Protein AF-0000000070625865 (afdb_homodimer)

Solvent-accessible surface area (backbone atoms only — not comparable to full-atom values): 26982 Å² total; per-residue (Å²): 136,86,81,79,79,77,80,81,78,79,79,79,77,78,76,69,80,70,79,73,73,72,74,52,76,50,41,36,67,27,53,44,84,86,51,77,39,70,51,59,71,58,39,18,58,29,90,48,22,81,36,66,40,36,61,40,79,82,24,42,51,18,60,79,91,29,43,51,74,45,74,59,98,55,37,35,34,28,44,30,39,70,33,83,76,34,50,36,74,59,58,45,74,45,53,72,41,83,37,35,31,42,22,40,49,40,27,38,35,29,27,68,49,77,42,85,72,80,32,28,39,34,31,44,70,52,54,20,48,62,60,56,36,80,80,55,93,57,97,46,60,28,38,28,45,62,63,68,63,53,86,89,54,67,49,52,74,59,63,65,60,59,69,24,47,41,48,26,42,28,35,28,32,23,53,45,73,79,68,75,95,47,56,54,53,62,38,44,29,28,37,16,26,39,48,28,35,54,41,40,62,72,72,87,58,46,17,94,51,26,46,73,42,78,37,60,54,95,86,34,78,58,21,27,48,40,41,37,38,91,75,35,47,63,53,0,22,56,90,50,76,12,45,40,76,114,135,85,81,79,80,79,78,80,79,78,78,80,77,78,75,69,78,72,78,73,73,70,74,52,75,49,42,34,68,25,52,45,83,86,51,78,40,72,50,59,69,60,38,18,57,29,91,49,23,82,35,64,40,36,62,40,80,82,25,41,50,17,61,80,92,29,42,50,75,45,76,59,96,56,37,35,35,29,46,30,40,71,34,85,76,34,49,37,74,59,58,46,73,47,52,72,41,84,36,35,30,42,22,39,50,40,26,37,36,29,30,68,50,76,41,85,72,78,33,28,38,33,31,43,69,52,54,20,48,60,61,55,38,82,79,55,94,58,97,45,62,27,37,29,45,62,64,69,63,54,83,88,54,68,50,52,74,58,64,64,60,59,68,23,46,39,49,26,43,27,33,27,33,24,53,46,71,79,68,74,94,48,56,54,54,58,39,42,29,28,36,17,26,40,48,29,35,57,40,40,63,75,73,89,57,46,17,94,52,26,46,73,42,80,37,60,55,96,87,36,80,56,20,26,47,40,40,38,38,90,72,34,47,64,53,1,24,57,90,52,76,14,45,39,75,115

Foldseek 3Di:
DPPPPPPPPPPPPPPDPDPPPPLPDFAQWADLPVDIDGDFPQEGDDPSGLHHFHHDNHRFTHLVVWGWDDDDQWKTKTFAAFDLQAFPVCQCSAPVDLWKAFFLQKKFKFDDWPAALPPDKDFPVVVCVVVVHDDRPDRDIIHMHHDDPDPPGGHDDCVSVVVRHTTDGGAMKGWDPPDDPPPPDDTDMDTRMTMMTTFGADDDQFAPQWDWDFDDDPRHTSHIAIGGDPQWDDRGGPSGPHTDGD/DPPPPPPPPPPPPPPDPDPPPPLPDFAQWADLPVDIDGDFPQEGDDPSGLHHFHHDNHRFTHLVVWGWDDDDQWKTKTQAAFDLQAFPVCQCSAPVDLWKAFFLQKKFKFDDWPAALPPDKDFPVVVCVVVVHDDHPDRDIIHMHHDDPPPPGGHDDCVSVVVRHTTDGGAMKGWDPPDDPDPPDDTDMDTRMTMMTTFGADDDFFAPQWDWDFDDDPRHTSHIAIGGDPQWDDRGGPSGDHTDGD

Nearest PDB structures (foldseek):
  7usy-assembly1_J  TM=1.438E-01  e=2.666E+00  Caenorhabditis elegans
  8irj-assembly1_A  TM=2.654E-01  e=2.146E+00  Homo sapiens

pLDDT: mean 84.03, std 15.88, range [37.5, 98.19]

Secondary structure (DSSP, 8-state):
----------------------------EEE-SS-EEE--TTEESSTTSSEE-EE-TTS-EEETTEEEEEE-SSEEEEE----TT-BGGGGGGTTS-SSEEEBTTEEEEEES-SS--SSEEEEHHHHHHHTTPPPPS---EEEEEE----TT--B---HHHHHHT-SEEEEEEEE---S-S-TTS-EEEEETEEEEEE-B-SS--B-TTEEEEEEEETTEEEEEEEEEPTTEEE--BTTTT-EEE-/----------------------------EEE-SS-EEE--TTEESSTTSSEE-EE-TTS-EEETTEEEEEE-SSEEEEE----TT-BGGGGGGGTS-SSEEEBTTEEEEEES-SS--SSEEEEHHHHHHHTTPPPPS--PEEEEEE----TT--B---HHHHHHT-SEEEEEEEE---S-S-TTS-EEEEETEEEEEE-B-SS--B-TTEEEEEEEETTEEEEEEEEEPTTEEE--BTTTT-EEE-

Radius of gyration: 32.33 Å; Cα contacts (8 Å, |Δi|>4): 1131; chains: 2; bounding box: 72×180×58 Å

Sequence (492 aa):
MLLHLLFFSVILTITSPSPTSVQTNCTRVCSDGRGTNSVPYPFGFSDGCEIRLDCTAAGQTNVGTYNVQNITSDHMMVNFPANCDREFEQIQLFNNNSNFAITSRNAFLLEDCSSNLNDCVISITRIENRFNLPRCNRSSSMSCYLEEDSAGEDFLSLKRLETAGCRVLFSSVMVGLIGNNSRTLPVTMEFQLLELGWWVRGDCGCDGNAVCRNVSVENQRVGYRCYCNEGYAGDGFIAGDGCRRGMLLHLLFFSVILTITSPSPTSVQTNCTRVCSDGRGTNSVPYPFGFSDGCEIRLDCTAAGQTNVGTYNVQNITSDHMMVNFPANCDREFEQIQLFNNNSNFAITSRNAFLLEDCSSNLNDCVISITRIENRFNLPRCNRSSSMSCYLEEDSAGEDFLSLKRLETAGCRVLFSSVMVGLIGNNSRTLPVTMEFQLLELGWWVRGDCGCDGNAVCRNVSVENQRVGYRCYCNEGYAGDGFIAGDGCRRG

Organism: Helianthus annuus (NCBI:txid4232)

Structure (mmCIF, N/CA/C/O backbone):
data_AF-0000000070625865-model_v1
#
loop_
_entity.id
_entity.type
_entity.pdbx_description
1 polymer 'Wall-associated receptor kinase, galacturonan-binding domain-containing protein'
#
loop_
_atom_site.group_PDB
_atom_site.id
_atom_site.type_symbol
_atom_site.label_atom_id
_atom_site.label_alt_id
_atom_site.label_comp_id
_atom_site.label_asym_id
_atom_site.label_entity_id
_atom_site.label_seq_id
_atom_site.pdbx_PDB_ins_code
_atom_site.Cartn_x
_atom_site.Cartn_y
_atom_site.Cartn_z
_atom_site.occupancy
_atom_site.B_iso_or_equiv
_atom_site.auth_seq_id
_atom_site.auth_comp_id
_atom_site.auth_asym_id
_atom_site.auth_atom_id
_atom_site.pdbx_PDB_model_num
ATOM 1 N N . MET A 1 1 ? 28.75 97.438 14.008 1 37.94 1 MET A N 1
ATOM 2 C CA . MET A 1 1 ? 29.266 96.062 14.008 1 37.94 1 MET A CA 1
ATOM 3 C C . MET A 1 1 ? 28.188 95.062 14.422 1 37.94 1 MET A C 1
ATOM 5 O O . MET A 1 1 ? 27.75 95.062 15.578 1 37.94 1 MET A O 1
ATOM 9 N N . LEU A 1 2 ? 27.188 94.812 13.461 1 50.41 2 LEU A N 1
ATOM 10 C CA . LEU A 1 2 ? 26.047 93.875 13.547 1 50.41 2 LEU A CA 1
ATOM 11 C C . LEU A 1 2 ? 26.516 92.5 13.789 1 50.41 2 LEU A C 1
ATOM 13 O O . LEU A 1 2 ? 27.297 91.938 13.008 1 50.41 2 LEU A O 1
ATOM 17 N N . LEU A 1 3 ? 26.531 92 15.062 1 49.16 3 LEU A N 1
ATOM 18 C CA . LEU A 1 3 ? 26.781 90.625 15.547 1 49.16 3 LEU A CA 1
ATOM 19 C C . LEU A 1 3 ? 25.766 89.688 14.969 1 49.16 3 LEU A C 1
ATOM 21 O O . LEU A 1 3 ? 24.562 89.75 15.242 1 49.16 3 LEU A O 1
ATOM 25 N N . HIS A 1 4 ? 26.016 89.125 13.75 1 55.75 4 HIS A N 1
ATOM 26 C CA . HIS A 1 4 ? 25.281 88 13.172 1 55.75 4 HIS A CA 1
ATOM 27 C C . HIS A 1 4 ? 25.344 86.75 14.07 1 55.75 4 HIS A C 1
ATOM 29 O O . HIS A 1 4 ? 26.422 86.188 14.258 1 55.75 4 HIS A O 1
ATOM 35 N N . LEU A 1 5 ? 24.406 86.625 15.047 1 48.44 5 LEU A N 1
ATOM 36 C CA . LEU A 1 5 ? 24.188 85.375 15.836 1 48.44 5 LEU A CA 1
ATOM 37 C C . LEU A 1 5 ? 23.812 84.188 14.938 1 48.44 5 LEU A C 1
ATOM 39 O O . LEU A 1 5 ? 22.781 84.25 14.273 1 48.44 5 LEU A O 1
ATOM 43 N N . LEU A 1 6 ? 24.797 83.438 14.422 1 48.94 6 LEU A N 1
ATOM 44 C CA . LEU A 1 6 ? 24.641 82.188 13.727 1 48.94 6 LEU A CA 1
ATOM 45 C C . LEU A 1 6 ? 23.953 81.188 14.625 1 48.94 6 LEU A C 1
ATOM 47 O O . LEU A 1 6 ? 24.516 80.75 15.648 1 48.94 6 LEU A O 1
ATOM 51 N N . PHE A 1 7 ? 22.609 81.125 14.688 1 50.44 7 PHE A N 1
ATOM 52 C CA . PHE A 1 7 ? 21.844 80.062 15.336 1 50.44 7 PHE A CA 1
ATOM 53 C C . PHE A 1 7 ? 22.125 78.75 14.695 1 50.44 7 PHE A C 1
ATOM 55 O O . PHE A 1 7 ? 21.766 78.5 13.531 1 50.44 7 PHE A O 1
ATOM 62 N N . PHE A 1 8 ? 23.125 77.938 15.148 1 51.75 8 PHE A N 1
ATOM 63 C CA . PHE A 1 8 ? 23.375 76.562 14.773 1 51.75 8 PHE A CA 1
ATOM 64 C C . PHE A 1 8 ? 22.203 75.688 15.203 1 51.75 8 PHE A C 1
ATOM 66 O O . PHE A 1 8 ? 21.984 75.5 16.391 1 51.75 8 PHE A O 1
ATOM 73 N N . SER A 1 9 ? 21.188 75.438 14.352 1 50.78 9 SER A N 1
ATOM 74 C CA . SER A 1 9 ? 20.125 74.438 14.586 1 50.78 9 SER A CA 1
ATOM 75 C C . SER A 1 9 ? 20.656 73.062 14.641 1 50.78 9 SER A C 1
ATOM 77 O O . SER A 1 9 ? 21.219 72.562 13.664 1 50.78 9 SER A O 1
ATOM 79 N N . VAL A 1 10 ? 20.969 72.5 15.781 1 53.94 10 VAL A N 1
ATOM 80 C CA . VAL A 1 10 ? 21.312 71.125 16 1 53.94 10 VAL A CA 1
ATOM 81 C C . VAL A 1 10 ? 20.109 70.25 15.672 1 53.94 10 VAL A C 1
ATOM 83 O O . VAL A 1 10 ? 19.078 70.312 16.344 1 53.94 10 VAL A O 1
ATOM 86 N N . ILE A 1 11 ? 19.969 69.75 14.398 1 53.19 11 ILE A N 1
ATOM 87 C CA . ILE A 1 11 ? 18.984 68.75 14.016 1 53.19 11 ILE A CA 1
ATOM 88 C C . ILE A 1 11 ? 19.281 67.438 14.727 1 53.19 11 ILE A C 1
ATOM 90 O O . ILE A 1 11 ? 20.328 66.812 14.492 1 53.19 11 ILE A O 1
ATOM 94 N N . LEU A 1 12 ? 18.688 67.188 15.898 1 53.78 12 LEU A N 1
ATOM 95 C CA . LEU A 1 12 ? 18.719 65.875 16.562 1 53.78 12 LEU A CA 1
ATOM 96 C C . LEU A 1 12 ? 18.031 64.812 15.703 1 53.78 12 LEU A C 1
ATOM 98 O O . LEU A 1 12 ? 16.812 64.875 15.523 1 53.78 12 LEU A O 1
ATOM 102 N N . THR A 1 13 ? 18.766 64.188 14.82 1 53.28 13 THR A N 1
ATOM 103 C CA . THR A 1 13 ? 18.25 63.031 14.125 1 53.28 13 THR A CA 1
ATOM 104 C C . THR A 1 13 ? 17.984 61.875 15.102 1 53.28 13 THR A C 1
ATOM 106 O O . THR A 1 13 ? 18.922 61.375 15.742 1 53.28 13 THR A O 1
ATOM 109 N N . ILE A 1 14 ? 16.828 61.781 15.672 1 54.72 14 ILE A N 1
ATOM 110 C CA . ILE A 1 14 ? 16.391 60.594 16.422 1 54.72 14 ILE A CA 1
ATOM 111 C C . ILE A 1 14 ? 16.422 59.375 15.5 1 54.72 14 ILE A C 1
ATOM 113 O O . ILE A 1 14 ? 15.664 59.281 14.539 1 54.72 14 ILE A O 1
ATOM 117 N N . THR A 1 15 ? 17.578 58.688 15.383 1 51.81 15 THR A N 1
ATOM 118 C CA . THR A 1 15 ? 17.594 57.406 14.711 1 51.81 15 THR A CA 1
ATOM 119 C C . THR A 1 15 ? 16.703 56.406 15.438 1 51.81 15 THR A C 1
ATOM 121 O O . THR A 1 15 ? 16.828 56.219 16.641 1 51.81 15 THR A O 1
ATOM 124 N N . SER A 1 16 ? 15.508 56.188 15 1 53.97 16 SER A N 1
ATOM 125 C CA . SER A 1 16 ? 14.656 55.125 15.492 1 53.97 16 SER A CA 1
ATOM 126 C C . SER A 1 16 ? 15.391 53.781 15.461 1 53.97 16 SER A C 1
ATOM 128 O O . SER A 1 16 ? 16.094 53.469 14.484 1 53.97 16 SER A O 1
ATOM 130 N N . PRO A 1 17 ? 15.664 53.25 16.641 1 51 17 PRO A N 1
ATOM 131 C CA . PRO A 1 17 ? 16.281 51.906 16.562 1 51 17 PRO A CA 1
ATOM 132 C C . PRO A 1 17 ? 15.578 51 15.562 1 51 17 PRO A C 1
ATOM 134 O O . PRO A 1 17 ? 14.359 51.094 15.375 1 51 17 PRO A O 1
ATOM 137 N N . SER A 1 18 ? 16.266 50.594 14.461 1 46.81 18 SER A N 1
ATOM 138 C CA . SER A 1 18 ? 15.742 49.562 13.586 1 46.81 18 SER A CA 1
ATOM 139 C C . SER A 1 18 ? 15.281 48.344 14.391 1 46.81 18 SER A C 1
ATOM 141 O O . SER A 1 18 ? 15.922 47.969 15.367 1 46.81 18 SER A O 1
ATOM 143 N N . PRO A 1 19 ? 14.039 47.969 14.32 1 43.47 19 PRO A N 1
ATOM 144 C CA . PRO A 1 19 ? 13.711 46.688 15 1 43.47 19 PRO A CA 1
ATOM 145 C C . PRO A 1 19 ? 14.711 45.594 14.695 1 43.47 19 PRO A C 1
ATOM 147 O O . PRO A 1 19 ? 15.047 45.344 13.531 1 43.47 19 PRO A O 1
ATOM 150 N N . THR A 1 20 ? 15.727 45.406 15.578 1 40.91 20 THR A N 1
ATOM 151 C CA . THR A 1 20 ? 16.453 44.156 15.422 1 40.91 20 THR A CA 1
ATOM 152 C C . THR A 1 20 ? 15.492 43 15.164 1 40.91 20 THR A C 1
ATOM 154 O O . THR A 1 20 ? 14.617 42.719 15.992 1 40.91 20 THR A O 1
ATOM 157 N N . SER A 1 21 ? 15.25 42.688 13.93 1 40.28 21 SER A N 1
ATOM 158 C CA . SER A 1 21 ? 14.586 41.406 13.703 1 40.28 21 SER A CA 1
ATOM 159 C C . SER A 1 21 ? 15.117 40.344 14.641 1 40.28 21 SER A C 1
ATOM 161 O O . SER A 1 21 ? 16.312 40.062 14.648 1 40.28 21 SER A O 1
ATOM 163 N N . VAL A 1 22 ? 14.719 40.25 15.844 1 41.34 22 VAL A N 1
ATOM 164 C CA . VAL A 1 22 ? 15.008 39.094 16.672 1 41.34 22 VAL A CA 1
ATOM 165 C C . VAL A 1 22 ? 15.016 37.844 15.797 1 41.34 22 VAL A C 1
ATOM 167 O O . VAL A 1 22 ? 13.984 37.438 15.234 1 41.34 22 VAL A O 1
ATOM 170 N N . GLN A 1 23 ? 16.062 37.594 14.945 1 47.53 23 GLN A N 1
ATOM 171 C CA . GLN A 1 23 ? 16.156 36.219 14.414 1 47.53 23 GLN A CA 1
ATOM 172 C C . GLN A 1 23 ? 15.797 35.188 15.492 1 47.53 23 GLN A C 1
ATOM 174 O O . GLN A 1 23 ? 16.547 35 16.438 1 47.53 23 GLN A O 1
ATOM 179 N N . THR A 1 24 ? 14.656 35.156 15.977 1 57.16 24 THR A N 1
ATOM 180 C CA . THR A 1 24 ? 14.227 34.156 16.953 1 57.16 24 THR A CA 1
ATOM 181 C C . THR A 1 24 ? 14.898 32.812 16.688 1 57.16 24 THR A C 1
ATOM 183 O O . THR A 1 24 ? 14.945 32.344 15.539 1 57.16 24 THR A O 1
ATOM 186 N N . ASN A 1 25 ? 15.945 32.344 17.531 1 80.69 25 ASN A N 1
ATOM 187 C CA . ASN A 1 25 ? 16.812 31.172 17.547 1 80.69 25 ASN A CA 1
ATOM 188 C C . ASN A 1 25 ? 16 29.891 17.391 1 80.69 25 ASN A C 1
ATOM 190 O O . ASN A 1 25 ? 15.219 29.531 18.281 1 80.69 25 ASN A O 1
ATOM 194 N N . CYS A 1 26 ? 15.719 29.5 16.25 1 91.94 26 CYS A N 1
ATOM 195 C CA . CYS A 1 26 ? 15.07 28.234 15.945 1 91.94 26 CYS A CA 1
ATOM 196 C C . CYS A 1 26 ? 16.047 27.078 16.062 1 91.94 26 CYS A C 1
ATOM 198 O O . CYS A 1 26 ? 17.062 27.031 15.359 1 91.94 26 CYS A O 1
ATOM 200 N N . THR A 1 27 ? 15.773 26.219 17.031 1 93.38 27 THR A N 1
ATOM 201 C CA . THR A 1 27 ? 16.562 25 17.156 1 93.38 27 THR A CA 1
ATOM 202 C C . THR A 1 27 ? 16.031 23.922 16.203 1 93.38 27 THR A C 1
ATOM 204 O O . THR A 1 27 ? 14.875 23.531 16.281 1 93.38 27 THR A O 1
ATOM 207 N N . ARG A 1 28 ? 16.922 23.391 15.328 1 94.19 28 ARG A N 1
ATOM 208 C CA . ARG A 1 28 ? 16.469 22.438 14.328 1 94.19 28 ARG A CA 1
ATOM 209 C C . ARG A 1 28 ? 17.062 21.047 14.578 1 94.19 28 ARG A C 1
ATOM 211 O O . ARG A 1 28 ? 16.984 20.172 13.727 1 94.19 28 ARG A O 1
ATOM 218 N N . VAL A 1 29 ? 17.703 20.891 15.695 1 93.94 29 VAL A N 1
ATOM 219 C CA . VAL A 1 29 ? 18.328 19.625 16.031 1 93.94 29 VAL A CA 1
ATOM 220 C C . VAL A 1 29 ? 17.609 19 17.234 1 93.94 29 VAL A C 1
ATOM 222 O O . VAL A 1 29 ? 17.312 19.688 18.219 1 93.94 29 VAL A O 1
ATOM 225 N N . CYS A 1 30 ? 17.203 17.781 17.094 1 93.81 30 CYS A N 1
ATOM 226 C CA . CYS A 1 30 ? 16.641 16.969 18.156 1 93.81 30 CYS A CA 1
ATOM 227 C C . CYS A 1 30 ? 17.609 15.883 18.594 1 93.81 30 CYS A C 1
ATOM 229 O O . CYS A 1 30 ? 18.031 15.047 17.797 1 93.81 30 CYS A O 1
ATOM 231 N N . SER A 1 31 ? 18.062 15.922 19.781 1 87.62 31 SER A N 1
ATOM 232 C CA . SER A 1 31 ? 19.094 14.992 20.234 1 87.62 31 SER A CA 1
ATOM 233 C C . SER A 1 31 ? 18.641 14.227 21.469 1 87.62 31 SER A C 1
ATOM 235 O O . SER A 1 31 ? 17.875 14.742 22.281 1 87.62 31 SER A O 1
ATOM 237 N N . ASP A 1 32 ? 18.938 12.898 21.469 1 82.5 32 ASP A N 1
ATOM 238 C CA . ASP A 1 32 ? 18.75 12.117 22.688 1 82.5 32 ASP A CA 1
ATOM 239 C C . ASP A 1 32 ? 20.016 12.086 23.531 1 82.5 32 ASP A C 1
ATOM 241 O O . ASP A 1 32 ? 20.109 11.32 24.484 1 82.5 32 ASP A O 1
ATOM 245 N N . GLY A 1 33 ? 20.953 12.883 23.25 1 76.25 33 GLY A N 1
ATOM 246 C CA . GLY A 1 33 ? 22.25 12.836 23.891 1 76.25 33 GLY A CA 1
ATOM 247 C C . GLY A 1 33 ? 23.25 11.961 23.172 1 76.25 33 GLY A C 1
ATOM 248 O O . GLY A 1 33 ? 24.469 12.164 23.281 1 76.25 33 GLY A O 1
ATOM 249 N N . ARG A 1 34 ? 22.859 10.859 22.484 1 77.31 34 ARG A N 1
ATOM 250 C CA . ARG A 1 34 ? 23.75 9.938 21.781 1 77.31 34 ARG A CA 1
ATOM 251 C C . ARG A 1 34 ? 23.75 10.211 20.281 1 77.31 34 ARG A C 1
ATOM 253 O O . ARG A 1 34 ? 24.766 10.016 19.609 1 77.31 34 ARG A O 1
ATOM 260 N N . GLY A 1 35 ? 22.625 10.688 19.812 1 74.75 35 GLY A N 1
ATOM 261 C CA . GLY A 1 35 ? 22.438 10.977 18.391 1 74.75 35 GLY A CA 1
ATOM 262 C C . GLY A 1 35 ? 21.594 12.219 18.141 1 74.75 35 GLY A C 1
ATOM 263 O O . GLY A 1 35 ? 20.984 12.75 19.062 1 74.75 35 GLY A O 1
ATOM 264 N N . THR A 1 36 ? 21.891 12.75 16.938 1 79.56 36 THR A N 1
ATOM 265 C CA . THR A 1 36 ? 21.141 13.945 16.594 1 79.56 36 THR A CA 1
ATOM 266 C C . THR A 1 36 ? 20.344 13.727 15.305 1 79.56 36 THR A C 1
ATOM 268 O O . THR A 1 36 ? 20.797 13.016 14.406 1 79.56 36 THR A O 1
ATOM 271 N N . ASN A 1 37 ? 19.031 14.086 15.453 1 89.56 37 ASN A N 1
ATOM 272 C CA . ASN A 1 37 ? 18.203 14.195 14.258 1 89.56 37 ASN A CA 1
ATOM 273 C C . ASN A 1 37 ? 17.875 15.648 13.938 1 89.56 37 ASN A C 1
ATOM 275 O O . ASN A 1 37 ? 17.547 16.422 14.836 1 89.56 37 ASN A O 1
ATOM 279 N N . SER A 1 38 ? 18.047 15.992 12.703 1 92.5 38 SER A N 1
ATOM 280 C CA . SER A 1 38 ? 17.734 17.359 12.312 1 92.5 38 SER A CA 1
ATOM 281 C C . SER A 1 38 ? 16.562 17.406 11.352 1 92.5 38 SER A C 1
ATOM 283 O O . SER A 1 38 ? 16.25 16.422 10.688 1 92.5 38 SER A O 1
ATOM 285 N N . VAL A 1 39 ? 15.891 18.469 11.312 1 95 39 VAL A N 1
ATOM 286 C CA . VAL A 1 39 ? 14.805 18.703 10.367 1 95 39 VAL A CA 1
ATOM 287 C C . VAL A 1 39 ? 15.141 19.891 9.469 1 95 39 VAL A C 1
ATOM 289 O O . VAL A 1 39 ? 15.875 20.797 9.875 1 95 39 VAL A O 1
ATOM 292 N N . PRO A 1 40 ? 14.719 19.859 8.289 1 93.88 40 PRO A N 1
ATOM 293 C CA . PRO A 1 40 ? 14.984 20.969 7.387 1 93.88 40 PRO A CA 1
ATOM 294 C C . PRO A 1 40 ? 14.133 22.203 7.691 1 93.88 40 PRO A C 1
ATOM 296 O O . PRO A 1 40 ? 13.078 22.078 8.32 1 93.88 40 PRO A O 1
ATOM 299 N N . TYR A 1 41 ? 14.695 23.375 7.34 1 94.62 41 TYR A N 1
ATOM 300 C CA . TYR A 1 41 ? 13.797 24.531 7.289 1 94.62 41 TYR A CA 1
ATOM 301 C C . TYR A 1 41 ? 12.57 24.219 6.438 1 94.62 41 TYR A C 1
ATOM 303 O O . TYR A 1 41 ? 12.672 23.547 5.402 1 94.62 41 TYR A O 1
ATOM 311 N N . PRO A 1 42 ? 11.469 24.672 6.91 1 96.44 42 PRO A N 1
ATOM 312 C CA . PRO A 1 42 ? 11.117 25.625 7.965 1 96.44 42 PRO A CA 1
ATOM 313 C C . PRO A 1 42 ? 10.781 24.953 9.289 1 96.44 42 PRO A C 1
ATOM 315 O O . PRO A 1 42 ? 10.234 25.578 10.188 1 96.44 42 PRO A O 1
ATOM 318 N N . PHE A 1 43 ? 11.109 23.656 9.398 1 96.75 43 PHE A N 1
ATOM 319 C CA . PHE A 1 43 ? 10.758 22.906 10.602 1 96.75 43 PHE A CA 1
ATOM 320 C C . PHE A 1 43 ? 11.781 23.141 11.703 1 96.75 43 PHE A C 1
ATOM 322 O O . PHE A 1 43 ? 12.938 23.469 11.422 1 96.75 43 PHE A O 1
ATOM 329 N N . GLY A 1 44 ? 11.336 22.938 12.938 1 96 44 GLY A N 1
ATOM 330 C CA . GLY A 1 44 ? 12.211 22.953 14.094 1 96 44 GLY A CA 1
ATOM 331 C C . GLY A 1 44 ? 11.523 22.516 15.375 1 96 44 GLY A C 1
ATOM 332 O O . GLY A 1 44 ? 10.406 22.016 15.344 1 96 44 GLY A O 1
ATOM 333 N N . PHE A 1 45 ? 12.219 22.797 16.562 1 95.5 45 PHE A N 1
ATOM 334 C CA . PHE A 1 45 ? 11.742 22.203 17.797 1 95.5 45 PHE A CA 1
ATOM 335 C C . PHE A 1 45 ? 11.531 23.25 18.859 1 95.5 45 PHE A C 1
ATOM 337 O O . PHE A 1 45 ? 11.086 22.938 19.969 1 95.5 45 PHE A O 1
ATOM 344 N N . SER A 1 46 ? 11.75 24.516 18.422 1 94.12 46 SER A N 1
ATOM 345 C CA . SER A 1 46 ? 11.609 25.594 19.406 1 94.12 46 SER A CA 1
ATOM 346 C C . SER A 1 46 ? 10.578 26.625 18.953 1 94.12 46 SER A C 1
ATOM 348 O O . SER A 1 46 ? 10.141 26.609 17.797 1 94.12 46 SER A O 1
ATOM 350 N N . ASP A 1 47 ? 9.969 27.5 19.734 1 90.12 47 ASP A N 1
ATOM 351 C CA . ASP A 1 47 ? 8.906 28.469 19.469 1 90.12 47 ASP A CA 1
ATOM 352 C C . ASP A 1 47 ? 9.305 29.438 18.344 1 90.12 47 ASP A C 1
ATOM 354 O O . ASP A 1 47 ? 8.445 29.906 17.609 1 90.12 47 ASP A O 1
ATOM 358 N N . GLY A 1 48 ? 10.602 29.641 18.109 1 89.88 48 GLY A N 1
ATOM 359 C CA . GLY A 1 48 ? 11.055 30.578 17.094 1 89.88 48 GLY A CA 1
ATOM 360 C C . GLY A 1 48 ? 11.031 29.984 15.688 1 89.88 48 GLY A C 1
ATOM 361 O O . GLY A 1 48 ? 11.227 30.719 14.711 1 89.88 48 GLY A O 1
ATOM 362 N N . CYS A 1 49 ? 10.578 28.812 15.617 1 94.62 49 CYS A N 1
ATOM 363 C CA . CYS A 1 49 ? 10.578 28.172 14.305 1 94.62 49 CYS A CA 1
ATOM 364 C C . CYS A 1 49 ? 9.25 28.406 13.586 1 94.62 49 CYS A C 1
ATOM 366 O O . CYS A 1 49 ? 8.211 28.531 14.234 1 94.62 49 CYS A O 1
ATOM 368 N N . GLU A 1 50 ? 9.266 28.438 12.188 1 94.94 50 GLU A N 1
ATOM 369 C CA . GLU A 1 50 ? 8.062 28.641 11.398 1 94.94 50 GLU A CA 1
ATOM 370 C C . GLU A 1 50 ? 7.059 27.5 11.617 1 94.94 50 GLU A C 1
ATOM 372 O O . GLU A 1 50 ? 5.859 27.75 11.742 1 94.94 50 GLU A O 1
ATOM 377 N N . ILE A 1 51 ? 7.551 26.281 11.602 1 95.81 51 ILE A N 1
ATOM 378 C CA . ILE A 1 51 ? 6.762 25.094 11.898 1 95.81 51 ILE A CA 1
ATOM 379 C C . ILE A 1 51 ? 7.398 24.328 13.055 1 95.81 51 ILE A C 1
ATOM 381 O O . ILE A 1 51 ? 8.477 23.75 12.906 1 95.81 51 ILE A O 1
ATOM 385 N N . ARG A 1 52 ? 6.711 24.297 14.109 1 94.69 52 ARG A N 1
ATOM 386 C CA . ARG A 1 52 ? 7.281 23.688 15.297 1 94.69 52 ARG A CA 1
ATOM 387 C C . ARG A 1 52 ? 6.844 22.219 15.43 1 94.69 52 ARG A C 1
ATOM 389 O O . ARG A 1 52 ? 5.648 21.922 15.359 1 94.69 52 ARG A O 1
ATOM 396 N N . LEU A 1 53 ? 7.758 21.312 15.609 1 95.62 53 LEU A N 1
ATOM 397 C CA . LEU A 1 53 ? 7.539 19.906 15.891 1 95.62 53 LEU A CA 1
ATOM 398 C C . LEU A 1 53 ? 8.008 19.562 17.297 1 95.62 53 LEU A C 1
ATOM 400 O O . LEU A 1 53 ? 8.539 20.406 18.016 1 95.62 53 LEU A O 1
ATOM 404 N N . ASP A 1 54 ? 7.699 18.406 17.688 1 95.06 54 ASP A N 1
ATOM 405 C CA . ASP A 1 54 ? 8.078 17.969 19.031 1 95.06 54 ASP A CA 1
ATOM 406 C C . ASP A 1 54 ? 9.32 17.078 18.984 1 95.06 54 ASP A C 1
ATOM 408 O O . ASP A 1 54 ? 9.461 16.25 18.078 1 95.06 54 ASP A O 1
ATOM 412 N N . CYS A 1 55 ? 10.242 17.297 19.891 1 94.81 55 CYS A N 1
ATOM 413 C CA . CYS A 1 55 ? 11.422 16.453 20.078 1 94.81 55 CYS A CA 1
ATOM 414 C C . CYS A 1 55 ? 11.273 15.586 21.328 1 94.81 55 CYS A C 1
ATOM 416 O O . CYS A 1 55 ? 11.148 16.094 22.438 1 94.81 55 CYS A O 1
ATOM 418 N N . THR A 1 56 ? 11.242 14.266 21.094 1 94.12 56 THR A N 1
ATOM 419 C CA . THR A 1 56 ? 11.102 13.383 22.25 1 94.12 56 THR A CA 1
ATOM 420 C C . THR A 1 56 ? 12.453 13.172 22.938 1 94.12 56 THR A C 1
ATOM 422 O O . THR A 1 56 ? 13.5 13.469 22.359 1 94.12 56 THR A O 1
ATOM 425 N N . ALA A 1 57 ? 12.344 12.57 24.109 1 91.12 57 ALA A N 1
ATOM 426 C CA . ALA A 1 57 ? 13.562 12.258 24.859 1 91.12 57 ALA A CA 1
ATOM 427 C C . ALA A 1 57 ? 14.422 11.242 24.125 1 91.12 57 ALA A C 1
ATOM 429 O O . ALA A 1 57 ? 15.641 11.219 24.281 1 91.12 57 ALA A O 1
ATOM 430 N N . ALA A 1 58 ? 13.844 10.477 23.312 1 89.81 58 ALA A N 1
ATOM 431 C CA . ALA A 1 58 ? 14.555 9.445 22.562 1 89.81 58 ALA A CA 1
ATOM 432 C C . ALA A 1 58 ? 15.133 10.008 21.266 1 89.81 58 ALA A C 1
ATOM 434 O O . ALA A 1 58 ? 15.68 9.258 20.453 1 89.81 58 ALA A O 1
ATOM 435 N N . GLY A 1 59 ? 14.945 11.359 21.062 1 91.31 59 GLY A N 1
ATOM 436 C CA . GLY A 1 59 ? 15.508 11.992 19.891 1 91.31 59 GLY A CA 1
ATOM 437 C C . GLY A 1 59 ? 14.641 11.82 18.656 1 91.31 59 GLY A C 1
ATOM 438 O O . GLY A 1 59 ? 15.141 11.891 17.531 1 91.31 59 GLY A O 1
ATOM 439 N N . GLN A 1 60 ? 13.391 11.555 18.906 1 93.12 60 GLN A N 1
ATOM 440 C CA . GLN A 1 60 ? 12.484 11.367 17.781 1 93.12 60 GLN A CA 1
ATOM 441 C C . GLN A 1 60 ? 11.711 12.648 17.484 1 93.12 60 GLN A C 1
ATOM 443 O O . GLN A 1 60 ? 11.375 13.406 18.391 1 93.12 60 GLN A O 1
ATOM 448 N N . THR A 1 61 ? 11.492 12.891 16.203 1 95.62 61 THR A N 1
ATOM 449 C CA . THR A 1 61 ? 10.648 13.992 15.742 1 95.62 61 THR A CA 1
ATOM 450 C C . THR A 1 61 ? 9.18 13.586 15.766 1 95.62 61 THR A C 1
ATOM 452 O O . THR A 1 61 ? 8.797 12.57 15.188 1 95.62 61 THR A O 1
ATOM 455 N N . ASN A 1 62 ? 8.359 14.43 16.438 1 96 62 ASN A N 1
ATOM 456 C CA . ASN A 1 62 ? 6.961 14.039 16.594 1 96 62 ASN A CA 1
ATOM 457 C C . ASN A 1 62 ? 6.02 15.203 16.297 1 96 62 ASN A C 1
ATOM 459 O O . ASN A 1 62 ? 6.418 16.359 16.344 1 96 62 ASN A O 1
ATOM 463 N N . VAL A 1 63 ? 4.832 14.914 15.852 1 95.06 63 VAL A N 1
ATOM 464 C CA . VAL A 1 63 ? 3.652 15.758 16.031 1 95.06 63 VAL A CA 1
ATOM 465 C C . VAL A 1 63 ? 2.826 15.242 17.203 1 95.06 63 VAL A C 1
ATOM 467 O O . VAL A 1 63 ? 2.201 14.18 17.125 1 95.06 63 VAL A O 1
ATOM 470 N N . GLY A 1 64 ? 2.838 16.016 18.25 1 92.19 64 GLY A N 1
ATOM 471 C CA . GLY A 1 64 ? 2.301 15.43 19.469 1 92.19 64 GLY A CA 1
ATOM 472 C C . GLY A 1 64 ? 2.998 14.141 19.875 1 92.19 64 GLY A C 1
ATOM 473 O O . GLY A 1 64 ? 4.223 14.109 20.016 1 92.19 64 GLY A O 1
ATOM 474 N N . THR A 1 65 ? 2.256 13.047 19.953 1 93 65 THR A N 1
ATOM 475 C CA . THR A 1 65 ? 2.834 11.766 20.359 1 93 65 THR A CA 1
ATOM 476 C C . THR A 1 65 ? 3.111 10.883 19.141 1 93 65 THR A C 1
ATOM 478 O O . THR A 1 65 ? 3.564 9.75 19.281 1 93 65 THR A O 1
ATOM 481 N N . TYR A 1 66 ? 2.879 11.383 18.016 1 95.75 66 TYR A N 1
ATOM 482 C CA . TYR A 1 66 ? 2.996 10.57 16.812 1 95.75 66 TYR A CA 1
ATOM 483 C C . TYR A 1 66 ? 4.316 10.836 16.109 1 95.75 66 TYR A C 1
ATOM 485 O O . TYR A 1 66 ? 4.641 11.984 15.797 1 95.75 66 TYR A O 1
ATOM 493 N N . ASN A 1 67 ? 4.973 9.836 15.805 1 96 67 ASN A N 1
ATOM 494 C CA . ASN A 1 67 ? 6.305 9.938 15.211 1 96 67 ASN A CA 1
ATOM 495 C C . ASN A 1 67 ? 6.234 10.367 13.75 1 96 67 ASN A C 1
ATOM 497 O O . ASN A 1 67 ? 5.438 9.836 12.977 1 96 67 ASN A O 1
ATOM 501 N N . VAL A 1 68 ? 7.09 11.297 13.422 1 96 68 VAL A N 1
ATOM 502 C CA . VAL A 1 68 ? 7.219 11.734 12.031 1 96 68 VAL A CA 1
ATOM 503 C C . VAL A 1 68 ? 8.219 10.836 11.305 1 96 68 VAL A C 1
ATOM 505 O O . VAL A 1 68 ? 9.398 10.797 11.656 1 96 68 VAL A O 1
ATOM 508 N N . GLN A 1 69 ? 7.746 10.227 10.25 1 93.38 69 GLN A N 1
ATOM 509 C CA . GLN A 1 69 ? 8.57 9.273 9.516 1 93.38 69 GLN A CA 1
ATOM 510 C C . GLN A 1 69 ? 9.414 9.977 8.453 1 93.38 69 GLN A C 1
ATOM 512 O O . GLN A 1 69 ? 10.562 9.602 8.211 1 93.38 69 GLN A O 1
ATOM 517 N N . ASN A 1 70 ? 8.773 10.875 7.844 1 93.69 70 ASN A N 1
ATOM 518 C CA . ASN A 1 70 ? 9.43 11.531 6.719 1 93.69 70 ASN A CA 1
ATOM 519 C C . ASN A 1 70 ? 8.844 12.922 6.457 1 93.69 70 ASN A C 1
ATOM 521 O O . ASN A 1 70 ? 7.652 13.148 6.688 1 93.69 70 ASN A O 1
ATOM 525 N N . ILE A 1 71 ? 9.688 13.781 6.004 1 94.75 71 ILE A N 1
ATOM 526 C CA . ILE A 1 71 ? 9.266 15.109 5.57 1 94.75 71 ILE A CA 1
ATOM 527 C C . ILE A 1 71 ? 9.734 15.359 4.141 1 94.75 71 ILE A C 1
ATOM 529 O O . ILE A 1 71 ? 10.922 15.227 3.836 1 94.75 71 ILE A O 1
ATOM 533 N N . THR A 1 72 ? 8.797 15.68 3.287 1 93.06 72 THR A N 1
ATOM 534 C CA . THR A 1 72 ? 9.125 16.047 1.912 1 93.06 72 THR A CA 1
ATOM 535 C C . THR A 1 72 ? 8.867 17.531 1.67 1 93.06 72 THR A C 1
ATOM 537 O O . THR A 1 72 ? 8.602 18.281 2.611 1 93.06 72 THR A O 1
ATOM 540 N N . SER A 1 73 ? 8.984 17.953 0.401 1 92.12 73 SER A N 1
ATOM 541 C CA . SER A 1 73 ? 8.836 19.359 0.047 1 92.12 73 SER A CA 1
ATOM 542 C C . SER A 1 73 ? 7.418 19.844 0.306 1 92.12 73 SER A C 1
ATOM 544 O O . SER A 1 73 ? 7.199 21.047 0.508 1 92.12 73 SER A O 1
ATOM 546 N N . ASP A 1 74 ? 6.449 18.906 0.395 1 92.69 74 ASP A N 1
ATOM 547 C CA . ASP A 1 74 ? 5.094 19.422 0.543 1 92.69 74 ASP A CA 1
ATOM 548 C C . ASP A 1 74 ? 4.277 18.562 1.505 1 92.69 74 ASP A C 1
ATOM 550 O O . ASP A 1 74 ? 3.121 18.875 1.795 1 92.69 74 ASP A O 1
ATOM 554 N N . HIS A 1 75 ? 4.973 17.438 1.961 1 94 75 HIS A N 1
ATOM 555 C CA . HIS A 1 75 ? 4.211 16.547 2.838 1 94 75 HIS A CA 1
ATOM 556 C C . HIS A 1 75 ? 5.055 16.078 4.02 1 94 75 HIS A C 1
ATOM 558 O O . HIS A 1 75 ? 6.285 16.125 3.961 1 94 75 HIS A O 1
ATOM 564 N N . MET A 1 76 ? 4.398 15.727 5.008 1 95.06 76 MET A N 1
ATOM 565 C CA . MET A 1 76 ? 4.965 15.039 6.164 1 95.06 76 MET A CA 1
ATOM 566 C C . MET A 1 76 ? 4.207 13.75 6.461 1 95.06 76 MET A C 1
ATOM 568 O O . MET A 1 76 ? 2.977 13.742 6.477 1 95.06 76 MET A O 1
ATOM 572 N N . MET A 1 77 ? 4.934 12.688 6.645 1 96.06 77 MET A N 1
ATOM 573 C CA . MET A 1 77 ? 4.34 11.391 6.957 1 96.06 77 MET A CA 1
ATOM 574 C C . MET A 1 77 ? 4.469 11.078 8.445 1 96.06 77 MET A C 1
ATOM 576 O O . MET A 1 77 ? 5.57 11.109 8.992 1 96.06 77 MET A O 1
ATOM 580 N N . VAL A 1 78 ? 3.369 10.742 8.992 1 96.5 78 VAL A N 1
ATOM 581 C CA . VAL A 1 78 ? 3.33 10.5 10.43 1 96.5 78 VAL A CA 1
ATOM 582 C C . VAL A 1 78 ? 2.828 9.078 10.695 1 96.5 78 VAL A C 1
ATOM 584 O O . VAL A 1 78 ? 1.822 8.648 10.133 1 96.5 78 VAL A O 1
ATOM 587 N N . ASN A 1 79 ? 3.566 8.359 11.547 1 96 79 ASN A N 1
ATOM 588 C CA . ASN A 1 79 ? 3.08 7.059 11.992 1 96 79 ASN A CA 1
ATOM 589 C C . ASN A 1 79 ? 1.759 7.18 12.742 1 96 79 ASN A C 1
ATOM 591 O O . ASN A 1 79 ? 1.641 7.98 13.672 1 96 79 ASN A O 1
ATOM 595 N N . PHE A 1 80 ? 0.78 6.387 12.32 1 96.25 80 PHE A N 1
ATOM 596 C CA . PHE A 1 80 ? -0.546 6.445 12.922 1 96.25 80 PHE A CA 1
ATOM 597 C C . PHE A 1 80 ? -1.058 5.043 13.242 1 96.25 80 PHE A C 1
ATOM 599 O O . PHE A 1 80 ? -2.016 4.574 12.625 1 96.25 80 PHE A O 1
ATOM 606 N N . PRO A 1 81 ? -0.472 4.457 14.234 1 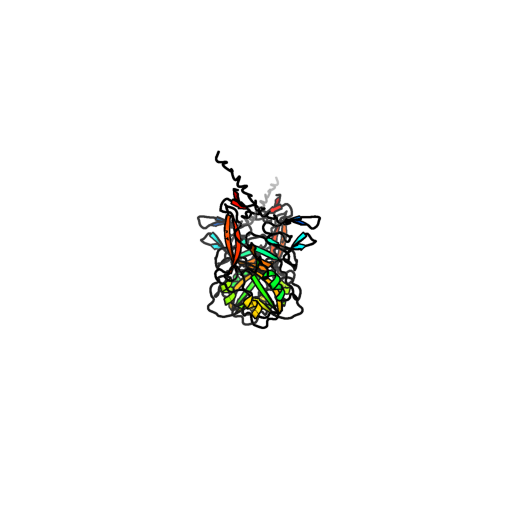94.44 81 PRO A N 1
ATOM 607 C CA . PRO A 1 81 ? -0.773 3.055 14.531 1 94.44 81 PRO A CA 1
ATOM 608 C C . PRO A 1 81 ? -2.23 2.836 14.938 1 94.44 81 PRO A C 1
ATOM 610 O O . PRO A 1 81 ? -2.869 3.744 15.477 1 94.44 81 PRO A O 1
ATOM 613 N N . ALA A 1 82 ? -2.664 1.65 14.656 1 92.81 82 ALA A N 1
ATOM 614 C CA . ALA A 1 82 ? -4 1.26 15.094 1 92.81 82 ALA A CA 1
ATOM 615 C C . ALA A 1 82 ? -4.121 1.343 16.609 1 92.81 82 ALA A C 1
ATOM 617 O O . ALA A 1 82 ? -3.188 0.99 17.344 1 92.81 82 ALA A O 1
ATOM 618 N N . ASN A 1 83 ? -5.195 1.879 17 1 93.12 83 ASN A N 1
ATOM 619 C CA . ASN A 1 83 ? -5.48 2.059 18.422 1 93.12 83 ASN A CA 1
ATOM 620 C C . ASN A 1 83 ? -6.973 1.935 18.719 1 93.12 83 ASN A C 1
ATOM 622 O O . ASN A 1 83 ? -7.766 2.76 18.266 1 93.12 83 ASN A O 1
ATOM 626 N N . CYS A 1 84 ? -7.324 1.024 19.625 1 89.5 84 CYS A N 1
ATOM 627 C CA . CYS A 1 84 ? -8.719 0.686 19.891 1 89.5 84 CYS A CA 1
ATOM 628 C C . CYS A 1 84 ? -9.375 1.735 20.781 1 89.5 84 CYS A C 1
ATOM 630 O O . CYS A 1 84 ? -10.602 1.797 20.875 1 89.5 84 CYS A O 1
ATOM 632 N N . ASP A 1 85 ? -8.57 2.559 21.328 1 91.56 85 ASP A N 1
ATOM 633 C CA . ASP A 1 85 ? -9.117 3.439 22.359 1 91.56 85 ASP A CA 1
ATOM 634 C C . ASP A 1 85 ? -8.922 4.906 21.984 1 91.56 85 ASP A C 1
ATOM 636 O O . ASP A 1 85 ? -9.234 5.801 22.766 1 91.56 85 ASP A O 1
ATOM 640 N N . ARG A 1 86 ? -8.383 5.141 20.812 1 95.25 86 ARG A N 1
ATOM 641 C CA . ARG A 1 86 ? -8.117 6.527 20.453 1 95.25 86 ARG A CA 1
ATOM 642 C C . ARG A 1 86 ? -9.422 7.281 20.203 1 95.25 86 ARG A C 1
ATOM 644 O O . ARG A 1 86 ? -10.188 6.922 19.297 1 95.25 86 ARG A O 1
ATOM 651 N N . GLU A 1 87 ? -9.586 8.32 20.906 1 96.75 87 GLU A N 1
ATOM 652 C CA . GLU A 1 87 ? -10.781 9.141 20.719 1 96.75 87 GLU A CA 1
ATOM 653 C C . GLU A 1 87 ? -10.734 9.891 19.406 1 96.75 87 GLU A C 1
ATOM 655 O O . GLU A 1 87 ? -9.688 10.406 19.016 1 96.75 87 GLU A O 1
ATOM 660 N N . PHE A 1 88 ? -11.914 10.016 18.766 1 95.62 88 PHE A N 1
ATOM 661 C CA . PHE A 1 88 ? -12.008 10.703 17.484 1 95.62 88 PHE A CA 1
ATOM 662 C C . PHE A 1 88 ? -11.453 12.117 17.594 1 95.62 88 PHE A C 1
ATOM 664 O O . PHE A 1 88 ? -10.828 12.617 16.641 1 95.62 88 PHE A O 1
ATOM 671 N N . GLU A 1 89 ? -11.578 12.773 18.703 1 94.31 89 GLU A N 1
ATOM 672 C CA . GLU A 1 89 ? -11.203 14.172 18.906 1 94.31 89 GLU A CA 1
ATOM 673 C C . GLU A 1 89 ? -9.711 14.375 18.688 1 94.31 89 GLU A C 1
ATOM 675 O O . GLU A 1 89 ? -9.258 15.5 18.438 1 94.31 89 GLU A O 1
ATOM 680 N N . GLN A 1 90 ? -8.992 13.344 18.781 1 94.69 90 GLN A N 1
ATOM 681 C CA . GLN A 1 90 ? -7.547 13.461 18.609 1 94.69 90 GLN A CA 1
ATOM 682 C C . GLN A 1 90 ? -7.195 13.875 17.188 1 94.69 90 GLN A C 1
ATOM 684 O O . GLN A 1 90 ? -6.07 14.305 16.906 1 94.69 90 GLN A O 1
ATOM 689 N N . ILE A 1 91 ? -8.156 13.719 16.25 1 94.31 91 ILE A N 1
ATOM 690 C CA . ILE A 1 91 ? -7.926 14.109 14.867 1 94.31 91 ILE A CA 1
ATOM 691 C C . ILE A 1 91 ? -7.598 15.602 14.805 1 94.31 91 ILE A C 1
ATOM 693 O O . ILE A 1 91 ? -6.961 16.062 13.859 1 94.31 91 ILE A O 1
ATOM 697 N N . GLN A 1 92 ? -8.008 16.344 15.82 1 91 92 GLN A N 1
ATOM 698 C CA . GLN A 1 92 ? -7.816 17.797 15.852 1 91 92 GLN A CA 1
ATOM 699 C C . GLN A 1 92 ? -6.344 18.156 16.016 1 91 92 GLN A C 1
ATOM 701 O O . GLN A 1 92 ? -5.934 19.281 15.703 1 91 92 GLN A O 1
ATOM 706 N N . LEU A 1 93 ? -5.586 17.25 16.516 1 91.19 93 LEU A N 1
ATOM 707 C CA . LEU A 1 93 ? -4.145 17.453 16.609 1 91.19 93 LEU A CA 1
ATOM 708 C C . LEU A 1 93 ? -3.541 17.734 15.234 1 91.19 93 LEU A C 1
ATOM 710 O O . LEU A 1 93 ? -2.527 18.438 15.133 1 91.19 93 LEU A O 1
ATOM 714 N N . PHE A 1 94 ? -4.191 17.203 14.211 1 91.06 94 PHE A N 1
ATOM 715 C CA . PHE A 1 94 ? -3.619 17.266 12.867 1 91.06 94 PHE A CA 1
ATOM 716 C C . PHE A 1 94 ? -4.336 18.297 12.016 1 91.06 94 PHE A C 1
ATOM 718 O O . PHE A 1 94 ? -3.943 18.547 10.867 1 91.06 94 PHE A O 1
ATOM 725 N N . ASN A 1 95 ? -5.359 18.844 12.5 1 78.38 95 ASN A N 1
ATOM 726 C CA . ASN A 1 95 ? -6.148 19.766 11.688 1 78.38 95 ASN A CA 1
ATOM 727 C C . ASN A 1 95 ? -6.273 21.141 12.344 1 78.38 95 ASN A C 1
ATOM 729 O O . ASN A 1 95 ? -6.578 22.125 11.672 1 78.38 95 ASN A O 1
ATOM 733 N N . ASN A 1 96 ? -6.113 21.172 13.523 1 65.94 96 ASN A N 1
ATOM 734 C CA . ASN A 1 96 ? -6.195 22.453 14.211 1 65.94 96 ASN A CA 1
ATOM 735 C C . ASN A 1 96 ? -4.828 23.109 14.336 1 65.94 96 ASN A C 1
ATOM 737 O O . ASN A 1 96 ? -4.621 23.984 15.188 1 65.94 96 ASN A O 1
ATOM 741 N N . ASN A 1 97 ? -4.047 22.688 13.484 1 70.94 97 ASN A N 1
ATOM 742 C CA . ASN A 1 97 ? -2.725 23.297 13.492 1 70.94 97 ASN A CA 1
ATOM 743 C C . ASN A 1 97 ? -2.594 24.359 12.406 1 70.94 97 ASN A C 1
ATOM 745 O O . ASN A 1 97 ? -3.385 24.391 11.461 1 70.94 97 ASN A O 1
ATOM 749 N N . SER A 1 98 ? -1.729 25.375 12.695 1 86.94 98 SER A N 1
ATOM 750 C CA . SER A 1 98 ? -1.616 26.5 11.789 1 86.94 98 SER A CA 1
ATOM 751 C C . SER A 1 98 ? -0.686 26.203 10.625 1 86.94 98 SER A C 1
ATOM 753 O O . SER A 1 98 ? -0.585 26.984 9.68 1 86.94 98 SER A O 1
ATOM 755 N N . ASN A 1 99 ? -0.114 25.031 10.664 1 95.38 99 ASN A N 1
ATOM 756 C CA . ASN A 1 99 ? 0.919 24.859 9.648 1 95.38 99 ASN A CA 1
ATOM 757 C C . ASN A 1 99 ? 0.714 23.578 8.852 1 95.38 99 ASN A C 1
ATOM 759 O O . ASN A 1 99 ? 1.414 23.344 7.871 1 95.38 99 ASN A O 1
ATOM 763 N N . PHE A 1 100 ? -0.168 22.766 9.273 1 94.38 100 PHE A N 1
ATOM 764 C CA . PHE A 1 100 ? -0.385 21.578 8.469 1 94.38 100 PHE A CA 1
ATOM 765 C C . PHE A 1 100 ? -1.797 21.031 8.664 1 94.38 100 PHE A C 1
ATOM 767 O O . PHE A 1 100 ? -2.484 21.422 9.609 1 94.38 100 PHE A O 1
ATOM 774 N N . ALA A 1 101 ? -2.221 20.234 7.699 1 94.44 101 ALA A N 1
ATOM 775 C CA . ALA A 1 101 ? -3.543 19.609 7.703 1 94.44 101 ALA A CA 1
ATOM 776 C C . ALA A 1 101 ? -3.506 18.25 7.02 1 94.44 101 ALA A C 1
ATOM 778 O O . ALA A 1 101 ? -2.564 17.938 6.289 1 94.44 101 ALA A O 1
ATOM 779 N N . ILE A 1 102 ? -4.531 17.469 7.316 1 94.38 102 ILE A N 1
ATOM 780 C CA . ILE A 1 102 ? -4.652 16.141 6.742 1 94.38 102 ILE A CA 1
ATOM 781 C C . ILE A 1 102 ? -4.941 16.234 5.246 1 94.38 102 ILE A C 1
ATOM 783 O O . ILE A 1 102 ? -5.816 17 4.828 1 94.38 102 ILE A O 1
ATOM 787 N N . THR A 1 103 ? -4.168 15.523 4.453 1 92.44 103 THR A N 1
ATOM 788 C CA . THR A 1 103 ? -4.395 15.594 3.014 1 92.44 103 THR A CA 1
ATOM 789 C C . THR A 1 103 ? -5.57 14.703 2.613 1 92.44 103 THR A C 1
ATOM 791 O O . THR A 1 103 ? -5.973 13.82 3.371 1 92.44 103 THR A O 1
ATOM 794 N N . SER A 1 104 ? -6.02 14.891 1.396 1 88.81 104 SER A N 1
ATOM 795 C CA . SER A 1 104 ? -7.156 14.133 0.877 1 88.81 104 SER A CA 1
ATOM 796 C C . SER A 1 104 ? -6.75 12.711 0.504 1 88.81 104 SER A C 1
ATOM 798 O O . SER A 1 104 ? -7.598 11.891 0.147 1 88.81 104 SER A O 1
ATOM 800 N N . ARG A 1 105 ? -5.508 12.391 0.632 1 88.06 105 ARG A N 1
ATOM 801 C CA . ARG A 1 105 ? -5.027 11.062 0.261 1 88.06 105 ARG A CA 1
ATOM 802 C C . ARG A 1 105 ? -5.184 10.086 1.417 1 88.06 105 ARG A C 1
ATOM 804 O O . ARG A 1 105 ? -4.863 8.898 1.282 1 88.06 105 ARG A O 1
ATOM 811 N N . ASN A 1 106 ? -5.746 10.617 2.49 1 91.88 106 ASN A N 1
ATOM 812 C CA . ASN A 1 106 ? -5.941 9.766 3.654 1 91.88 106 ASN A CA 1
ATOM 813 C C . ASN A 1 106 ? -7.352 9.172 3.686 1 91.88 106 ASN A C 1
ATOM 815 O O . ASN A 1 106 ? -8.32 9.852 3.355 1 91.88 106 ASN A O 1
ATOM 819 N N . ALA A 1 107 ? -7.402 7.914 4.023 1 90.62 107 ALA A N 1
ATOM 820 C CA . ALA A 1 107 ? -8.641 7.27 4.461 1 90.62 107 ALA A CA 1
ATOM 821 C C . ALA A 1 107 ? -8.57 6.895 5.938 1 90.62 107 ALA A C 1
ATOM 823 O O . ALA A 1 107 ? -7.492 6.613 6.465 1 90.62 107 ALA A O 1
ATOM 824 N N . PHE A 1 108 ? -9.766 6.918 6.512 1 93 108 PHE A N 1
ATOM 825 C CA . PHE A 1 108 ? -9.773 6.648 7.945 1 93 108 PHE A CA 1
ATOM 826 C C . PHE A 1 108 ? -10.617 5.426 8.266 1 93 108 PHE A C 1
ATOM 828 O O . PHE A 1 108 ? -11.633 5.18 7.613 1 93 108 PHE A O 1
ATOM 835 N N . LEU A 1 109 ? -10.141 4.691 9.188 1 91.88 109 LEU A N 1
ATOM 836 C CA . LEU A 1 109 ? -10.914 3.623 9.812 1 91.88 109 LEU A CA 1
ATOM 837 C C . LEU A 1 109 ? -11.469 4.07 11.164 1 91.88 109 LEU A C 1
ATOM 839 O O . LEU A 1 109 ? -10.711 4.5 12.039 1 91.88 109 LEU A O 1
ATOM 843 N N . LEU A 1 110 ? -12.742 3.975 11.281 1 93.38 110 LEU A N 1
ATOM 844 C CA . LEU A 1 110 ? -13.438 4.535 12.43 1 93.38 110 LEU A CA 1
ATOM 845 C C . LEU A 1 110 ? -14.398 3.518 13.031 1 93.38 110 LEU A C 1
ATOM 847 O O . LEU A 1 110 ? -14.828 2.584 12.344 1 93.38 110 LEU A O 1
ATOM 851 N N . GLU A 1 111 ? -14.695 3.748 14.336 1 90.75 111 GLU A N 1
ATOM 852 C CA . GLU A 1 111 ? -15.648 2.865 15.008 1 90.75 111 GLU A CA 1
ATOM 853 C C . GLU A 1 111 ? -16.688 3.662 15.781 1 90.75 111 GLU A C 1
ATOM 855 O O . GLU A 1 111 ? -16.453 4.812 16.156 1 90.75 111 GLU A O 1
ATOM 860 N N . ASP A 1 112 ? -17.797 2.975 15.961 1 90.06 112 ASP A N 1
ATOM 861 C CA . ASP A 1 112 ? -18.875 3.518 16.781 1 90.06 112 ASP A CA 1
ATOM 862 C C . ASP A 1 112 ? -19.391 4.844 16.219 1 90.06 112 ASP A C 1
ATOM 864 O O . ASP A 1 112 ? -19.453 5.844 16.938 1 90.06 112 ASP A O 1
ATOM 868 N N . CYS A 1 113 ? -19.797 4.75 15.07 1 91.56 113 CYS A N 1
ATOM 869 C CA . CYS A 1 113 ? -20.328 5.93 14.391 1 91.56 113 CYS A CA 1
ATOM 870 C C . CYS A 1 113 ? -21.844 5.988 14.5 1 91.56 113 CYS A C 1
ATOM 872 O O . CYS A 1 113 ? -22.516 4.953 14.469 1 91.56 113 CYS A O 1
ATOM 874 N N . SER A 1 114 ? -22.312 7.133 14.68 1 90.19 114 SER A N 1
ATOM 875 C CA . SER A 1 114 ? -23.75 7.34 14.812 1 90.19 114 SER A CA 1
ATOM 876 C C . SER A 1 114 ? -24.453 7.262 13.453 1 90.19 114 SER A C 1
ATOM 878 O O . SER A 1 114 ? -25.625 6.883 13.375 1 90.19 114 SER A O 1
ATOM 880 N N . SER A 1 115 ? -23.734 7.707 12.445 1 84.62 115 SER A N 1
ATOM 881 C CA . SER A 1 115 ? -24.297 7.629 11.094 1 84.62 115 SER A CA 1
ATOM 882 C C . SER A 1 115 ? -23.375 6.848 10.164 1 84.62 115 SER A C 1
ATOM 884 O O . SER A 1 115 ? -22.156 6.758 10.406 1 84.62 115 SER A O 1
ATOM 886 N N . ASN A 1 116 ? -24.047 6.215 9.164 1 76.56 116 ASN A N 1
ATOM 887 C CA . ASN A 1 116 ? -23.266 5.422 8.219 1 76.56 116 ASN A CA 1
ATOM 888 C C . ASN A 1 116 ? -22.422 6.305 7.297 1 76.56 116 ASN A C 1
ATOM 890 O O . ASN A 1 116 ? -22.938 7.246 6.695 1 76.56 116 ASN A O 1
ATOM 894 N N . LEU A 1 117 ? -21.172 6.125 7.293 1 78 117 LEU A N 1
ATOM 895 C CA . LEU A 1 117 ? -20.281 6.82 6.383 1 78 117 LEU A CA 1
ATOM 896 C C . LEU A 1 117 ? -20.391 6.262 4.973 1 78 117 LEU A C 1
ATOM 898 O O . LEU A 1 117 ? -20 6.922 4.004 1 78 117 LEU A O 1
ATOM 902 N N . ASN A 1 118 ? -21.219 5.188 4.801 1 62.78 118 ASN A N 1
ATOM 903 C CA . ASN A 1 118 ? -21.625 4.555 3.549 1 62.78 118 ASN A CA 1
ATOM 904 C C . ASN A 1 118 ? -20.422 4.238 2.666 1 62.78 118 ASN A C 1
ATOM 906 O O . ASN A 1 118 ? -20.547 4.129 1.445 1 62.78 118 ASN A O 1
ATOM 910 N N . ASP A 1 119 ? -19.234 4.195 3.188 1 74.75 119 ASP A N 1
ATOM 911 C CA . ASP A 1 119 ? -18.078 3.959 2.322 1 74.75 119 ASP A CA 1
ATOM 912 C C . ASP A 1 119 ? -17.578 2.521 2.447 1 74.75 119 ASP A C 1
ATOM 914 O O . ASP A 1 119 ? -17.406 1.828 1.443 1 74.75 119 ASP A O 1
ATOM 918 N N . CYS A 1 120 ? -17.328 2.146 3.611 1 80.19 120 CYS A N 1
ATOM 919 C CA . CYS A 1 120 ? -16.844 0.781 3.801 1 80.19 120 CYS A CA 1
ATOM 920 C C . CYS A 1 120 ? -17.047 0.331 5.242 1 80.19 120 CYS A C 1
ATOM 922 O O . CYS A 1 120 ? -17.141 1.161 6.148 1 80.19 120 CYS A O 1
ATOM 924 N N . VAL A 1 121 ? -17.297 -0.942 5.273 1 81.19 121 VAL A N 1
ATOM 925 C CA . VAL A 1 121 ? -17.344 -1.594 6.578 1 81.19 121 VAL A CA 1
ATOM 926 C C . VAL A 1 121 ? -16.406 -2.805 6.574 1 81.19 121 VAL A C 1
ATOM 928 O O . VAL A 1 121 ? -16.438 -3.619 5.648 1 81.19 121 VAL A O 1
ATOM 931 N N . ILE A 1 122 ? -15.633 -2.832 7.523 1 83.19 122 ILE A N 1
ATOM 932 C CA . ILE A 1 122 ? -14.664 -3.916 7.605 1 83.19 122 ILE A CA 1
ATOM 933 C C . ILE A 1 122 ? -14.773 -4.605 8.961 1 83.19 122 ILE A C 1
ATOM 935 O O . ILE A 1 122 ? -14.961 -3.945 9.992 1 83.19 122 ILE A O 1
ATOM 939 N N . SER A 1 123 ? -14.641 -5.816 8.914 1 79.38 123 SER A N 1
ATOM 940 C CA . SER A 1 123 ? -14.586 -6.555 10.18 1 79.38 123 SER A CA 1
ATOM 941 C C . SER A 1 123 ? -13.258 -6.332 10.891 1 79.38 123 SER A C 1
ATOM 943 O O . SER A 1 123 ? -12.195 -6.562 10.32 1 79.38 123 SER A O 1
ATOM 945 N N . ILE A 1 124 ? -13.328 -6.035 12.141 1 73.5 124 ILE A N 1
ATOM 946 C CA . ILE A 1 124 ? -12.148 -5.707 12.938 1 73.5 124 ILE A CA 1
ATOM 947 C C . ILE A 1 124 ? -11.312 -6.961 13.164 1 73.5 124 ILE A C 1
ATOM 949 O O . ILE A 1 124 ? -10.086 -6.91 13.133 1 73.5 124 ILE A O 1
ATOM 953 N N . THR A 1 125 ? -12.031 -8.031 13.32 1 72.62 125 THR A N 1
ATOM 954 C CA . THR A 1 125 ? -11.328 -9.273 13.617 1 72.62 125 THR A CA 1
ATOM 955 C C . THR A 1 125 ? -10.414 -9.664 12.469 1 72.62 125 THR A C 1
ATOM 957 O O . THR A 1 125 ? -9.289 -10.133 12.688 1 72.62 125 THR A O 1
ATOM 960 N N . ARG A 1 126 ? -10.773 -9.336 11.352 1 72.94 126 ARG A N 1
ATOM 961 C CA . ARG A 1 126 ? -9.984 -9.742 10.188 1 72.94 126 ARG A CA 1
ATOM 962 C C . ARG A 1 126 ? -8.766 -8.844 10.023 1 72.94 126 ARG A C 1
ATOM 964 O O . ARG A 1 126 ? -7.664 -9.336 9.758 1 72.94 126 ARG A O 1
ATOM 971 N N . ILE A 1 127 ? -8.992 -7.609 10.195 1 74.38 127 ILE A N 1
ATOM 972 C CA . ILE A 1 127 ? -7.883 -6.676 10.023 1 74.38 127 ILE A CA 1
ATOM 973 C C . ILE A 1 127 ? -6.871 -6.871 11.148 1 74.38 127 ILE A C 1
ATOM 975 O O . ILE A 1 127 ? -5.66 -6.809 10.922 1 74.38 127 ILE A O 1
ATOM 979 N N . GLU A 1 128 ? -7.41 -7.23 12.328 1 77.44 128 GLU A N 1
ATOM 980 C CA . GLU A 1 128 ? -6.531 -7.453 13.469 1 77.44 128 GLU A CA 1
ATOM 981 C C . GLU A 1 128 ? -5.613 -8.648 13.242 1 77.44 128 GLU A C 1
ATOM 983 O O . GLU A 1 128 ? -4.414 -8.586 13.523 1 77.44 128 GLU A O 1
ATOM 988 N N . ASN A 1 129 ? -6.172 -9.594 12.742 1 73.75 129 ASN A N 1
ATOM 989 C CA . ASN A 1 129 ? -5.406 -10.812 12.508 1 73.75 129 ASN A CA 1
ATOM 990 C C . ASN A 1 129 ? -4.422 -10.641 11.352 1 73.75 129 ASN A C 1
ATOM 992 O O . ASN A 1 129 ? -3.264 -11.055 11.453 1 73.75 129 ASN A O 1
ATOM 996 N N . ARG A 1 130 ? -4.828 -9.977 10.406 1 75 130 ARG A N 1
ATOM 997 C CA . ARG A 1 130 ? -4.004 -9.859 9.211 1 75 130 ARG A CA 1
ATOM 998 C C . ARG A 1 130 ? -2.809 -8.945 9.453 1 75 130 ARG A C 1
ATOM 1000 O O . ARG A 1 130 ? -1.702 -9.219 8.984 1 75 130 ARG A O 1
ATOM 1007 N N . PHE A 1 131 ? -3.027 -7.941 10.227 1 76.12 131 PHE A N 1
ATOM 1008 C CA . PHE A 1 131 ? -1.975 -6.949 10.398 1 76.12 131 PHE A CA 1
ATOM 1009 C C . PHE A 1 131 ? -1.35 -7.059 11.781 1 76.12 131 PHE A C 1
ATOM 1011 O O . PHE A 1 131 ? -0.595 -6.176 12.203 1 76.12 131 PHE A O 1
ATOM 1018 N N . ASN A 1 132 ? -1.734 -8.141 12.43 1 76.62 132 ASN A N 1
ATOM 1019 C CA . ASN A 1 132 ? -1.197 -8.383 13.766 1 76.62 132 ASN A CA 1
ATOM 1020 C C . ASN A 1 132 ? -1.406 -7.184 14.688 1 76.62 132 ASN A C 1
ATOM 1022 O O . ASN A 1 132 ? -0.466 -6.723 15.336 1 76.62 132 ASN A O 1
ATOM 1026 N N . LEU A 1 133 ? -2.615 -6.727 14.562 1 78.94 133 LEU A N 1
ATOM 1027 C CA . LEU A 1 133 ? -2.975 -5.57 15.375 1 78.94 133 LEU A CA 1
ATOM 1028 C C . LEU A 1 133 ? -3.512 -6.012 16.734 1 78.94 133 LEU A C 1
ATOM 1030 O O . LEU A 1 133 ? -3.949 -7.152 16.891 1 78.94 133 LEU A O 1
ATOM 1034 N N . PRO A 1 134 ? -3.375 -5.047 17.688 1 73.69 134 PRO A N 1
ATOM 1035 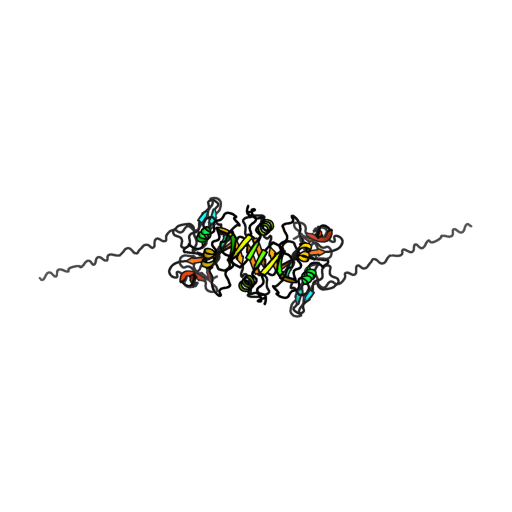C CA . PRO A 1 134 ? -3.996 -5.367 18.969 1 73.69 134 PRO A CA 1
ATOM 1036 C C . PRO A 1 134 ? -5.492 -5.66 18.844 1 73.69 134 PRO A C 1
ATOM 1038 O O . PRO A 1 134 ? -6.184 -5.031 18.047 1 73.69 134 PRO A O 1
ATOM 1041 N N . ARG A 1 135 ? -5.902 -6.797 19.547 1 76.88 135 ARG A N 1
ATOM 1042 C CA . ARG A 1 135 ? -7.312 -7.164 19.531 1 76.88 135 ARG A CA 1
ATOM 1043 C C . ARG A 1 135 ? -8.156 -6.16 20.297 1 76.88 135 ARG A C 1
ATOM 1045 O O . ARG A 1 135 ? -7.859 -5.855 21.453 1 76.88 135 ARG A O 1
ATOM 1052 N N . CYS A 1 136 ? -9.062 -5.605 19.531 1 79.88 136 CYS A N 1
ATOM 1053 C CA . CYS A 1 136 ? -9.984 -4.676 20.172 1 79.88 136 CYS A CA 1
ATOM 1054 C C . CYS A 1 136 ? -11.133 -5.422 20.844 1 79.88 136 CYS A C 1
ATOM 1056 O O . CYS A 1 136 ? -11.5 -6.523 20.422 1 79.88 136 CYS A O 1
ATOM 1058 N N . ASN A 1 137 ? -11.445 -5.348 22.125 1 68.62 137 ASN A N 1
ATOM 1059 C CA . ASN A 1 137 ? -12.469 -6.051 22.891 1 68.62 137 ASN A CA 1
ATOM 1060 C C . ASN A 1 137 ? -13.828 -5.984 22.203 1 68.62 137 ASN A C 1
ATOM 1062 O O . ASN A 1 137 ? -14.789 -6.609 22.656 1 68.62 137 ASN A O 1
ATOM 1066 N N . ARG A 1 138 ? -13.93 -5.367 21.156 1 62.56 138 ARG A N 1
ATOM 1067 C CA . ARG A 1 138 ? -15.273 -5.184 20.625 1 62.56 138 ARG A CA 1
ATOM 1068 C C . ARG A 1 138 ? -15.43 -5.926 19.297 1 62.56 138 ARG A C 1
ATOM 1070 O O . ARG A 1 138 ? -14.508 -5.965 18.484 1 62.56 138 ARG A O 1
ATOM 1077 N N . SER A 1 139 ? -16.25 -6.941 19.219 1 60.41 139 SER A N 1
ATOM 1078 C CA . SER A 1 139 ? -16.641 -7.68 18.016 1 60.41 139 SER A CA 1
ATOM 1079 C C . SER A 1 139 ? -17.328 -6.773 17.016 1 60.41 139 SER A C 1
ATOM 1081 O O . SER A 1 139 ? -18.297 -7.18 16.359 1 60.41 139 SER A O 1
ATOM 1083 N N . SER A 1 140 ? -16.828 -5.543 16.906 1 72.31 140 SER A N 1
ATOM 1084 C CA . SER A 1 140 ? -17.594 -4.605 16.094 1 72.31 140 SER A CA 1
ATOM 1085 C C . SER A 1 140 ? -16.938 -4.383 14.742 1 72.31 140 SER A C 1
ATOM 1087 O O . SER A 1 140 ? -15.914 -4.996 14.43 1 72.31 140 SER A O 1
ATOM 1089 N N . SER A 1 141 ? -17.734 -3.889 13.875 1 80.56 141 SER A N 1
ATOM 1090 C CA . SER A 1 141 ? -17.312 -3.498 12.539 1 80.56 141 SER A CA 1
ATOM 1091 C C . SER A 1 141 ? -16.75 -2.078 12.531 1 80.56 141 SER A C 1
ATOM 1093 O O . SER A 1 141 ? -17.062 -1.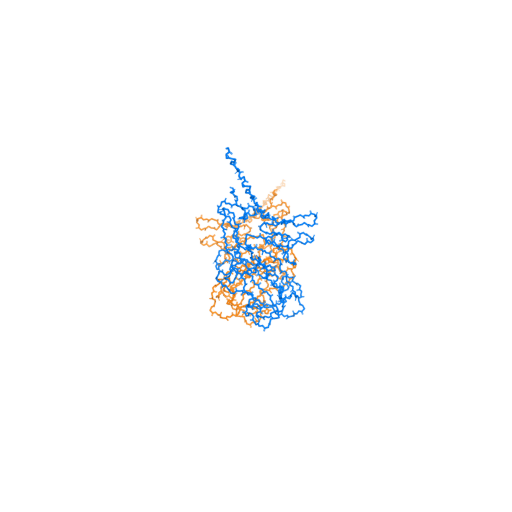275 13.406 1 80.56 141 SER A O 1
ATOM 1095 N N . MET A 1 142 ? -15.836 -1.907 11.688 1 87 142 MET A N 1
ATOM 1096 C CA . MET A 1 142 ? -15.258 -0.581 11.484 1 87 142 MET A CA 1
ATOM 1097 C C . MET A 1 142 ? -15.789 0.054 10.203 1 87 142 MET A C 1
ATOM 1099 O O . MET A 1 142 ? -15.992 -0.635 9.203 1 87 142 MET A O 1
ATOM 1103 N N . SER A 1 143 ? -16.016 1.315 10.352 1 88.25 143 SER A N 1
ATOM 1104 C CA . SER A 1 143 ? -16.344 2.084 9.164 1 88.25 143 SER A CA 1
ATOM 1105 C C . SER A 1 143 ? -15.109 2.697 8.523 1 88.25 143 SER A C 1
ATOM 1107 O O . SER A 1 143 ? -14.102 2.914 9.203 1 88.25 143 SER A O 1
ATOM 1109 N N . CYS A 1 144 ? -15.203 2.82 7.266 1 88.56 144 CYS A N 1
ATOM 1110 C CA . CYS A 1 144 ? -14.141 3.525 6.566 1 88.56 144 CYS A CA 1
ATOM 1111 C C . CYS A 1 144 ? -14.664 4.805 5.922 1 88.56 144 CYS A C 1
ATOM 1113 O O . CYS A 1 144 ? -15.836 4.887 5.562 1 88.56 144 CYS A O 1
ATOM 1115 N N . TYR A 1 145 ? -13.742 5.75 5.895 1 88.25 145 TYR A N 1
ATOM 1116 C CA . TYR A 1 145 ? -14.07 7.008 5.238 1 88.25 145 TYR A CA 1
ATOM 1117 C C . TYR A 1 145 ? -12.977 7.418 4.258 1 88.25 145 TYR A C 1
ATOM 1119 O O . TYR A 1 145 ? -11.797 7.477 4.621 1 88.25 145 TYR A O 1
ATOM 1127 N N . LEU A 1 146 ? -13.383 7.562 3.09 1 83.31 146 LEU A N 1
ATOM 1128 C CA . LEU A 1 146 ? -12.531 8.102 2.033 1 83.31 146 LEU A CA 1
ATOM 1129 C C . LEU A 1 146 ? -13.203 9.289 1.347 1 83.31 146 LEU A C 1
ATOM 1131 O O . LEU A 1 146 ? -14.344 9.188 0.903 1 83.31 146 LEU A O 1
ATOM 1135 N N . GLU A 1 147 ? -12.445 10.328 1.394 1 78.75 147 GLU A N 1
ATOM 1136 C CA . GLU A 1 147 ? -13.023 11.508 0.749 1 78.75 147 GLU A CA 1
ATOM 1137 C C . GLU A 1 147 ? -13.195 11.281 -0.751 1 78.75 147 GLU A C 1
ATOM 1139 O O . GLU A 1 147 ? -12.32 10.711 -1.405 1 78.75 147 GLU A O 1
ATOM 1144 N N . GLU A 1 148 ? -14.414 11.492 -1.194 1 67.31 148 GLU A N 1
ATOM 1145 C CA . GLU A 1 148 ? -14.68 11.391 -2.627 1 67.31 148 GLU A CA 1
ATOM 1146 C C . GLU A 1 148 ? -13.797 12.359 -3.418 1 67.31 148 GLU A C 1
ATOM 1148 O O . GLU A 1 148 ? -13.406 13.406 -2.908 1 67.31 148 GLU A O 1
ATOM 1153 N N . ASP A 1 149 ? -13.117 11.672 -4.559 1 56.56 149 ASP A N 1
ATOM 1154 C CA . ASP A 1 149 ? -12.219 12.445 -5.418 1 56.56 149 ASP A CA 1
ATOM 1155 C C . ASP A 1 149 ? -12.773 13.844 -5.672 1 56.56 149 ASP A C 1
ATOM 1157 O O . ASP A 1 149 ? -13.891 13.992 -6.168 1 56.56 149 ASP A O 1
ATOM 1161 N N . SER A 1 150 ? -12.602 14.758 -4.727 1 51.53 150 SER A N 1
ATOM 1162 C CA . SER A 1 150 ? -12.812 16.094 -5.289 1 51.53 150 SER A CA 1
ATOM 1163 C C . SER A 1 150 ? -11.609 16.547 -6.105 1 51.53 150 SER A C 1
ATOM 1165 O O . SER A 1 150 ? -10.469 16.25 -5.758 1 51.53 150 SER A O 1
ATOM 1167 N N . ALA A 1 151 ? -11.719 16.547 -7.301 1 45.75 151 ALA A N 1
ATOM 1168 C CA . ALA A 1 151 ? -10.797 17.219 -8.211 1 45.75 151 ALA A CA 1
ATOM 1169 C C . ALA A 1 151 ? -10.031 18.328 -7.504 1 45.75 151 ALA A C 1
ATOM 1171 O O . ALA A 1 151 ? -10.641 19.25 -6.941 1 45.75 151 ALA A O 1
ATOM 1172 N N . GLY A 1 152 ? -8.789 18.141 -7.238 1 48.84 152 GLY A N 1
ATOM 1173 C CA . GLY A 1 152 ? -8.023 19.344 -7.023 1 48.84 152 GLY A CA 1
ATOM 1174 C C . GLY A 1 152 ? -7.75 19.625 -5.555 1 48.84 152 GLY A C 1
ATOM 1175 O O . GLY A 1 152 ? -7.012 20.562 -5.223 1 48.84 152 GLY A O 1
ATOM 1176 N N . GLU A 1 153 ? -8.633 18.766 -4.609 1 58.16 153 GLU A N 1
ATOM 1177 C CA . GLU A 1 153 ? -8.359 19.297 -3.283 1 58.16 153 GLU A CA 1
ATOM 1178 C C . GLU A 1 153 ? -7.203 18.562 -2.613 1 58.16 153 GLU A C 1
ATOM 1180 O O . GLU A 1 153 ? -7.184 17.328 -2.596 1 58.16 153 GLU A O 1
ATOM 1185 N N . ASP A 1 154 ? -6.246 19.328 -2.135 1 79.94 154 ASP A N 1
ATOM 1186 C CA . ASP A 1 154 ? -5.02 18.859 -1.502 1 79.94 154 ASP A CA 1
ATOM 1187 C C . ASP A 1 154 ? -5.277 18.406 -0.064 1 79.94 154 ASP A C 1
ATOM 1189 O O . ASP A 1 154 ? -4.602 17.516 0.445 1 79.94 154 ASP A O 1
ATOM 1193 N N . PHE A 1 155 ? -6.508 18.953 0.527 1 90.56 155 PHE A N 1
ATOM 1194 C CA . PHE A 1 155 ? -6.676 18.641 1.944 1 90.56 155 PHE A CA 1
ATOM 1195 C C . PHE A 1 155 ? -8.055 18.062 2.213 1 90.56 155 PHE A C 1
ATOM 1197 O O . PHE A 1 155 ? -9.016 18.375 1.508 1 90.56 155 PHE A O 1
ATOM 1204 N N . LEU A 1 156 ? -8.172 17.25 3.271 1 89.75 156 LEU A N 1
ATOM 1205 C CA . LEU A 1 156 ? -9.391 16.562 3.684 1 89.75 156 LEU A CA 1
ATOM 1206 C C . LEU A 1 156 ? -10.312 17.5 4.457 1 89.75 156 LEU A C 1
ATOM 1208 O O . LEU A 1 156 ? -9.852 18.234 5.332 1 89.75 156 LEU A O 1
ATOM 1212 N N . SER A 1 157 ? -11.578 17.516 4.094 1 86.88 157 SER A N 1
ATOM 1213 C CA . SER A 1 157 ? -12.578 18.203 4.914 1 86.88 157 SER A CA 1
ATOM 1214 C C . SER A 1 157 ? -13.062 17.297 6.051 1 86.88 157 SER A C 1
ATOM 1216 O O . SER A 1 157 ? -13.547 16.203 5.812 1 86.88 157 SER A O 1
ATOM 1218 N N . LEU A 1 158 ? -13.008 17.781 7.25 1 88.25 158 LEU A N 1
ATOM 1219 C CA . LEU A 1 158 ? -13.383 16.969 8.406 1 88.25 158 LEU A CA 1
ATOM 1220 C C . LEU A 1 158 ? -14.883 17.031 8.656 1 88.25 158 LEU A C 1
ATOM 1222 O O . LEU A 1 158 ? -15.406 16.312 9.5 1 88.25 158 LEU A O 1
ATOM 1226 N N . LYS A 1 159 ? -15.531 17.828 7.895 1 86.62 159 LYS A N 1
ATOM 1227 C CA . LYS A 1 159 ? -16.953 18.078 8.141 1 86.62 159 LYS A CA 1
ATOM 1228 C C . LYS A 1 159 ? -17.75 16.781 8.141 1 86.62 159 LYS A C 1
ATOM 1230 O O . LYS A 1 159 ? -18.531 16.516 9.055 1 86.62 159 LYS A O 1
ATOM 1235 N N . ARG A 1 160 ? -17.578 15.969 7.207 1 85.94 160 ARG A N 1
ATOM 1236 C CA . ARG A 1 160 ? -18.328 14.719 7.098 1 85.94 160 ARG A CA 1
ATOM 1237 C C . ARG A 1 160 ? -17.953 13.75 8.219 1 85.94 160 ARG A C 1
ATOM 1239 O O . ARG A 1 160 ? -18.812 13.055 8.758 1 85.94 160 ARG A O 1
ATOM 1246 N N . LEU A 1 161 ? -16.688 13.727 8.531 1 89.56 161 LEU A N 1
ATOM 1247 C CA . LEU A 1 161 ? -16.219 12.859 9.609 1 89.56 161 LEU A CA 1
ATOM 1248 C C . LEU A 1 161 ? -16.828 13.273 10.945 1 89.56 161 LEU A C 1
ATOM 1250 O O . LEU A 1 161 ? -17.234 12.43 11.742 1 89.56 161 LEU A O 1
ATOM 1254 N N . GLU A 1 162 ? -16.844 14.539 11.109 1 89.25 162 GLU A N 1
ATOM 1255 C CA . GLU A 1 162 ? -17.391 15.07 12.352 1 89.25 162 GLU A CA 1
ATOM 1256 C C . GLU A 1 162 ? -18.891 14.805 12.438 1 89.25 162 GLU A C 1
ATOM 1258 O O . GLU A 1 162 ? -19.406 14.484 13.516 1 89.25 162 GLU A O 1
ATOM 1263 N N . THR A 1 163 ? -19.547 14.883 11.391 1 88.44 163 THR A N 1
ATOM 1264 C CA . THR A 1 163 ? -20.984 14.68 11.375 1 88.44 163 THR A CA 1
ATOM 1265 C C . THR A 1 163 ? -21.344 13.211 11.594 1 88.44 163 THR A C 1
ATOM 1267 O O . THR A 1 163 ? -22.391 12.891 12.164 1 88.44 163 THR A O 1
ATOM 1270 N N . ALA A 1 164 ? -20.484 12.359 11.188 1 90.62 164 ALA A N 1
ATOM 1271 C CA . ALA A 1 164 ? -20.719 10.922 11.344 1 90.62 164 ALA A CA 1
ATOM 1272 C C . ALA A 1 164 ? -20.75 10.523 12.812 1 90.62 164 ALA A C 1
ATOM 1274 O O . ALA A 1 164 ? -21.359 9.516 13.18 1 90.62 164 ALA A O 1
ATOM 1275 N N . GLY A 1 165 ? -20.078 11.352 13.68 1 93.06 165 GLY A N 1
ATOM 1276 C CA . GLY A 1 165 ? -20.141 11.148 15.117 1 93.06 165 GLY A CA 1
ATOM 1277 C C . GLY A 1 165 ? -19.469 9.859 15.562 1 93.06 165 GLY A C 1
ATOM 1278 O O . GLY A 1 165 ? -20 9.133 16.406 1 93.06 165 GLY A O 1
ATOM 1279 N N . CYS A 1 166 ? -18.344 9.57 14.984 1 93.62 166 CYS A N 1
ATOM 1280 C CA . CYS A 1 166 ? -17.609 8.375 15.406 1 93.62 166 CYS A CA 1
ATOM 1281 C C . CYS A 1 166 ? -16.875 8.625 16.719 1 93.62 166 CYS A C 1
ATOM 1283 O O . CYS A 1 166 ? -16.406 9.734 16.969 1 93.62 166 CYS A O 1
ATOM 1285 N N . ARG A 1 167 ? -16.75 7.637 17.469 1 94.19 167 ARG A N 1
ATOM 1286 C CA . ARG A 1 167 ? -16.109 7.797 18.781 1 94.19 167 ARG A CA 1
ATOM 1287 C C . ARG A 1 167 ? -14.633 7.402 18.719 1 94.19 167 ARG A C 1
ATOM 1289 O O . ARG A 1 167 ? -13.805 7.953 19.438 1 94.19 167 ARG A O 1
ATOM 1296 N N . VAL A 1 168 ? -14.383 6.41 17.844 1 93.62 168 VAL A N 1
ATOM 1297 C CA . VAL A 1 168 ? -13.031 5.855 17.828 1 93.62 168 VAL A CA 1
ATOM 1298 C C . VAL A 1 168 ? -12.367 6.148 16.484 1 93.62 168 VAL A C 1
ATOM 1300 O O . VAL A 1 168 ? -12.93 5.855 15.43 1 93.62 168 VAL A O 1
ATOM 1303 N N . LEU A 1 169 ? -11.219 6.762 16.562 1 95.44 169 LEU A N 1
ATOM 1304 C CA . LEU A 1 169 ? -10.312 6.941 15.43 1 95.44 169 LEU A CA 1
ATOM 1305 C C . LEU A 1 169 ? -9.25 5.844 15.406 1 95.44 169 LEU A C 1
ATOM 1307 O O . LEU A 1 169 ? -8.18 6 16 1 95.44 169 LEU A O 1
ATOM 1311 N N . PHE A 1 170 ? -9.516 4.824 14.734 1 93.19 170 PHE A N 1
ATOM 1312 C CA . PHE A 1 170 ? -8.758 3.588 14.852 1 93.19 170 PHE A CA 1
ATOM 1313 C C . PHE A 1 170 ? -7.398 3.721 14.172 1 93.19 170 PHE A C 1
ATOM 1315 O O . PHE A 1 170 ? -6.359 3.488 14.797 1 93.19 170 PHE A O 1
ATOM 1322 N N . SER A 1 171 ? -7.379 4.078 12.859 1 94.56 171 SER A N 1
ATOM 1323 C CA . SER A 1 171 ? -6.141 4.266 12.109 1 94.56 171 SER A CA 1
ATOM 1324 C C . SER A 1 171 ? -6.406 4.934 10.766 1 94.56 171 SER A C 1
ATOM 1326 O O . SER A 1 171 ? -7.484 5.488 10.539 1 94.56 171 SER A O 1
ATOM 1328 N N . SER A 1 172 ? -5.398 4.941 9.938 1 94.38 172 SER A N 1
ATOM 1329 C CA . SER A 1 172 ? -5.508 5.582 8.633 1 94.38 172 SER A CA 1
ATOM 1330 C C . SER A 1 172 ? -4.84 4.746 7.547 1 94.38 172 SER A C 1
ATOM 1332 O O . SER A 1 172 ? -4.043 3.855 7.844 1 94.38 172 SER A O 1
ATOM 1334 N N . VAL A 1 173 ? -5.297 4.949 6.379 1 91.62 173 VAL A N 1
ATOM 1335 C CA . VAL A 1 173 ? -4.664 4.422 5.176 1 91.62 173 VAL A CA 1
ATOM 1336 C C . VAL A 1 173 ? -4.316 5.566 4.227 1 91.62 173 VAL A C 1
ATOM 1338 O O . VAL A 1 173 ? -5.18 6.383 3.889 1 91.62 173 VAL A O 1
ATOM 1341 N N . MET A 1 174 ? -3.094 5.602 3.85 1 91.5 174 MET A N 1
ATOM 1342 C CA . MET A 1 174 ? -2.652 6.617 2.898 1 91.5 174 MET A CA 1
ATOM 1343 C C . MET A 1 174 ? -2.549 6.039 1.492 1 91.5 174 MET A C 1
ATOM 1345 O O . MET A 1 174 ? -1.908 5.008 1.286 1 91.5 174 MET A O 1
ATOM 1349 N N . VAL A 1 175 ? -3.162 6.629 0.583 1 84.44 175 VAL A N 1
ATOM 1350 C CA . VAL A 1 175 ? -3.131 6.16 -0.798 1 84.44 175 VAL A CA 1
ATOM 1351 C C . VAL A 1 175 ? -2.051 6.91 -1.574 1 84.44 175 VAL A C 1
ATOM 1353 O O . VAL A 1 175 ? -2.033 8.141 -1.593 1 84.44 175 VAL A O 1
ATOM 1356 N N . GLY A 1 176 ? -0.972 6.121 -1.914 1 71.44 176 GLY A N 1
ATOM 1357 C CA . GLY A 1 176 ? 0.108 6.711 -2.688 1 71.44 176 GLY A CA 1
ATOM 1358 C C . GLY A 1 176 ? -0.263 6.961 -4.137 1 71.44 176 GLY A C 1
ATOM 1359 O O . GLY A 1 176 ? -1.08 6.234 -4.707 1 71.44 176 GLY A O 1
ATOM 1360 N N . LEU A 1 177 ? -0.136 8.211 -4.621 1 53 177 LEU A N 1
ATOM 1361 C CA . LEU A 1 177 ? -0.31 8.469 -6.047 1 53 177 LEU A CA 1
ATOM 1362 C C . LEU A 1 177 ? 0.874 7.922 -6.844 1 53 177 LEU A C 1
ATOM 1364 O O . LEU A 1 177 ? 1.868 8.625 -7.039 1 53 177 LEU A O 1
ATOM 1368 N N . ILE A 1 178 ? 1.735 7.008 -6.09 1 44.22 178 ILE A N 1
ATOM 1369 C CA . ILE A 1 178 ? 3.064 7.039 -6.691 1 44.22 178 ILE A CA 1
ATOM 1370 C C . ILE A 1 178 ? 2.943 7.281 -8.195 1 44.22 178 ILE A C 1
ATOM 1372 O O . ILE A 1 178 ? 3.791 7.949 -8.797 1 44.22 178 ILE A O 1
ATOM 1376 N N . GLY A 1 179 ? 2.195 6.441 -9.148 1 42.62 179 GLY A N 1
ATOM 1377 C CA . GLY A 1 179 ? 2.449 6.578 -10.57 1 42.62 179 GLY A CA 1
ATOM 1378 C C . GLY A 1 179 ? 1.278 7.168 -11.336 1 42.62 179 GLY A C 1
ATOM 1379 O O . GLY A 1 179 ? 0.239 7.473 -10.742 1 42.62 179 GLY A O 1
ATOM 1380 N N . ASN A 1 180 ? 1.519 7.07 -12.781 1 47.5 180 ASN A N 1
ATOM 1381 C CA . ASN A 1 180 ? 0.702 7.5 -13.906 1 47.5 180 ASN A CA 1
ATOM 1382 C C . ASN A 1 180 ? -0.749 7.051 -13.758 1 47.5 180 ASN A C 1
ATOM 1384 O O . ASN A 1 180 ? -1.018 5.988 -13.195 1 47.5 180 ASN A O 1
ATOM 1388 N N . ASN A 1 181 ? -1.736 8.078 -13.766 1 54.59 181 ASN A N 1
ATOM 1389 C CA . ASN A 1 181 ? -3.188 8.094 -13.922 1 54.59 181 ASN A CA 1
ATOM 1390 C C . ASN A 1 181 ? -3.686 6.863 -14.672 1 54.59 181 ASN A C 1
ATOM 1392 O O . ASN A 1 181 ? -4.766 6.891 -15.266 1 54.59 181 ASN A O 1
ATOM 1396 N N . SER A 1 182 ? -2.738 5.82 -14.641 1 66.06 182 SER A N 1
ATOM 1397 C CA . SER A 1 182 ? -3.328 4.746 -15.43 1 66.06 182 SER A CA 1
ATOM 1398 C C . SER A 1 182 ? -4.273 3.895 -14.594 1 66.06 182 SER A C 1
ATOM 1400 O O . SER A 1 182 ? -3.912 3.451 -13.5 1 66.06 182 SER A O 1
ATOM 1402 N N . ARG A 1 183 ? -5.309 3.74 -15 1 76.56 183 ARG A N 1
ATOM 1403 C CA . ARG A 1 183 ? -6.414 3 -14.406 1 76.56 183 ARG A CA 1
ATOM 1404 C C . ARG A 1 183 ? -6.078 1.517 -14.289 1 76.56 183 ARG A C 1
ATOM 1406 O O . ARG A 1 183 ? -6.742 0.783 -13.555 1 76.56 183 ARG A O 1
ATOM 1413 N N . THR A 1 184 ? -4.914 1.15 -14.852 1 82.75 184 THR A N 1
ATOM 1414 C CA . THR A 1 184 ? -4.684 -0.288 -14.93 1 82.75 184 THR A CA 1
ATOM 1415 C C . THR A 1 184 ? -3.438 -0.681 -14.141 1 82.75 184 THR A C 1
ATOM 1417 O O . THR A 1 184 ? -3.129 -1.866 -14.008 1 82.75 184 THR A O 1
ATOM 1420 N N . LEU A 1 185 ? -2.805 0.3 -13.609 1 86.19 185 LEU A N 1
ATOM 1421 C CA . LEU A 1 185 ? -1.564 0.005 -12.898 1 86.19 185 LEU A CA 1
ATOM 1422 C C . LEU A 1 185 ? -1.811 -0.112 -11.398 1 86.19 185 LEU A C 1
ATOM 1424 O O . LEU A 1 185 ? -2.771 0.457 -10.875 1 86.19 185 LEU A O 1
ATOM 1428 N N . PRO A 1 186 ? -0.934 -0.828 -10.727 1 89.12 186 PRO A N 1
ATOM 1429 C CA . PRO A 1 186 ? -1.078 -0.954 -9.273 1 89.12 186 PRO A CA 1
ATOM 1430 C C . PRO A 1 186 ? -0.98 0.389 -8.547 1 89.12 186 PRO A C 1
ATOM 1432 O O . PRO A 1 186 ? -0.235 1.272 -8.984 1 89.12 186 PRO A O 1
ATOM 1435 N N . VAL A 1 187 ? -1.736 0.453 -7.512 1 88 187 VAL A N 1
ATOM 1436 C CA . VAL A 1 187 ? -1.717 1.633 -6.652 1 88 187 VAL A CA 1
ATOM 1437 C C . VAL A 1 187 ? -1.138 1.27 -5.289 1 88 187 VAL A C 1
ATOM 1439 O O . VAL A 1 187 ? -1.609 0.336 -4.637 1 88 187 VAL A O 1
ATOM 1442 N N . THR A 1 188 ? -0.146 2.02 -4.852 1 89.56 188 THR A N 1
ATOM 1443 C CA . THR A 1 188 ? 0.462 1.765 -3.549 1 89.56 188 THR A CA 1
ATOM 1444 C C . THR A 1 188 ? -0.311 2.477 -2.441 1 89.56 188 THR A C 1
ATOM 1446 O O . THR A 1 188 ? -0.714 3.629 -2.602 1 89.56 188 THR A O 1
ATOM 1449 N N . MET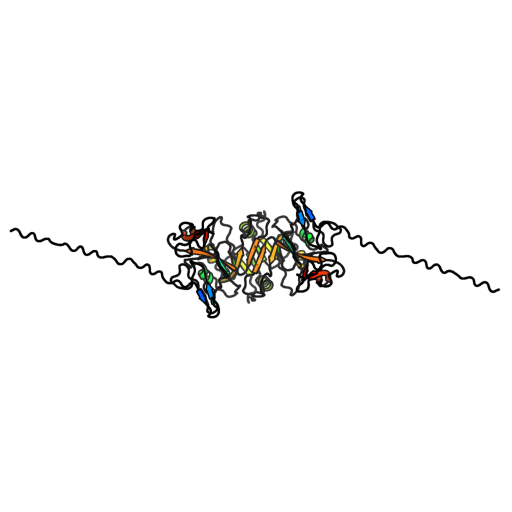 A 1 189 ? -0.515 1.737 -1.363 1 90.12 189 MET A N 1
ATOM 1450 C CA . MET A 1 189 ? -1.163 2.27 -0.168 1 90.12 189 MET A CA 1
ATOM 1451 C C . MET A 1 189 ? -0.372 1.911 1.086 1 90.12 189 MET A C 1
ATOM 1453 O O . MET A 1 189 ? 0.384 0.938 1.091 1 90.12 189 MET A O 1
ATOM 1457 N N . GLU A 1 190 ? -0.542 2.768 2.057 1 91.5 190 GLU A N 1
ATOM 1458 C CA . GLU A 1 190 ? 0.133 2.523 3.328 1 91.5 190 GLU A CA 1
ATOM 1459 C C . GLU A 1 190 ? -0.857 2.537 4.488 1 91.5 190 GLU A C 1
ATOM 1461 O O . GLU A 1 190 ? -1.558 3.527 4.703 1 91.5 190 GLU A O 1
ATOM 1466 N N . PHE A 1 191 ? -0.948 1.439 5.223 1 91 191 PHE A N 1
ATOM 1467 C CA . PHE A 1 191 ? -1.761 1.325 6.426 1 91 191 PHE A CA 1
ATOM 1468 C C . PHE A 1 191 ? -0.986 1.798 7.652 1 91 191 PHE A C 1
ATOM 1470 O O . PHE A 1 191 ? 0.216 1.549 7.766 1 91 191 PHE A O 1
ATOM 1477 N N . GLN A 1 192 ? -1.56 2.541 8.516 1 94.31 192 GLN A N 1
ATOM 1478 C CA . GLN A 1 192 ? -1.019 3.088 9.75 1 94.31 192 GLN A CA 1
ATOM 1479 C C . GLN A 1 192 ? -0.068 4.25 9.469 1 94.31 192 GLN A C 1
ATOM 1481 O O . GLN A 1 192 ? 0.927 4.426 10.18 1 94.31 192 GLN A O 1
ATOM 1486 N N . LEU A 1 193 ? -0.373 4.926 8.422 1 95.56 193 LEU A N 1
ATOM 1487 C CA . LEU A 1 193 ? 0.367 6.125 8.039 1 95.56 193 LEU A CA 1
ATOM 1488 C C . LEU A 1 193 ? -0.584 7.277 7.738 1 95.56 193 LEU A C 1
ATOM 1490 O O . LEU A 1 193 ? -1.623 7.082 7.105 1 95.56 193 LEU A O 1
ATOM 1494 N N . LEU A 1 194 ? -0.251 8.406 8.148 1 96.25 194 LEU A N 1
ATOM 1495 C CA . LEU A 1 194 ? -1.028 9.625 7.961 1 96.25 194 LEU A CA 1
ATOM 1496 C C . LEU A 1 194 ? -0.213 10.68 7.223 1 96.25 194 LEU A C 1
ATOM 1498 O O . LEU A 1 194 ? 0.913 10.992 7.617 1 96.25 194 LEU A O 1
ATOM 1502 N N . GLU A 1 195 ? -0.783 11.148 6.176 1 94.88 195 GLU A N 1
ATOM 1503 C CA . GLU A 1 195 ? -0.101 12.195 5.43 1 94.88 195 GLU A CA 1
ATOM 1504 C C . GLU A 1 195 ? -0.658 13.578 5.781 1 94.88 195 GLU A C 1
ATOM 1506 O O . GLU A 1 195 ? -1.871 13.789 5.742 1 94.88 195 GLU A O 1
ATOM 1511 N N . LEU A 1 196 ? 0.268 14.461 6.066 1 95.5 196 LEU A N 1
ATOM 1512 C CA . LEU A 1 196 ? -0.063 15.859 6.305 1 95.5 196 LEU A CA 1
ATOM 1513 C C . LEU A 1 196 ? 0.553 16.75 5.23 1 95.5 196 LEU A C 1
ATOM 1515 O O . LEU A 1 196 ? 1.69 16.531 4.809 1 95.5 196 LEU A O 1
ATOM 1519 N N . GLY A 1 197 ? -0.234 17.688 4.762 1 95.06 197 GLY A N 1
ATOM 1520 C CA . GLY A 1 197 ? 0.33 18.781 4 1 95.06 197 GLY A CA 1
ATOM 1521 C C . GLY A 1 197 ? 0.686 19.984 4.859 1 95.06 197 GLY A C 1
ATOM 1522 O O . GLY A 1 197 ? -0.057 20.344 5.777 1 95.06 197 GLY A O 1
ATOM 1523 N N . TRP A 1 198 ? 1.87 20.562 4.559 1 96.06 198 TRP A N 1
ATOM 1524 C CA . TRP A 1 198 ? 2.311 21.641 5.426 1 96.06 198 TRP A CA 1
ATOM 1525 C C . TRP A 1 198 ? 2.508 22.922 4.629 1 96.06 198 TRP A C 1
ATOM 1527 O O . TRP A 1 198 ? 2.541 22.906 3.396 1 96.06 198 TRP A O 1
ATOM 1537 N N . TRP A 1 199 ? 2.521 24.078 5.355 1 96.31 199 TRP A N 1
ATOM 1538 C CA . TRP A 1 199 ? 2.77 25.391 4.762 1 96.31 199 TRP A CA 1
ATOM 1539 C C . TRP A 1 199 ? 3.367 26.344 5.781 1 96.31 199 TRP A C 1
ATOM 1541 O O . TRP A 1 199 ? 3.281 26.109 6.988 1 96.31 199 TRP A O 1
ATOM 1551 N N . VAL A 1 200 ? 4.043 27.312 5.273 1 96.94 200 VAL A N 1
ATOM 1552 C CA . VAL A 1 200 ? 4.477 28.438 6.098 1 96.94 200 VAL A CA 1
ATOM 1553 C C . VAL A 1 200 ? 3.439 29.562 6.027 1 96.94 200 VAL A C 1
ATOM 1555 O O . VAL A 1 200 ? 2.92 29.859 4.953 1 96.94 200 VAL A O 1
ATOM 1558 N N . ARG A 1 201 ? 3.189 30.156 7.184 1 95.88 201 ARG A N 1
ATOM 1559 C CA . ARG A 1 201 ? 2.184 31.219 7.246 1 95.88 201 ARG A CA 1
ATOM 1560 C C . ARG A 1 201 ? 2.764 32.562 6.793 1 95.88 201 ARG A C 1
ATOM 1562 O O . ARG A 1 201 ? 3.984 32.719 6.746 1 95.88 201 ARG A O 1
ATOM 1569 N N . GLY A 1 202 ? 1.81 33.5 6.477 1 95.44 202 GLY A N 1
ATOM 1570 C CA . GLY A 1 202 ? 2.217 34.875 6.16 1 95.44 202 GLY A CA 1
ATOM 1571 C C . GLY A 1 202 ? 2.51 35.094 4.688 1 95.44 202 GLY A C 1
ATOM 1572 O O . GLY A 1 202 ? 1.933 34.406 3.832 1 95.44 202 GLY A O 1
ATOM 1573 N N . ASP A 1 203 ? 3.312 36.062 4.402 1 95.19 203 ASP A N 1
ATOM 1574 C CA . ASP A 1 203 ? 3.631 36.406 3.023 1 95.19 203 ASP A CA 1
ATOM 1575 C C . ASP A 1 203 ? 4.836 35.625 2.521 1 95.19 203 ASP A C 1
ATOM 1577 O O . ASP A 1 203 ? 5.68 35.188 3.312 1 95.19 203 ASP A O 1
ATOM 1581 N N . CYS A 1 204 ? 4.895 35.594 1.258 1 96.06 204 CYS A N 1
ATOM 1582 C CA . CYS A 1 204 ? 5.898 34.75 0.605 1 96.06 204 CYS A CA 1
ATOM 1583 C C . CYS A 1 204 ? 7.305 35.188 0.996 1 96.06 204 CYS A C 1
ATOM 1585 O O . CYS A 1 204 ? 7.648 36.375 0.878 1 96.06 204 CYS A O 1
ATOM 1587 N N . GLY A 1 205 ? 8.125 34.344 1.487 1 97 205 GLY A N 1
ATOM 1588 C CA . GLY A 1 205 ? 9.523 34.531 1.831 1 97 205 GLY A CA 1
ATOM 1589 C C . GLY A 1 205 ? 10.453 33.594 1.1 1 97 205 GLY A C 1
ATOM 1590 O O . GLY A 1 205 ? 11.305 32.938 1.718 1 97 205 GLY A O 1
ATOM 1591 N N . CYS A 1 206 ? 10.297 33.469 -0.245 1 98.19 206 CYS A N 1
ATOM 1592 C CA . CYS A 1 206 ? 11.07 32.531 -1.034 1 98.19 206 CYS A CA 1
ATOM 1593 C C . CYS A 1 206 ? 12.312 33.188 -1.628 1 98.19 206 CYS A C 1
ATOM 1595 O O . CYS A 1 206 ? 12.344 34.406 -1.806 1 98.19 206 CYS A O 1
ATOM 1597 N N . ASP A 1 207 ? 13.273 32.375 -1.872 1 97.69 207 ASP A N 1
ATOM 1598 C CA . ASP A 1 207 ? 14.5 32.781 -2.555 1 97.69 207 ASP A CA 1
ATOM 1599 C C . ASP A 1 207 ? 14.203 33.281 -3.963 1 97.69 207 ASP A C 1
ATOM 1601 O O . ASP A 1 207 ? 13.211 32.906 -4.574 1 97.69 207 ASP A O 1
ATOM 1605 N N . GLY A 1 208 ? 15.102 34.156 -4.543 1 97 208 GLY A N 1
ATOM 1606 C CA . GLY A 1 208 ? 14.93 34.719 -5.875 1 97 208 GLY A CA 1
ATOM 1607 C C . GLY A 1 208 ? 14.852 33.656 -6.961 1 97 208 GLY A C 1
ATOM 1608 O O . GLY A 1 208 ? 14.258 33.906 -8.016 1 97 208 GLY A O 1
ATOM 1609 N N . ASN A 1 209 ? 15.422 32.531 -6.664 1 97.44 209 ASN A N 1
ATOM 1610 C CA . ASN A 1 209 ? 15.438 31.438 -7.637 1 97.44 209 ASN A CA 1
ATOM 1611 C C . ASN A 1 209 ? 14.422 30.359 -7.281 1 97.44 209 ASN A C 1
ATOM 1613 O O . ASN A 1 209 ? 14.641 29.188 -7.57 1 97.44 209 ASN A O 1
ATOM 1617 N N . ALA A 1 210 ? 13.367 30.719 -6.562 1 98 210 ALA A N 1
ATOM 1618 C CA . ALA A 1 210 ? 12.297 29.797 -6.18 1 98 210 ALA A CA 1
ATOM 1619 C C . ALA A 1 210 ? 10.93 30.359 -6.559 1 98 210 ALA A C 1
ATOM 1621 O O . ALA A 1 210 ? 10.773 31.578 -6.727 1 98 210 ALA A O 1
ATOM 1622 N N . VAL A 1 211 ? 10 29.516 -6.715 1 97.81 211 VAL A N 1
ATOM 1623 C CA . VAL A 1 211 ? 8.602 29.891 -6.945 1 97.81 211 VAL A CA 1
ATOM 1624 C C . VAL A 1 211 ? 7.812 29.75 -5.648 1 97.81 211 VAL A C 1
ATOM 1626 O O . VAL A 1 211 ? 7.953 28.766 -4.93 1 97.81 211 VAL A O 1
ATOM 1629 N N . CYS A 1 212 ? 7.062 30.812 -5.418 1 97.88 212 CYS A N 1
ATOM 1630 C CA . CYS A 1 212 ? 6.152 30.797 -4.281 1 97.88 212 CYS A CA 1
ATOM 1631 C C . CYS A 1 212 ? 4.793 30.234 -4.676 1 97.88 212 CYS A C 1
ATOM 1633 O O . CYS A 1 212 ? 4.145 30.734 -5.594 1 97.88 212 CYS A O 1
ATOM 1635 N N . ARG A 1 213 ? 4.441 29.156 -3.963 1 96.56 213 ARG A N 1
ATOM 1636 C CA . ARG A 1 213 ? 3.129 28.578 -4.219 1 96.56 213 ARG A CA 1
ATOM 1637 C C . ARG A 1 213 ? 2.223 28.703 -3.002 1 96.56 213 ARG A C 1
ATOM 1639 O O . ARG A 1 213 ? 2.568 28.25 -1.909 1 96.56 213 ARG A O 1
ATOM 1646 N N . ASN A 1 214 ? 1.085 29.312 -3.232 1 96 214 ASN A N 1
ATOM 1647 C CA . ASN A 1 214 ? 0.102 29.453 -2.162 1 96 214 ASN A CA 1
ATOM 1648 C C . ASN A 1 214 ? -0.529 28.109 -1.809 1 96 214 ASN A C 1
ATOM 1650 O O . ASN A 1 214 ? -0.734 27.266 -2.684 1 96 214 ASN A O 1
ATOM 1654 N N . VAL A 1 215 ? -0.783 27.969 -0.537 1 94.38 215 VAL A N 1
ATOM 1655 C CA . VAL A 1 215 ? -1.529 26.797 -0.058 1 94.38 215 VAL A CA 1
ATOM 1656 C C . VAL A 1 215 ? -2.904 27.25 0.438 1 94.38 215 VAL A C 1
ATOM 1658 O O . VAL A 1 215 ? -3.023 28.234 1.163 1 94.38 215 VAL A O 1
ATOM 1661 N N . SER A 1 216 ? -3.914 26.516 -0.035 1 92.75 216 SER A N 1
ATOM 1662 C CA . SER A 1 216 ? -5.277 26.828 0.379 1 92.75 216 SER A CA 1
ATOM 1663 C C . SER A 1 216 ? -5.957 25.609 1.005 1 92.75 216 SER A C 1
ATOM 1665 O O . SER A 1 216 ? -5.789 24.484 0.533 1 92.75 216 SER A O 1
ATOM 1667 N N . VAL A 1 217 ? -6.637 25.828 2.078 1 89.12 217 VAL A N 1
ATOM 1668 C CA . VAL A 1 217 ? -7.5 24.844 2.732 1 89.12 217 VAL A CA 1
ATOM 1669 C C . VAL A 1 217 ? -8.945 25.328 2.686 1 89.12 217 VAL A C 1
ATOM 1671 O O . VAL A 1 217 ? -9.25 26.453 3.094 1 89.12 217 VAL A O 1
ATOM 1674 N N . GLU A 1 218 ? -9.789 24.453 2.131 1 84.5 218 GLU A N 1
ATOM 1675 C CA . GLU A 1 218 ? -11.188 24.828 1.969 1 84.5 218 GLU A CA 1
ATOM 1676 C C . GLU A 1 218 ? -11.32 26.188 1.278 1 84.5 218 GLU A C 1
ATOM 1678 O O . GLU A 1 218 ? -12.039 27.062 1.759 1 84.5 218 GLU A O 1
ATOM 1683 N N . ASN A 1 219 ? -10.531 26.422 0.351 1 85.5 219 ASN A N 1
ATOM 1684 C CA . ASN A 1 219 ? -10.57 27.578 -0.536 1 85.5 219 ASN A CA 1
ATOM 1685 C C . ASN A 1 219 ? -10.109 28.844 0.174 1 85.5 219 ASN A C 1
ATOM 1687 O O . ASN A 1 219 ? -10.414 29.953 -0.264 1 85.5 219 ASN A O 1
ATOM 1691 N N . GLN A 1 220 ? -9.5 28.781 1.218 1 91 220 GLN A N 1
ATOM 1692 C CA . GLN A 1 220 ? -8.891 29.906 1.914 1 91 220 GLN A CA 1
ATOM 1693 C C . GLN A 1 220 ? -7.371 29.781 1.944 1 91 220 GLN A C 1
ATOM 1695 O O . GLN A 1 220 ? -6.836 28.75 2.355 1 91 220 GLN A O 1
ATOM 1700 N N . ARG A 1 221 ? -6.809 30.828 1.573 1 94 221 ARG A N 1
ATOM 1701 C CA . ARG A 1 221 ? -5.348 30.812 1.631 1 94 221 ARG A CA 1
ATOM 1702 C C . ARG A 1 221 ? -4.859 30.734 3.072 1 94 221 ARG A C 1
ATOM 1704 O O . ARG A 1 221 ? -5.242 31.562 3.91 1 94 221 ARG A O 1
ATOM 1711 N N . VAL A 1 222 ? -3.965 29.828 3.318 1 94.12 222 VAL A N 1
ATOM 1712 C CA . VAL A 1 222 ? -3.527 29.641 4.699 1 94.12 222 VAL A CA 1
ATOM 1713 C C . VAL A 1 222 ? -2.018 29.844 4.793 1 94.12 222 VAL A C 1
ATOM 1715 O O . VAL A 1 222 ? -1.478 30.016 5.891 1 94.12 222 VAL A O 1
ATOM 1718 N N . GLY A 1 223 ? -1.342 29.812 3.639 1 96.31 223 GLY A N 1
ATOM 1719 C CA . GLY A 1 223 ? 0.102 30 3.645 1 96.31 223 GLY A CA 1
ATOM 1720 C C . GLY A 1 223 ? 0.747 29.688 2.307 1 96.31 223 GLY A C 1
ATOM 1721 O O . GLY A 1 223 ? 0.124 29.875 1.257 1 96.31 223 GLY A O 1
ATOM 1722 N N . TYR A 1 224 ? 2.057 29.328 2.389 1 97.12 224 TYR A N 1
ATOM 1723 C CA . TYR A 1 224 ? 2.787 29.156 1.14 1 97.12 224 TYR A CA 1
ATOM 1724 C C . TYR A 1 224 ? 3.912 28.141 1.31 1 97.12 224 TYR A C 1
ATOM 1726 O O . TYR A 1 224 ? 4.223 27.734 2.432 1 97.12 224 TYR A O 1
ATOM 1734 N N . ARG A 1 225 ? 4.438 27.75 0.198 1 97.19 225 ARG A N 1
ATOM 1735 C CA . ARG A 1 225 ? 5.629 26.906 0.091 1 97.19 225 ARG A CA 1
ATOM 1736 C C . ARG A 1 225 ? 6.582 27.453 -0.969 1 97.19 225 ARG A C 1
ATOM 1738 O O . ARG A 1 225 ? 6.18 28.234 -1.84 1 97.19 225 ARG A O 1
ATOM 1745 N N . CYS A 1 226 ? 7.816 27.062 -0.874 1 97.81 226 CYS A N 1
ATOM 1746 C CA . CYS A 1 226 ? 8.82 27.5 -1.841 1 97.81 226 CYS A CA 1
ATOM 1747 C C . CYS A 1 226 ? 9.398 26.312 -2.6 1 97.81 226 CYS A C 1
ATOM 1749 O O . CYS A 1 226 ? 9.695 25.281 -2.006 1 97.81 226 CYS A O 1
ATOM 1751 N N . TYR A 1 227 ? 9.562 26.453 -3.883 1 97.38 227 TYR A N 1
ATOM 1752 C CA . TYR A 1 227 ? 10.156 25.438 -4.742 1 97.38 227 TYR A CA 1
ATOM 1753 C C . TYR A 1 227 ? 11.234 26.031 -5.629 1 97.38 227 TYR A C 1
ATOM 1755 O O . TYR A 1 227 ? 10.984 26.984 -6.371 1 97.38 227 TYR A O 1
ATOM 1763 N N . CYS A 1 228 ? 12.352 25.391 -5.633 1 97.81 228 CYS A N 1
ATOM 1764 C CA . CYS A 1 228 ? 13.445 25.891 -6.453 1 97.81 228 CYS A CA 1
ATOM 1765 C C . CYS A 1 228 ? 13.156 25.688 -7.934 1 97.81 228 CYS A C 1
ATOM 1767 O O . CYS A 1 228 ? 12.594 24.656 -8.32 1 97.81 228 CYS A O 1
ATOM 1769 N N . ASN A 1 229 ? 13.602 26.672 -8.68 1 97.06 229 ASN A N 1
ATOM 1770 C CA . ASN A 1 229 ? 13.5 26.562 -10.133 1 97.06 229 ASN A CA 1
ATOM 1771 C C . ASN A 1 229 ? 14.359 25.406 -10.656 1 97.06 229 ASN A C 1
ATOM 1773 O O . ASN A 1 229 ? 15.258 24.938 -9.969 1 97.06 229 ASN A O 1
ATOM 1777 N N . GLU A 1 230 ? 13.945 24.953 -11.852 1 95.75 230 GLU A N 1
ATOM 1778 C CA . GLU A 1 230 ? 14.727 23.891 -12.484 1 95.75 230 GLU A CA 1
ATOM 1779 C C . GLU A 1 230 ? 16.203 24.234 -12.5 1 95.75 230 GLU A C 1
ATOM 1781 O O . GLU A 1 230 ? 16.594 25.375 -12.789 1 95.75 230 GLU A O 1
ATOM 1786 N N . GLY A 1 231 ? 17.078 23.203 -12.234 1 95.44 231 GLY A N 1
ATOM 1787 C CA . GLY A 1 231 ? 18.516 23.422 -12.219 1 95.44 231 GLY A CA 1
ATOM 1788 C C . GLY A 1 231 ? 19.047 23.859 -10.867 1 95.44 231 GLY A C 1
ATOM 1789 O O . GLY A 1 231 ? 20.266 23.938 -10.672 1 95.44 231 GLY A O 1
ATOM 1790 N N . TYR A 1 232 ? 18.156 24.281 -9.93 1 96.5 232 TYR A N 1
ATOM 1791 C CA . TYR A 1 232 ? 18.547 24.703 -8.594 1 96.5 232 TYR A CA 1
ATOM 1792 C C . TYR A 1 232 ? 18.109 23.688 -7.547 1 96.5 232 TYR A C 1
ATOM 1794 O O . TYR A 1 232 ? 17.125 22.953 -7.754 1 96.5 232 TYR A O 1
ATOM 1802 N N . ALA A 1 233 ? 18.875 23.594 -6.449 1 95.81 233 ALA A N 1
ATOM 1803 C CA . ALA A 1 233 ? 18.531 22.703 -5.34 1 95.81 233 ALA A CA 1
ATOM 1804 C C . ALA A 1 233 ? 18.562 23.453 -4.008 1 95.81 233 ALA A C 1
ATOM 1806 O O . ALA A 1 233 ? 19.344 24.406 -3.834 1 95.81 233 ALA A O 1
ATOM 1807 N N . GLY A 1 234 ? 17.656 23 -3.096 1 94.88 234 GLY A N 1
ATOM 1808 C CA . GLY A 1 234 ? 17.516 23.609 -1.778 1 94.88 234 GLY A CA 1
ATOM 1809 C C . GLY A 1 234 ? 16.094 23.594 -1.259 1 94.88 234 GLY A C 1
ATOM 1810 O O . GLY A 1 234 ? 15.219 22.969 -1.844 1 94.88 234 GLY A O 1
ATOM 1811 N N . ASP A 1 235 ? 15.883 24.422 -0.206 1 94.62 235 ASP A N 1
ATOM 1812 C CA . ASP A 1 235 ? 14.547 24.438 0.392 1 94.62 235 ASP A CA 1
ATOM 1813 C C . ASP A 1 235 ? 13.703 25.578 -0.17 1 94.62 235 ASP A C 1
ATOM 1815 O O . ASP A 1 235 ? 12.492 25.625 0.04 1 94.62 235 ASP A O 1
ATOM 1819 N N . GLY A 1 236 ? 14.398 26.547 -0.807 1 97.44 236 GLY A N 1
ATOM 1820 C CA . GLY A 1 236 ? 13.703 27.594 -1.532 1 97.44 236 GLY A CA 1
ATOM 1821 C C . GLY A 1 236 ? 13.391 28.797 -0.673 1 97.44 236 GLY A C 1
ATOM 1822 O O . GLY A 1 236 ? 12.93 29.828 -1.18 1 97.44 236 GLY A O 1
ATOM 1823 N N . PHE A 1 237 ? 13.672 28.766 0.583 1 97.5 237 PHE A N 1
ATOM 1824 C CA . PHE A 1 237 ? 13.297 29.844 1.482 1 97.5 237 PHE A CA 1
ATOM 1825 C C . PHE A 1 237 ? 14.461 30.812 1.674 1 97.5 237 PHE A C 1
ATOM 1827 O O . PHE A 1 237 ? 15.609 30.391 1.822 1 97.5 237 PHE A O 1
ATOM 1834 N N . ILE A 1 238 ? 14.133 32.094 1.792 1 96.62 238 ILE A N 1
ATOM 1835 C CA . ILE A 1 238 ? 15.156 33.094 2.025 1 96.62 238 ILE A CA 1
ATOM 1836 C C . ILE A 1 238 ? 15.812 32.875 3.383 1 96.62 238 ILE A C 1
ATOM 1838 O O . ILE A 1 238 ? 17.031 33 3.523 1 96.62 238 ILE A O 1
ATOM 1842 N N . ALA A 1 239 ? 15.016 32.531 4.375 1 93.69 239 ALA A N 1
ATOM 1843 C CA . ALA A 1 239 ? 15.477 32.375 5.746 1 93.69 239 ALA A CA 1
ATOM 1844 C C . ALA A 1 239 ? 16.125 31 5.926 1 93.69 239 ALA A C 1
ATOM 1846 O O . ALA A 1 239 ? 16.688 30.703 6.98 1 93.69 239 ALA A O 1
ATOM 1847 N N . GLY A 1 240 ? 16.047 30.109 4.926 1 94.44 240 GLY A N 1
ATOM 1848 C CA . GLY A 1 240 ? 16.656 28.797 4.949 1 94.44 240 GLY A CA 1
ATOM 1849 C C . GLY A 1 240 ? 17.922 28.703 4.098 1 94.44 240 GLY A C 1
ATOM 1850 O O . GLY A 1 240 ? 18.797 29.562 4.18 1 94.44 240 GLY A O 1
ATOM 1851 N N . ASP A 1 241 ? 17.953 27.594 3.303 1 92.94 241 ASP A N 1
ATOM 1852 C CA . ASP A 1 241 ? 19.125 27.375 2.479 1 92.94 241 ASP A CA 1
ATOM 1853 C C . ASP A 1 241 ? 19 28.047 1.117 1 92.94 241 ASP A C 1
ATOM 1855 O O . ASP A 1 241 ? 19.938 28.078 0.332 1 92.94 241 ASP A O 1
ATOM 1859 N N . GLY A 1 242 ? 17.844 28.469 0.861 1 96.25 242 GLY A N 1
ATOM 1860 C CA . GLY A 1 242 ? 17.609 29.062 -0.443 1 96.25 242 GLY A CA 1
ATOM 1861 C C . GLY A 1 242 ? 17.75 28.078 -1.586 1 96.25 242 GLY A C 1
ATOM 1862 O O . GLY A 1 242 ? 17.375 26.906 -1.448 1 96.25 242 GLY A O 1
ATOM 1863 N N . CYS A 1 243 ? 17.984 28.625 -2.789 1 97.75 243 CYS A N 1
ATOM 1864 C CA . CYS A 1 243 ? 18.172 27.828 -3.996 1 97.75 243 CYS A CA 1
ATOM 1865 C C . CYS A 1 243 ? 19.562 28.062 -4.582 1 97.75 243 CYS A C 1
ATOM 1867 O O . CYS A 1 243 ? 19.922 29.203 -4.887 1 97.75 243 CYS A O 1
ATOM 1869 N N . ARG A 1 244 ? 20.266 27.016 -4.641 1 95.62 244 ARG A N 1
ATOM 1870 C CA . ARG A 1 244 ? 21.609 27.109 -5.199 1 95.62 244 ARG A CA 1
ATOM 1871 C C . ARG A 1 244 ? 21.734 26.281 -6.477 1 95.62 244 ARG A C 1
ATOM 1873 O O . ARG A 1 244 ? 21.109 25.219 -6.598 1 95.62 244 ARG A O 1
ATOM 1880 N N . ARG A 1 245 ? 22.469 26.734 -7.441 1 90.94 245 ARG A N 1
ATOM 1881 C CA . ARG A 1 245 ? 22.672 26.016 -8.695 1 90.94 245 ARG A CA 1
ATOM 1882 C C . ARG A 1 245 ? 23.484 24.75 -8.484 1 90.94 245 ARG A C 1
ATOM 1884 O O . ARG A 1 245 ? 24.438 24.75 -7.703 1 90.94 245 ARG A O 1
ATOM 1891 N N . GLY A 1 246 ? 23.047 23.594 -8.766 1 70.69 246 GLY A N 1
ATOM 1892 C CA . GLY A 1 246 ? 23.797 22.344 -8.719 1 70.69 246 GLY A CA 1
ATOM 1893 C C . GLY A 1 246 ? 24.938 22.281 -9.727 1 70.69 246 GLY A C 1
ATOM 1894 O O . GLY A 1 246 ? 24.938 23.031 -10.703 1 70.69 246 GLY A O 1
ATOM 1895 N N . MET B 1 1 ? 46.719 -85.688 -28.422 1 37.5 1 MET B N 1
ATOM 1896 C CA . MET B 1 1 ? 46.75 -84.312 -28.844 1 37.5 1 MET B CA 1
ATOM 1897 C C . MET B 1 1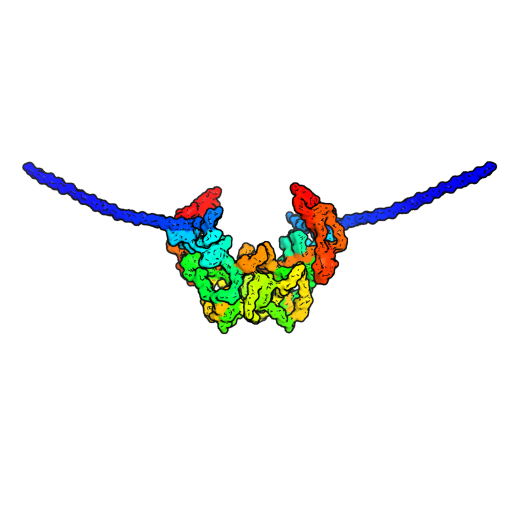 ? 45.375 -83.625 -28.609 1 37.5 1 MET B C 1
ATOM 1899 O O . MET B 1 1 ? 44.406 -83.938 -29.266 1 37.5 1 MET B O 1
ATOM 1903 N N . LEU B 1 2 ? 45.062 -83.312 -27.25 1 50.09 2 LEU B N 1
ATOM 1904 C CA . LEU B 1 2 ? 43.906 -82.688 -26.688 1 50.09 2 LEU B CA 1
ATOM 1905 C C . LEU B 1 2 ? 43.719 -81.312 -27.25 1 50.09 2 LEU B C 1
ATOM 1907 O O . LEU B 1 2 ? 44.625 -80.438 -27.109 1 50.09 2 LEU B O 1
ATOM 1911 N N . LEU B 1 3 ? 42.938 -81.125 -28.359 1 48.5 3 LEU B N 1
ATOM 1912 C CA . LEU B 1 3 ? 42.531 -79.875 -28.969 1 48.5 3 LEU B CA 1
ATOM 1913 C C . LEU B 1 3 ? 41.781 -79 -27.969 1 48.5 3 LEU B C 1
ATOM 1915 O O . LEU B 1 3 ? 40.719 -79.375 -27.484 1 48.5 3 LEU B O 1
ATOM 1919 N N . HIS B 1 4 ? 42.5 -78.125 -27.203 1 55.97 4 HIS B N 1
ATOM 1920 C CA . HIS B 1 4 ? 41.969 -77.062 -26.391 1 55.97 4 HIS B CA 1
ATOM 1921 C C . HIS B 1 4 ? 41.188 -76.062 -27.234 1 55.97 4 HIS B C 1
ATOM 1923 O O . HIS B 1 4 ? 41.781 -75.312 -28.047 1 55.97 4 HIS B O 1
ATOM 1929 N N . LEU B 1 5 ? 39.875 -76.25 -27.531 1 48.62 5 LEU B N 1
ATOM 1930 C CA . LEU B 1 5 ? 38.938 -75.312 -28.125 1 48.62 5 LEU B CA 1
ATOM 1931 C C . LEU B 1 5 ? 38.844 -74.062 -27.266 1 48.62 5 LEU B C 1
ATOM 1933 O O . LEU B 1 5 ? 38.375 -74.125 -26.125 1 48.62 5 LEU B O 1
ATOM 1937 N N . LEU B 1 6 ? 39.656 -73.062 -27.469 1 48.91 6 LEU B N 1
ATOM 1938 C CA . LEU B 1 6 ? 39.562 -71.688 -26.891 1 48.91 6 LEU B CA 1
ATOM 1939 C C . LEU B 1 6 ? 38.25 -71.062 -27.281 1 48.91 6 LEU B C 1
ATOM 1941 O O . LEU B 1 6 ? 38.031 -70.75 -28.469 1 48.91 6 LEU B O 1
ATOM 1945 N N . PHE B 1 7 ? 37.156 -71.312 -26.547 1 50.62 7 PHE B N 1
ATOM 1946 C CA . PHE B 1 7 ? 35.906 -70.562 -26.688 1 50.62 7 PHE B CA 1
ATOM 1947 C C . PHE B 1 7 ? 36.094 -69.062 -26.422 1 50.62 7 PHE B C 1
ATOM 1949 O O . PHE B 1 7 ? 36.406 -68.688 -25.297 1 50.62 7 PHE B O 1
ATOM 1956 N N . PHE B 1 8 ? 36.406 -68.25 -27.453 1 52.03 8 PHE B N 1
ATOM 1957 C CA . PHE B 1 8 ? 36.375 -66.812 -27.391 1 52.03 8 PHE B CA 1
ATOM 1958 C C . PHE B 1 8 ? 34.969 -66.25 -27.062 1 52.03 8 PHE B C 1
ATOM 1960 O O . PHE B 1 8 ? 34.062 -66.375 -27.875 1 52.03 8 PHE B O 1
ATOM 1967 N N . SER B 1 9 ? 34.625 -66.062 -25.797 1 51.25 9 SER B N 1
ATOM 1968 C CA . SER B 1 9 ? 33.375 -65.438 -25.375 1 51.25 9 SER B CA 1
ATOM 1969 C C . SER B 1 9 ? 33.344 -63.938 -25.812 1 51.25 9 SER B C 1
ATOM 1971 O O . SER B 1 9 ? 34.156 -63.156 -25.359 1 51.25 9 SER B O 1
ATOM 1973 N N . VAL B 1 10 ? 32.812 -63.625 -26.938 1 54.31 10 VAL B N 1
ATOM 1974 C CA . VAL B 1 10 ? 32.5 -62.281 -27.375 1 54.31 10 VAL B CA 1
ATOM 1975 C C . VAL B 1 10 ? 31.5 -61.625 -26.422 1 54.31 10 VAL B C 1
ATOM 1977 O O . VAL B 1 10 ? 30.359 -62.062 -26.328 1 54.31 10 VAL B O 1
ATOM 1980 N N . ILE B 1 11 ? 31.984 -60.875 -25.391 1 53.47 11 ILE B N 1
ATOM 1981 C CA . ILE B 1 11 ? 31.156 -60.062 -24.516 1 53.47 11 ILE B CA 1
ATOM 1982 C C . ILE B 1 11 ? 30.562 -58.906 -25.312 1 53.47 11 ILE B C 1
ATOM 1984 O O . ILE B 1 11 ? 31.297 -58.031 -25.781 1 53.47 11 ILE B O 1
ATOM 1988 N N . LEU B 1 12 ? 29.391 -59.062 -25.922 1 54.25 12 LEU B N 1
ATOM 1989 C CA . LEU B 1 12 ? 28.641 -57.969 -26.531 1 54.25 12 LEU B CA 1
ATOM 1990 C C . LEU B 1 12 ? 28.25 -56.938 -25.484 1 54.25 12 LEU B C 1
ATOM 1992 O O . LEU B 1 12 ? 27.406 -57.219 -24.609 1 54.25 12 LEU B O 1
ATOM 1996 N N . THR B 1 13 ? 29.109 -55.938 -25.234 1 53.28 13 THR B N 1
ATOM 1997 C CA . THR B 1 13 ? 28.719 -54.812 -24.406 1 53.28 13 THR B CA 1
ATOM 1998 C C . THR B 1 13 ? 27.641 -54 -25.109 1 53.28 13 THR B C 1
ATOM 2000 O O . THR B 1 13 ? 27.875 -53.406 -26.172 1 53.28 13 THR B O 1
ATOM 2003 N N . ILE B 1 14 ? 26.375 -54.281 -24.953 1 54.09 14 ILE B N 1
ATOM 2004 C CA . ILE B 1 14 ? 25.281 -53.406 -25.359 1 54.09 14 ILE B CA 1
ATOM 2005 C C . ILE B 1 14 ? 25.406 -52.062 -24.641 1 54.09 14 ILE B C 1
ATOM 2007 O O . ILE B 1 14 ? 25.266 -51.969 -23.422 1 54.09 14 ILE B O 1
ATOM 2011 N N . THR B 1 15 ? 26.156 -51.094 -25.188 1 52.5 15 THR B N 1
ATOM 2012 C CA . THR B 1 15 ? 26.109 -49.75 -24.672 1 52.5 15 THR B CA 1
ATOM 2013 C C . THR B 1 15 ? 24.703 -49.156 -24.797 1 52.5 15 THR B C 1
ATOM 2015 O O . THR B 1 15 ? 24.109 -49.156 -25.875 1 52.5 15 THR B O 1
ATOM 2018 N N . SER B 1 16 ? 23.922 -49.188 -23.781 1 53.97 16 SER B N 1
ATOM 2019 C CA . SER B 1 16 ? 22.656 -48.469 -23.719 1 53.97 16 SER B CA 1
ATOM 2020 C C . SER B 1 16 ? 22.828 -47.031 -24.109 1 53.97 16 SER B C 1
ATOM 2022 O O . SER B 1 16 ? 23.797 -46.375 -23.703 1 53.97 16 SER B O 1
ATOM 2024 N N . PRO B 1 17 ? 22.25 -46.656 -25.234 1 51.31 17 PRO B N 1
ATOM 2025 C CA . PRO B 1 17 ? 22.344 -45.219 -25.531 1 51.31 17 PRO B CA 1
ATOM 2026 C C . PRO B 1 17 ? 22.031 -44.344 -24.312 1 51.31 17 PRO B C 1
ATOM 2028 O O . PRO B 1 17 ? 21.188 -44.719 -23.484 1 51.31 17 PRO B O 1
ATOM 2031 N N . SER B 1 18 ? 23 -43.594 -23.781 1 46.53 18 SER B N 1
ATOM 2032 C CA . SER B 1 18 ? 22.719 -42.562 -22.781 1 46.53 18 SER B CA 1
ATOM 2033 C C . SER B 1 18 ? 21.531 -41.688 -23.188 1 46.53 18 SER B C 1
ATOM 2035 O O . SER B 1 18 ? 21.406 -41.312 -24.359 1 46.53 18 SER B O 1
ATOM 2037 N N . PRO B 1 19 ? 20.453 -41.656 -22.484 1 43.25 19 PRO B N 1
ATOM 2038 C CA . PRO B 1 19 ? 19.422 -40.688 -22.844 1 43.25 19 PRO B CA 1
ATOM 2039 C C . PRO B 1 19 ? 19.984 -39.312 -23.109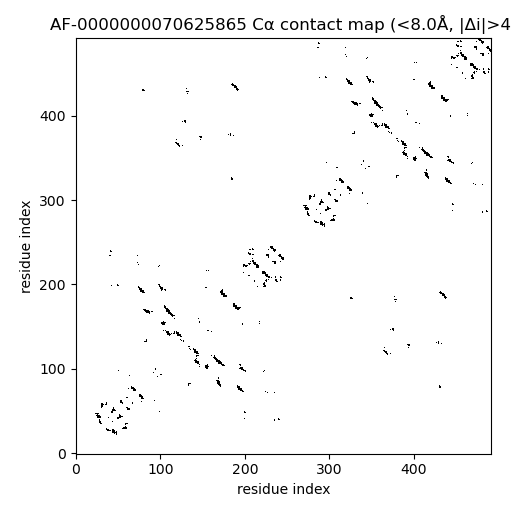 1 43.25 19 PRO B C 1
ATOM 2041 O O . PRO B 1 19 ? 20.766 -38.781 -22.312 1 43.25 19 PRO B O 1
ATOM 2044 N N . THR B 1 20 ? 20.281 -38.969 -24.391 1 40.84 20 THR B N 1
ATOM 2045 C CA . THR B 1 20 ? 20.516 -37.531 -24.641 1 40.84 20 THR B CA 1
ATOM 2046 C C . THR B 1 20 ? 19.5 -36.688 -23.891 1 40.84 20 THR B C 1
ATOM 2048 O O . THR B 1 20 ? 18.297 -36.781 -24.109 1 40.84 20 THR B O 1
ATOM 2051 N N . SER B 1 21 ? 19.859 -36.281 -22.719 1 40.28 21 SER B N 1
ATOM 2052 C CA . SER B 1 21 ? 19.031 -35.219 -22.141 1 40.28 21 SER B CA 1
ATOM 2053 C C . SER B 1 21 ? 18.641 -34.188 -23.188 1 40.28 21 SER B C 1
ATOM 2055 O O . SER B 1 21 ? 19.516 -33.562 -23.812 1 40.28 21 SER B O 1
ATOM 2057 N N . VAL B 1 22 ? 17.703 -34.406 -24.016 1 41.25 22 VAL B N 1
ATOM 2058 C CA . VAL B 1 22 ? 17.141 -33.344 -24.828 1 41.25 22 VAL B CA 1
ATOM 2059 C C . VAL B 1 22 ? 17.172 -32.031 -24.031 1 41.25 22 VAL B C 1
ATOM 2061 O O . VAL B 1 22 ? 16.5 -31.891 -23.016 1 41.25 22 VAL B O 1
ATOM 2064 N N . GLN B 1 23 ? 18.375 -31.359 -23.828 1 47.53 23 GLN B N 1
ATOM 2065 C CA . GLN B 1 23 ? 18.266 -29.984 -23.375 1 47.53 23 GLN B CA 1
ATOM 2066 C C . GLN B 1 23 ? 17.109 -29.266 -24.047 1 47.53 23 GLN B C 1
ATOM 2068 O O . GLN B 1 23 ? 17.172 -28.953 -25.25 1 47.53 23 GLN B O 1
ATOM 2073 N N . THR B 1 24 ? 15.938 -29.625 -23.891 1 57.12 24 THR B N 1
ATOM 2074 C CA . THR B 1 24 ? 14.781 -28.953 -24.453 1 57.12 24 THR B CA 1
ATOM 2075 C C . THR B 1 24 ? 15 -27.438 -24.469 1 57.12 24 THR B C 1
ATOM 2077 O O . THR B 1 24 ? 15.461 -26.859 -23.484 1 57.12 24 THR B O 1
ATOM 2080 N N . ASN B 1 25 ? 15.258 -26.75 -25.719 1 80.62 25 ASN B N 1
ATOM 2081 C CA . ASN B 1 25 ? 15.547 -25.375 -26.094 1 80.62 25 ASN B CA 1
ATOM 2082 C C . ASN B 1 25 ? 14.539 -24.406 -25.469 1 80.62 25 ASN B C 1
ATOM 2084 O O . ASN B 1 25 ? 13.359 -24.422 -25.828 1 80.62 25 ASN B O 1
ATOM 2088 N N . CYS B 1 26 ? 14.719 -24.047 -24.312 1 91.81 26 CYS B N 1
ATOM 2089 C CA . CYS B 1 26 ? 13.906 -23.047 -23.641 1 91.81 26 CYS B CA 1
ATOM 2090 C C . CYS B 1 26 ? 14.281 -21.641 -24.109 1 91.81 26 CYS B C 1
ATOM 2092 O O . CYS B 1 26 ? 15.422 -21.219 -23.953 1 91.81 26 CYS B O 1
ATOM 2094 N N . THR B 1 27 ? 13.312 -21 -24.734 1 93.25 27 THR B N 1
ATOM 2095 C CA . THR B 1 27 ? 13.5 -19.609 -25.125 1 93.25 27 THR B CA 1
ATOM 2096 C C . THR B 1 27 ? 13.172 -18.688 -23.953 1 93.25 27 THR B C 1
ATOM 2098 O O . THR B 1 27 ? 12.047 -18.703 -23.438 1 93.25 27 THR B O 1
ATOM 2101 N N . ARG B 1 28 ? 14.133 -17.828 -23.547 1 94.06 28 ARG B N 1
ATOM 2102 C CA . ARG B 1 28 ? 13.914 -16.984 -22.375 1 94.06 28 ARG B CA 1
ATOM 2103 C C . ARG B 1 28 ? 13.836 -15.516 -22.766 1 94.06 28 ARG B C 1
ATOM 2105 O O . ARG B 1 28 ? 13.867 -14.633 -21.906 1 94.06 28 ARG B O 1
ATOM 2112 N N . VAL B 1 29 ? 13.781 -15.25 -24.031 1 93.94 29 VAL B N 1
ATOM 2113 C CA . VAL B 1 29 ? 13.703 -13.875 -24.516 1 93.94 29 VAL B CA 1
ATOM 2114 C C . VAL B 1 29 ? 12.352 -13.633 -25.188 1 93.94 29 VAL B C 1
ATOM 2116 O O . VAL B 1 29 ? 11.875 -14.461 -25.953 1 93.94 29 VAL B O 1
ATOM 2119 N N . CYS B 1 30 ? 11.695 -12.594 -24.766 1 93.62 30 CYS B N 1
ATOM 2120 C CA . CYS B 1 30 ? 10.445 -12.109 -25.359 1 93.62 30 CYS B CA 1
ATOM 2121 C C . CYS B 1 30 ? 10.68 -10.812 -26.125 1 93.62 30 CYS B C 1
ATOM 2123 O O . CYS B 1 30 ? 11.117 -9.812 -25.547 1 93.62 30 CYS B O 1
ATOM 2125 N N . SER B 1 31 ? 10.516 -10.805 -27.375 1 87.31 31 SER B N 1
ATOM 2126 C CA . SER B 1 31 ? 10.836 -9.633 -28.172 1 87.31 31 SER B CA 1
ATOM 2127 C C . SER B 1 31 ? 9.633 -9.18 -29 1 87.31 31 SER B C 1
ATOM 2129 O O . SER B 1 31 ? 8.805 -10 -29.391 1 87.31 31 SER B O 1
ATOM 2131 N N . ASP B 1 32 ? 9.438 -7.84 -29.016 1 82 32 ASP B N 1
ATOM 2132 C CA . ASP B 1 32 ? 8.445 -7.281 -29.938 1 82 32 ASP B CA 1
ATOM 2133 C C . ASP B 1 32 ? 9.078 -6.91 -31.266 1 82 32 ASP B C 1
ATOM 2135 O O . ASP B 1 32 ? 8.445 -6.262 -32.094 1 82 32 ASP B O 1
ATOM 2139 N N . GLY B 1 33 ? 10.258 -7.332 -31.531 1 75.88 33 GLY B N 1
ATOM 2140 C CA . GLY B 1 33 ? 11.008 -6.922 -32.719 1 75.88 33 GLY B CA 1
ATOM 2141 C C . GLY B 1 33 ? 11.883 -5.703 -32.469 1 75.88 33 GLY B C 1
ATOM 2142 O O . GLY B 1 33 ? 12.883 -5.5 -33.156 1 75.88 33 GLY B O 1
ATOM 2143 N N . ARG B 1 34 ? 11.508 -4.723 -31.594 1 76.81 34 ARG B N 1
ATOM 2144 C CA . ARG B 1 34 ? 12.266 -3.502 -31.328 1 76.81 34 ARG B CA 1
ATOM 2145 C C . ARG B 1 34 ? 13.07 -3.629 -30.031 1 76.81 34 ARG B C 1
ATOM 2147 O O . ARG B 1 34 ? 14.156 -3.059 -29.906 1 76.81 34 ARG B O 1
ATOM 2154 N N . GLY B 1 35 ? 12.5 -4.41 -29.109 1 74.44 35 GLY B N 1
ATOM 2155 C CA . GLY B 1 35 ? 13.117 -4.613 -27.812 1 74.44 35 GLY B CA 1
ATOM 2156 C C . GLY B 1 35 ? 12.953 -6.031 -27.297 1 74.44 35 GLY B C 1
ATOM 2157 O O . GLY B 1 35 ? 12.195 -6.82 -27.859 1 74.44 35 GLY B O 1
ATOM 2158 N N . THR B 1 36 ? 13.945 -6.336 -26.422 1 79.31 36 THR B N 1
ATOM 2159 C CA . THR B 1 36 ? 13.875 -7.676 -25.844 1 79.31 36 THR B CA 1
ATOM 2160 C C . THR B 1 36 ? 13.75 -7.617 -24.328 1 79.31 36 THR B C 1
ATOM 2162 O O . THR B 1 36 ? 14.312 -6.723 -23.688 1 79.31 36 THR B O 1
ATOM 2165 N N . ASN B 1 37 ? 12.727 -8.398 -23.875 1 89.38 37 ASN B N 1
ATOM 2166 C CA . ASN B 1 37 ? 12.641 -8.672 -22.438 1 89.38 37 ASN B CA 1
ATOM 2167 C C . ASN B 1 37 ? 13 -10.117 -22.125 1 89.38 37 ASN B C 1
ATOM 2169 O O . ASN B 1 37 ? 12.578 -11.039 -22.828 1 89.38 37 ASN B O 1
ATOM 2173 N N . SER B 1 38 ? 13.859 -10.266 -21.172 1 92.56 38 SER B N 1
ATOM 2174 C CA . SER B 1 38 ? 14.242 -11.625 -20.797 1 92.56 38 SER B CA 1
ATOM 2175 C C . SER B 1 38 ? 13.75 -11.977 -19.391 1 92.56 38 SER B C 1
ATOM 2177 O O . SER B 1 38 ? 13.484 -11.094 -18.578 1 92.56 38 SER B O 1
ATOM 2179 N N . VAL B 1 39 ? 13.578 -13.195 -19.141 1 95 39 VAL B N 1
ATOM 2180 C CA . VAL B 1 39 ? 13.203 -13.688 -17.828 1 95 39 VAL B CA 1
ATOM 2181 C C . VAL B 1 39 ? 14.297 -14.625 -17.297 1 95 39 VAL B C 1
ATOM 2183 O O . VAL B 1 39 ? 15 -15.266 -18.078 1 95 39 VAL B O 1
ATOM 2186 N N . PRO B 1 40 ? 14.484 -14.641 -16.062 1 93.81 40 PRO B N 1
ATOM 2187 C CA . PRO B 1 40 ? 15.5 -15.531 -15.484 1 93.81 40 PRO B CA 1
ATOM 2188 C C . PRO B 1 40 ? 15.055 -16.984 -15.453 1 93.81 40 PRO B C 1
ATOM 2190 O O . PRO B 1 40 ? 13.859 -17.266 -15.508 1 93.81 40 PRO B O 1
ATOM 2193 N N . TYR B 1 41 ? 16.062 -17.875 -15.5 1 94.62 41 TYR B N 1
ATOM 2194 C CA . TYR B 1 41 ? 15.719 -19.234 -15.125 1 94.62 41 TYR B CA 1
ATOM 2195 C C . TYR B 1 41 ? 15.023 -19.281 -13.773 1 94.62 41 TYR B C 1
ATOM 2197 O O . TYR B 1 41 ? 15.375 -18.531 -12.859 1 94.62 41 TYR B O 1
ATOM 2205 N N . PRO B 1 42 ? 14.047 -20.094 -13.703 1 96.44 42 PRO B N 1
ATOM 2206 C CA . PRO B 1 42 ? 13.578 -21.203 -14.547 1 96.44 42 PRO B CA 1
ATOM 2207 C C . PRO B 1 42 ? 12.453 -20.781 -15.492 1 96.44 42 PRO B C 1
ATOM 2209 O O . PRO B 1 42 ? 11.781 -21.625 -16.078 1 96.44 42 PRO B O 1
ATOM 2212 N N . PHE B 1 43 ? 12.242 -19.469 -15.633 1 96.69 43 PHE B N 1
ATOM 2213 C CA . PHE B 1 43 ? 11.141 -18.969 -16.453 1 96.69 43 PHE B CA 1
ATOM 2214 C C . PHE B 1 43 ? 11.539 -18.938 -17.922 1 96.69 43 PHE B C 1
ATOM 2216 O O . PHE B 1 43 ? 12.727 -18.859 -18.25 1 96.69 43 PHE B O 1
ATOM 2223 N N . GLY B 1 44 ? 10.531 -19.016 -18.781 1 95.94 44 GLY B N 1
ATOM 2224 C CA . GLY B 1 44 ? 10.711 -18.844 -20.219 1 95.94 44 GLY B CA 1
ATOM 2225 C C . GLY B 1 44 ? 9.406 -18.781 -20.984 1 95.94 44 GLY B C 1
ATOM 2226 O O . GLY B 1 44 ? 8.328 -18.656 -20.375 1 95.94 44 GLY B O 1
ATOM 2227 N N . PHE B 1 45 ? 9.5 -18.922 -22.359 1 95.5 45 PHE B N 1
ATOM 2228 C CA . PHE B 1 45 ? 8.32 -18.625 -23.172 1 95.5 45 PHE B CA 1
ATOM 2229 C C . PHE B 1 45 ? 7.988 -19.781 -24.094 1 95.5 45 PHE B C 1
ATOM 2231 O O . PHE B 1 45 ? 6.992 -19.734 -24.828 1 95.5 45 PHE B O 1
ATOM 2238 N N . SER B 1 46 ? 8.797 -20.844 -23.922 1 94.19 46 SER B N 1
ATOM 2239 C CA . SER B 1 46 ? 8.57 -21.984 -24.812 1 94.19 46 SER B CA 1
ATOM 2240 C C . SER B 1 46 ? 8.266 -23.25 -24.016 1 94.19 46 SER B C 1
ATOM 2242 O O . SER B 1 46 ? 8.453 -23.281 -22.797 1 94.19 46 SER B O 1
ATOM 2244 N N . ASP B 1 47 ? 7.66 -24.375 -24.484 1 89.62 47 ASP B N 1
ATOM 2245 C CA . ASP B 1 47 ? 7.227 -25.609 -23.828 1 89.62 47 ASP B CA 1
ATOM 2246 C C . ASP B 1 47 ? 8.391 -26.281 -23.109 1 89.62 47 ASP B C 1
ATOM 2248 O O . ASP B 1 47 ? 8.195 -26.938 -22.078 1 89.62 47 ASP B O 1
ATOM 2252 N N . GLY B 1 48 ? 9.633 -26.016 -23.5 1 89.69 48 GLY B N 1
ATOM 2253 C CA . GLY B 1 48 ? 10.805 -26.656 -22.906 1 89.69 48 GLY B CA 1
ATOM 2254 C C . GLY B 1 48 ? 11.258 -25.984 -21.625 1 89.69 48 GLY B C 1
ATOM 2255 O O . GLY B 1 48 ? 12.125 -26.516 -20.906 1 89.69 48 GLY B O 1
ATOM 2256 N N . CYS B 1 49 ? 10.547 -25.031 -21.25 1 94.56 49 CYS B N 1
ATOM 2257 C CA . CYS B 1 49 ? 10.953 -24.312 -20.047 1 94.56 49 CYS B CA 1
ATOM 2258 C C . CYS B 1 49 ? 10.281 -24.891 -18.812 1 94.56 49 CYS B C 1
ATOM 2260 O O . CYS B 1 49 ? 9.164 -25.406 -18.891 1 94.56 49 CYS B O 1
ATOM 2262 N N . GLU B 1 50 ? 10.977 -24.812 -17.594 1 95 50 GLU B N 1
ATOM 2263 C CA . GLU B 1 50 ? 10.43 -25.328 -16.344 1 95 50 GLU B CA 1
ATOM 2264 C C . GLU B 1 50 ? 9.141 -24.609 -15.977 1 95 50 GLU B C 1
ATOM 2266 O O . GLU B 1 50 ? 8.172 -25.234 -15.531 1 95 50 GLU B O 1
ATOM 2271 N N . ILE B 1 51 ? 9.148 -23.297 -16.109 1 95.75 51 ILE B N 1
ATOM 2272 C CA . ILE B 1 51 ? 7.973 -22.453 -15.891 1 95.75 51 ILE B CA 1
ATOM 2273 C C . ILE B 1 51 ? 7.699 -21.625 -17.141 1 95.75 51 ILE B C 1
ATOM 2275 O O . ILE B 1 51 ? 8.469 -20.719 -17.469 1 95.75 51 ILE B O 1
ATOM 2279 N N . ARG B 1 52 ? 6.633 -21.906 -17.75 1 94.69 52 ARG B N 1
ATOM 2280 C CA . ARG B 1 52 ? 6.336 -21.234 -19 1 94.69 52 ARG B CA 1
ATOM 2281 C C . ARG B 1 52 ? 5.445 -20.031 -18.797 1 94.69 52 ARG B C 1
ATOM 2283 O O . ARG B 1 52 ? 4.398 -20.125 -18.141 1 94.69 52 ARG B O 1
ATOM 2290 N N . LEU B 1 53 ? 5.812 -18.891 -19.297 1 95.56 53 LEU B N 1
ATOM 2291 C CA . LEU B 1 53 ? 5.039 -17.641 -19.328 1 95.56 53 LEU B CA 1
ATOM 2292 C C . LEU B 1 53 ? 4.641 -17.281 -20.75 1 95.56 53 LEU B C 1
ATOM 2294 O O . LEU B 1 53 ? 5.031 -17.969 -21.703 1 95.56 53 LEU B O 1
ATOM 2298 N N . ASP B 1 54 ? 3.826 -16.344 -20.859 1 95 54 ASP B N 1
ATOM 2299 C CA . ASP B 1 54 ? 3.363 -15.922 -22.188 1 95 54 ASP B CA 1
ATOM 2300 C C . ASP B 1 54 ? 4.109 -14.672 -22.656 1 95 54 ASP B C 1
ATOM 2302 O O . ASP B 1 54 ? 4.379 -13.773 -21.859 1 95 54 ASP B O 1
ATOM 2306 N N . CYS B 1 55 ? 4.512 -14.664 -23.906 1 94.75 55 CYS B N 1
ATOM 2307 C CA . CYS B 1 55 ? 5.113 -13.5 -24.547 1 94.75 55 CYS B CA 1
ATOM 2308 C C . CYS B 1 55 ? 4.125 -12.836 -25.5 1 94.75 55 CYS B C 1
ATOM 2310 O O . CYS B 1 55 ? 3.676 -13.453 -26.469 1 94.75 55 CYS B O 1
ATOM 2312 N N . THR B 1 56 ? 3.762 -11.586 -25.172 1 94.12 56 THR B N 1
ATOM 2313 C CA . THR B 1 56 ? 2.811 -10.906 -26.031 1 94.12 56 THR B CA 1
ATOM 2314 C C . THR B 1 56 ? 3.518 -10.328 -27.266 1 94.12 56 THR B C 1
ATOM 2316 O O . THR B 1 56 ? 4.742 -10.203 -27.281 1 94.12 56 THR B O 1
ATOM 2319 N N . ALA B 1 57 ? 2.674 -9.898 -28.188 1 91.19 57 ALA B N 1
ATOM 2320 C CA . ALA B 1 57 ? 3.211 -9.281 -29.406 1 91.19 57 ALA B CA 1
ATOM 2321 C C . ALA B 1 57 ? 3.932 -7.977 -29.078 1 91.19 57 ALA B C 1
ATOM 2323 O O . ALA B 1 57 ? 4.852 -7.57 -29.797 1 91.19 57 ALA B O 1
ATOM 2324 N N . ALA B 1 58 ? 3.594 -7.379 -28.031 1 89.69 58 ALA B N 1
ATOM 2325 C CA . ALA B 1 58 ? 4.191 -6.109 -27.625 1 89.69 58 ALA B CA 1
ATOM 2326 C C . ALA B 1 58 ? 5.461 -6.336 -26.812 1 89.69 58 ALA B C 1
ATOM 2328 O O . ALA B 1 58 ? 6.055 -5.387 -26.297 1 89.69 58 ALA B O 1
ATOM 2329 N N . GLY B 1 59 ? 5.848 -7.652 -26.656 1 91.25 59 GLY B N 1
ATOM 2330 C CA . GLY B 1 59 ? 7.074 -7.961 -25.953 1 91.25 59 GLY B CA 1
ATOM 2331 C C . GLY B 1 59 ? 6.898 -7.977 -24.438 1 91.25 59 GLY B C 1
ATOM 2332 O O . GLY B 1 59 ? 7.859 -7.793 -23.688 1 91.25 59 GLY B O 1
ATOM 2333 N N . GLN B 1 60 ? 5.66 -8.156 -24.047 1 93.06 60 GLN B N 1
ATOM 2334 C CA . GLN B 1 60 ? 5.395 -8.18 -22.609 1 93.06 60 GLN B CA 1
ATOM 2335 C C . GLN B 1 60 ? 5.32 -9.617 -22.094 1 93.06 60 GLN B C 1
ATOM 2337 O O . GLN B 1 60 ? 4.855 -10.516 -22.797 1 93.06 60 GLN B O 1
ATOM 2342 N N . THR B 1 61 ? 5.832 -9.797 -20.891 1 95.62 61 THR B N 1
ATOM 2343 C CA . THR B 1 61 ? 5.715 -11.062 -20.188 1 95.62 61 THR B CA 1
ATOM 2344 C C . THR B 1 61 ? 4.367 -11.172 -19.469 1 95.62 61 THR B C 1
ATOM 2346 O O . THR B 1 61 ? 3.996 -10.281 -18.703 1 95.62 61 THR B O 1
ATOM 2349 N N . ASN B 1 62 ? 3.664 -12.281 -19.734 1 96 62 ASN B N 1
ATOM 2350 C CA . ASN B 1 62 ? 2.316 -12.375 -19.188 1 96 62 ASN B CA 1
ATOM 2351 C C . ASN B 1 62 ? 2.062 -13.75 -18.578 1 96 62 ASN B C 1
ATOM 2353 O O . ASN B 1 62 ? 2.742 -14.719 -18.906 1 96 62 ASN B O 1
ATOM 2357 N N . VAL B 1 63 ? 1.201 -13.82 -17.594 1 95 63 VAL B N 1
ATOM 2358 C CA . VAL B 1 63 ? 0.423 -15.008 -17.266 1 95 63 VAL B CA 1
ATOM 2359 C C . VAL B 1 63 ? -0.977 -14.898 -17.875 1 95 63 VAL B C 1
ATOM 2361 O O . VAL B 1 63 ? -1.795 -14.094 -17.406 1 95 63 VAL B O 1
ATOM 2364 N N . GLY B 1 64 ? -1.209 -15.695 -18.859 1 92.06 64 GLY B N 1
ATOM 2365 C CA . GLY B 1 64 ? -2.414 -15.43 -19.625 1 92.06 64 GLY B CA 1
ATOM 2366 C C . GLY B 1 64 ? -2.451 -14.023 -20.203 1 92.06 64 GLY B C 1
ATOM 2367 O O . GLY B 1 64 ? -1.521 -13.609 -20.891 1 92.06 64 GLY B O 1
ATOM 2368 N N . THR B 1 65 ? -3.451 -13.242 -19.828 1 93 65 THR B N 1
ATOM 2369 C CA . THR B 1 65 ? -3.586 -11.883 -20.359 1 93 65 THR B CA 1
ATOM 2370 C C . THR B 1 65 ? -3.072 -10.859 -19.344 1 93 65 THR B C 1
ATOM 2372 O O . THR B 1 65 ? -3.139 -9.656 -19.594 1 93 65 THR B O 1
ATOM 2375 N N . TYR B 1 66 ? -2.57 -11.312 -18.297 1 95.81 66 TYR B N 1
ATOM 2376 C CA . TYR B 1 66 ? -2.168 -10.406 -17.219 1 95.81 66 TYR B CA 1
ATOM 2377 C C . TYR B 1 66 ? -0.662 -10.172 -17.25 1 95.81 66 TYR B C 1
ATOM 2379 O O . TYR B 1 66 ? 0.122 -11.125 -17.234 1 95.81 66 TYR B O 1
ATOM 2387 N N . ASN B 1 67 ? -0.312 -8.984 -17.203 1 96.06 67 ASN B N 1
ATOM 2388 C CA . ASN B 1 67 ? 1.09 -8.594 -17.328 1 96.06 67 ASN B CA 1
ATOM 2389 C C . ASN B 1 67 ? 1.863 -8.906 -16.047 1 96.06 67 ASN B C 1
ATOM 2391 O O . ASN B 1 67 ? 1.403 -8.594 -14.945 1 96.06 67 ASN B O 1
ATOM 2395 N N . VAL B 1 68 ? 3.031 -9.484 -16.234 1 95.94 68 VAL B N 1
ATOM 2396 C CA . VAL B 1 68 ? 3.932 -9.734 -15.102 1 95.94 68 VAL B CA 1
ATOM 2397 C C . VAL B 1 68 ? 4.805 -8.508 -14.859 1 95.94 68 VAL B C 1
ATOM 2399 O O . VAL B 1 68 ? 5.594 -8.117 -15.727 1 95.94 68 VAL B O 1
ATOM 2402 N N . GLN B 1 69 ? 4.707 -7.984 -13.672 1 93.38 69 GLN B N 1
ATOM 2403 C CA . GLN B 1 69 ? 5.426 -6.758 -13.344 1 93.38 69 GLN B CA 1
ATOM 2404 C C . GLN B 1 69 ? 6.848 -7.062 -12.875 1 93.38 69 GLN B C 1
ATOM 2406 O O . GLN B 1 69 ? 7.777 -6.316 -13.18 1 93.38 69 GLN B O 1
ATOM 2411 N N . ASN B 1 70 ? 6.898 -8.062 -12.094 1 93.62 70 ASN B N 1
ATOM 2412 C CA . ASN B 1 70 ? 8.188 -8.375 -11.484 1 93.62 70 ASN B CA 1
ATOM 2413 C C . ASN B 1 70 ? 8.281 -9.844 -11.094 1 93.62 70 ASN B C 1
ATOM 2415 O O . ASN B 1 70 ? 7.27 -10.469 -10.742 1 93.62 70 ASN B O 1
ATOM 2419 N N . ILE B 1 71 ? 9.477 -10.344 -11.172 1 94.88 71 ILE B N 1
ATOM 2420 C CA . ILE B 1 71 ? 9.766 -11.695 -10.703 1 94.88 71 ILE B CA 1
ATOM 2421 C C . ILE B 1 71 ? 10.914 -11.656 -9.688 1 94.88 71 ILE B C 1
ATOM 2423 O O . ILE B 1 71 ? 11.984 -11.109 -9.969 1 94.88 71 ILE B O 1
ATOM 2427 N N . THR B 1 72 ? 10.641 -12.195 -8.523 1 93.06 72 THR B N 1
ATOM 2428 C CA . THR B 1 72 ? 11.68 -12.312 -7.504 1 93.06 72 THR B CA 1
ATOM 2429 C C . THR B 1 72 ? 12.07 -13.773 -7.301 1 93.06 72 THR B C 1
ATOM 2431 O O . THR B 1 72 ? 11.648 -14.648 -8.062 1 93.06 72 THR B O 1
ATOM 2434 N N . SER B 1 73 ? 12.898 -14.023 -6.277 1 92.19 73 SER B N 1
ATOM 2435 C CA . SER B 1 73 ? 13.406 -15.367 -6.023 1 92.19 73 SER B CA 1
ATOM 2436 C C . SER B 1 73 ? 12.289 -16.328 -5.621 1 92.19 73 SER B C 1
ATOM 2438 O O . SER B 1 73 ? 12.406 -17.531 -5.797 1 92.19 73 SER B O 1
ATOM 2440 N N . ASP B 1 74 ? 11.148 -15.766 -5.16 1 92.88 74 ASP B N 1
ATOM 2441 C CA . ASP B 1 74 ? 10.133 -16.703 -4.699 1 92.88 74 ASP B CA 1
ATOM 2442 C C . ASP B 1 74 ? 8.734 -16.234 -5.07 1 92.88 74 ASP B C 1
ATOM 2444 O O . ASP B 1 74 ? 7.75 -16.922 -4.805 1 92.88 74 ASP B O 1
ATOM 2448 N N . HIS B 1 75 ? 8.711 -14.984 -5.699 1 94.06 75 HIS B N 1
ATOM 2449 C CA . HIS B 1 75 ? 7.387 -14.469 -6.031 1 94.06 75 HIS B CA 1
ATOM 2450 C C . HIS B 1 75 ? 7.367 -13.859 -7.43 1 94.06 75 HIS B C 1
ATOM 2452 O O . HIS B 1 75 ? 8.422 -13.5 -7.969 1 94.06 75 HIS B O 1
ATOM 2458 N N . MET B 1 76 ? 6.246 -13.805 -7.945 1 95.06 76 MET B N 1
ATOM 2459 C CA . MET B 1 76 ? 5.945 -13.07 -9.172 1 95.06 76 MET B CA 1
ATOM 2460 C C . MET B 1 76 ? 4.766 -12.125 -8.969 1 95.06 76 MET B C 1
ATOM 2462 O O . MET B 1 76 ? 3.742 -12.516 -8.406 1 95.06 76 MET B O 1
ATOM 2466 N N . MET B 1 77 ? 4.918 -10.914 -9.383 1 96.12 77 MET B N 1
ATOM 2467 C CA . MET B 1 77 ? 3.863 -9.914 -9.266 1 96.12 77 MET B CA 1
ATOM 2468 C C . MET B 1 77 ? 3.166 -9.695 -10.609 1 96.12 77 MET B C 1
ATOM 2470 O O . MET B 1 77 ? 3.82 -9.414 -11.609 1 96.12 77 MET B O 1
ATOM 2474 N N . VAL B 1 78 ? 1.895 -9.781 -10.539 1 96.56 78 VAL B N 1
ATOM 2475 C CA . VAL B 1 78 ? 1.104 -9.688 -11.766 1 96.56 78 VAL B CA 1
ATOM 2476 C C . VAL B 1 78 ? 0.112 -8.531 -11.648 1 96.56 78 VAL B C 1
ATOM 2478 O O . VAL B 1 78 ? -0.586 -8.398 -10.641 1 96.56 78 VAL B O 1
ATOM 2481 N N . ASN B 1 79 ? 0.096 -7.691 -12.68 1 96.06 79 ASN B N 1
ATOM 2482 C CA . ASN B 1 79 ? -0.927 -6.652 -12.734 1 96.06 79 ASN B CA 1
ATOM 2483 C C . ASN B 1 79 ? -2.33 -7.25 -12.797 1 96.06 79 ASN B C 1
ATOM 2485 O O . ASN B 1 79 ? -2.609 -8.109 -13.633 1 96.06 79 ASN B O 1
ATOM 2489 N N . PHE B 1 80 ? -3.184 -6.801 -11.891 1 96.25 80 PHE B N 1
ATOM 2490 C CA . PHE B 1 80 ? -4.535 -7.336 -11.797 1 96.25 80 PHE B CA 1
ATOM 2491 C C . PHE B 1 80 ? -5.559 -6.207 -11.711 1 96.25 80 PHE B C 1
ATOM 2493 O O . PHE B 1 80 ? -6.207 -6.02 -10.68 1 96.25 80 PHE B O 1
ATOM 2500 N N . PRO B 1 81 ? -5.738 -5.551 -12.805 1 94.44 81 PRO B N 1
ATOM 2501 C CA . PRO B 1 81 ? -6.574 -4.348 -12.812 1 94.44 81 PRO B CA 1
ATOM 2502 C C . PRO B 1 81 ? -8.031 -4.641 -12.453 1 94.44 81 PRO B C 1
ATOM 2504 O O . PRO B 1 81 ? -8.516 -5.746 -12.695 1 94.44 81 PRO B O 1
ATOM 2507 N N . ALA B 1 82 ? -8.641 -3.643 -11.906 1 92.81 82 ALA B N 1
ATOM 2508 C CA . ALA B 1 82 ? -10.07 -3.738 -11.625 1 92.81 82 ALA B CA 1
ATOM 2509 C C . ALA B 1 82 ? -10.867 -3.982 -12.906 1 92.81 82 ALA B C 1
ATOM 2511 O O . ALA B 1 82 ? -10.555 -3.408 -13.953 1 92.81 82 ALA B O 1
ATOM 2512 N N . ASN B 1 83 ? -11.766 -4.855 -12.781 1 93.12 83 ASN B N 1
ATOM 2513 C CA . ASN B 1 83 ? -12.609 -5.234 -13.906 1 93.12 83 ASN B CA 1
ATOM 2514 C C . ASN B 1 83 ? -14.016 -5.621 -13.445 1 93.12 83 ASN B C 1
ATOM 2516 O O . ASN B 1 83 ? -14.188 -6.617 -12.734 1 93.12 83 ASN B O 1
ATOM 2520 N N . CYS B 1 84 ? -15.023 -4.957 -14 1 89.69 84 CYS B N 1
ATOM 2521 C CA . CYS B 1 84 ? -16.391 -5.113 -13.539 1 89.69 84 CYS B CA 1
ATOM 2522 C C . CYS B 1 84 ? -17.016 -6.387 -14.094 1 89.69 84 CYS B C 1
ATOM 2524 O O . CYS B 1 84 ? -18.047 -6.852 -13.602 1 89.69 84 CYS B O 1
ATOM 2526 N N . ASP B 1 85 ? -16.359 -6.957 -15.031 1 91.69 85 ASP B N 1
ATOM 2527 C CA . ASP B 1 85 ? -17 -8.047 -15.75 1 91.69 85 ASP B CA 1
ATOM 2528 C C . ASP B 1 85 ? -16.188 -9.344 -15.633 1 91.69 85 ASP B C 1
ATOM 2530 O O . ASP B 1 85 ? -16.547 -10.352 -16.25 1 91.69 85 ASP B O 1
ATOM 2534 N N . ARG B 1 86 ? -15.133 -9.289 -14.883 1 95.31 86 ARG B N 1
ATOM 2535 C CA . ARG B 1 86 ? -14.297 -10.484 -14.805 1 95.31 86 ARG B CA 1
ATOM 2536 C C . ARG B 1 86 ? -15.008 -11.586 -14.031 1 95.31 86 ARG B C 1
ATOM 2538 O O . ARG B 1 86 ? -15.336 -11.414 -12.852 1 95.31 86 ARG B O 1
ATOM 2545 N N . GLU B 1 87 ? -15.133 -12.688 -14.648 1 96.81 87 GLU B N 1
ATOM 2546 C CA . GLU B 1 87 ? -15.758 -13.828 -13.992 1 96.81 87 GLU B CA 1
ATOM 2547 C C . GLU B 1 87 ? -14.852 -14.414 -12.914 1 96.81 87 GLU B C 1
ATOM 2549 O O . GLU B 1 87 ? -13.641 -14.531 -13.109 1 96.81 87 GLU B O 1
ATOM 2554 N N . PHE B 1 88 ? -15.484 -14.867 -11.82 1 95.62 88 PHE B N 1
ATOM 2555 C CA . PHE B 1 88 ? -14.734 -15.438 -10.703 1 95.62 88 PHE B CA 1
ATOM 2556 C C . PHE B 1 88 ? -13.867 -16.594 -11.18 1 95.62 88 PHE B C 1
ATOM 2558 O O . PHE B 1 88 ? -12.75 -16.781 -10.695 1 95.62 88 PHE B O 1
ATOM 2565 N N . GLU B 1 89 ? -14.281 -17.328 -12.148 1 94.31 89 GLU B N 1
ATOM 2566 C CA . GLU B 1 89 ? -13.617 -18.547 -12.625 1 94.31 89 GLU B CA 1
ATOM 2567 C C . GLU B 1 89 ? -12.227 -18.234 -13.164 1 94.31 89 GLU B C 1
ATOM 2569 O O . GLU B 1 89 ? -11.383 -19.125 -13.25 1 94.31 89 GLU B O 1
ATOM 2574 N N . GLN B 1 90 ? -12.016 -17.047 -13.5 1 94.75 90 GLN B N 1
ATOM 2575 C CA . GLN B 1 90 ? -10.711 -16.672 -14.039 1 94.75 90 GLN B CA 1
ATOM 2576 C C . GLN B 1 90 ? -9.617 -16.828 -12.992 1 94.75 90 GLN B C 1
ATOM 2578 O O . GLN B 1 90 ? -8.43 -16.844 -13.32 1 94.75 90 GLN B O 1
ATOM 2583 N N . ILE B 1 91 ? -10.008 -16.922 -11.711 1 94.31 91 ILE B N 1
ATOM 2584 C CA . ILE B 1 91 ? -9.039 -17.109 -10.641 1 94.31 91 ILE B CA 1
ATOM 2585 C C . ILE B 1 91 ? -8.266 -18.406 -10.867 1 94.31 91 ILE B C 1
ATOM 2587 O O . ILE B 1 91 ? -7.145 -18.562 -10.375 1 94.31 91 ILE B O 1
ATOM 2591 N N . GLN B 1 92 ? -8.844 -19.328 -11.633 1 90.94 92 GLN B N 1
ATOM 2592 C CA . GLN B 1 92 ? -8.234 -20.625 -11.867 1 90.94 92 GLN B CA 1
ATOM 2593 C C . GLN B 1 92 ? -6.988 -20.5 -12.742 1 90.94 92 GLN B C 1
ATOM 2595 O O . GLN B 1 92 ? -6.145 -21.406 -12.75 1 90.94 92 GLN B O 1
ATOM 2600 N N . LEU B 1 93 ? -6.895 -19.438 -13.445 1 91 93 LEU B N 1
ATOM 2601 C CA . LEU B 1 93 ? -5.691 -19.172 -14.234 1 91 93 LEU B CA 1
ATOM 2602 C C . LEU B 1 93 ? -4.457 -19.141 -13.336 1 91 93 LEU B C 1
ATOM 2604 O O . LEU B 1 93 ? -3.354 -19.453 -13.781 1 91 93 LEU B O 1
ATOM 2608 N N . PHE B 1 94 ? -4.684 -18.766 -12.078 1 90.81 94 PHE B N 1
ATOM 2609 C CA . PHE B 1 94 ? -3.561 -18.516 -11.18 1 90.81 94 PHE B CA 1
ATOM 2610 C C . PHE B 1 94 ? -3.408 -19.656 -10.188 1 90.81 94 PHE B C 1
ATOM 2612 O O . PHE B 1 94 ? -2.467 -19.672 -9.391 1 90.81 94 PHE B O 1
ATOM 2619 N N . ASN B 1 95 ? -4.297 -20.562 -10.188 1 77.88 95 ASN B N 1
ATOM 2620 C CA . ASN B 1 95 ? -4.254 -21.625 -9.188 1 77.88 95 ASN B CA 1
ATOM 2621 C C . ASN B 1 95 ? -4.215 -23 -9.828 1 77.88 95 ASN B C 1
ATOM 2623 O O . ASN B 1 95 ? -3.83 -23.984 -9.188 1 77.88 95 ASN B O 1
ATOM 2627 N N . ASN B 1 96 ? -4.652 -23.062 -10.961 1 65.5 96 ASN B N 1
ATOM 2628 C CA . ASN B 1 96 ? -4.621 -24.359 -11.641 1 65.5 96 ASN B CA 1
ATOM 2629 C C . ASN B 1 96 ? -3.328 -24.547 -12.43 1 65.5 96 ASN B C 1
ATOM 2631 O O . ASN B 1 96 ? -3.266 -25.359 -13.344 1 65.5 96 ASN B O 1
ATOM 2635 N N . ASN B 1 97 ? -2.428 -23.812 -12 1 70.56 97 ASN B N 1
ATOM 2636 C CA . ASN B 1 97 ? -1.139 -23.953 -12.664 1 70.56 97 ASN B CA 1
ATOM 2637 C C . ASN B 1 97 ? -0.181 -24.828 -11.859 1 70.56 97 ASN B C 1
ATOM 2639 O O . ASN B 1 97 ? -0.386 -25.047 -10.664 1 70.56 97 ASN B O 1
ATOM 2643 N N . SER B 1 98 ? 0.722 -25.516 -12.594 1 86.94 98 SER B N 1
ATOM 2644 C CA . SER B 1 98 ? 1.608 -26.484 -11.945 1 86.94 98 SER B CA 1
ATOM 2645 C C . SER B 1 98 ? 2.822 -25.781 -11.336 1 86.94 98 SER B C 1
ATOM 2647 O O . SER B 1 98 ? 3.605 -26.406 -10.617 1 86.94 98 SER B O 1
ATOM 2649 N N . ASN B 1 99 ? 2.896 -24.5 -11.555 1 95.38 99 ASN B N 1
ATOM 2650 C CA . ASN B 1 99 ? 4.168 -23.922 -11.141 1 95.38 99 ASN B CA 1
ATOM 2651 C C . ASN B 1 99 ? 3.965 -22.719 -10.234 1 95.38 99 ASN B C 1
ATOM 2653 O O . ASN B 1 99 ? 4.926 -22.172 -9.688 1 95.38 99 ASN B O 1
ATOM 2657 N N . PHE B 1 100 ? 2.781 -22.266 -10.117 1 94.38 100 PHE B N 1
ATOM 2658 C CA . PHE B 1 100 ? 2.598 -21.141 -9.203 1 94.38 100 PHE B CA 1
ATOM 2659 C C . PHE B 1 100 ? 1.173 -21.109 -8.664 1 94.38 100 PHE B C 1
ATOM 2661 O O . PHE B 1 100 ? 0.283 -21.766 -9.211 1 94.38 100 PHE B O 1
ATOM 2668 N N . ALA B 1 101 ? 1.012 -20.406 -7.551 1 94.44 101 ALA B N 1
ATOM 2669 C CA . ALA B 1 101 ? -0.274 -20.25 -6.875 1 94.44 101 ALA B CA 1
ATOM 2670 C C . ALA B 1 101 ? -0.365 -18.891 -6.184 1 94.44 101 ALA B C 1
ATOM 2672 O O . ALA B 1 101 ? 0.653 -18.234 -5.949 1 94.44 101 ALA B O 1
ATOM 2673 N N . ILE B 1 102 ? -1.596 -18.531 -5.898 1 94.44 102 ILE B N 1
ATOM 2674 C CA . ILE B 1 102 ? -1.857 -17.266 -5.227 1 94.44 102 ILE B CA 1
ATOM 2675 C C . ILE B 1 102 ? -1.356 -17.328 -3.785 1 94.44 102 ILE B C 1
ATOM 2677 O O . ILE B 1 102 ? -1.63 -18.297 -3.07 1 94.44 102 ILE B O 1
ATOM 2681 N N . THR B 1 103 ? -0.576 -16.344 -3.4 1 92.44 103 THR B N 1
ATOM 2682 C CA . THR B 1 103 ? -0.065 -16.359 -2.035 1 92.44 103 THR B CA 1
ATOM 2683 C C . THR B 1 103 ? -1.125 -15.859 -1.056 1 92.44 103 THR B C 1
ATOM 2685 O O . THR B 1 103 ? -2.096 -15.219 -1.458 1 92.44 103 THR B O 1
ATOM 2688 N N . SER B 1 104 ? -0.86 -16.078 0.202 1 88.81 104 SER B N 1
ATOM 2689 C CA . SER B 1 104 ? -1.792 -15.695 1.255 1 88.81 104 SER B CA 1
ATOM 2690 C C . SER B 1 104 ? -1.741 -14.188 1.51 1 88.81 104 SER B C 1
ATOM 2692 O O . SER B 1 104 ? -2.535 -13.664 2.289 1 88.81 104 SER B O 1
ATOM 2694 N N . ARG B 1 105 ? -0.882 -13.5 0.851 1 88.19 105 ARG B N 1
ATOM 2695 C CA . ARG B 1 105 ? -0.739 -12.07 1.06 1 88.19 105 ARG B CA 1
ATOM 2696 C C . ARG B 1 105 ? -1.734 -11.289 0.206 1 88.19 105 ARG B C 1
ATOM 2698 O O . ARG B 1 105 ? -1.794 -10.055 0.279 1 88.19 105 ARG B O 1
ATOM 2705 N N . ASN B 1 106 ? -2.523 -12.055 -0.523 1 92 106 ASN B N 1
ATOM 2706 C CA . ASN B 1 106 ? -3.514 -11.406 -1.378 1 92 106 ASN B CA 1
ATOM 2707 C C . ASN B 1 106 ? -4.871 -11.305 -0.688 1 92 106 ASN B C 1
ATOM 2709 O O . ASN B 1 106 ? -5.289 -12.234 0.003 1 92 106 ASN B O 1
ATOM 2713 N N . ALA B 1 107 ? -5.484 -10.172 -0.851 1 90.69 107 ALA B N 1
ATOM 2714 C CA . ALA B 1 107 ? -6.91 -10 -0.59 1 90.69 107 ALA B CA 1
ATOM 2715 C C . ALA B 1 107 ? -7.68 -9.75 -1.886 1 90.69 107 ALA B C 1
ATOM 2717 O O . ALA B 1 107 ? -7.137 -9.18 -2.836 1 90.69 107 ALA B O 1
ATOM 2718 N N . PHE B 1 108 ? -8.914 -10.211 -1.828 1 93.06 108 PHE B N 1
ATOM 2719 C CA . PHE B 1 108 ? -9.68 -10.078 -3.061 1 93.06 108 PHE B CA 1
ATOM 2720 C C . PHE B 1 108 ? -10.922 -9.227 -2.836 1 93.06 108 PHE B C 1
ATOM 2722 O O . PHE B 1 108 ? -11.531 -9.273 -1.764 1 93.06 108 PHE B O 1
ATOM 2729 N N . LEU B 1 109 ? -11.203 -8.461 -3.809 1 91.88 109 LEU B N 1
ATOM 2730 C CA . LEU B 1 109 ? -12.477 -7.75 -3.902 1 91.88 109 LEU B CA 1
ATOM 2731 C C . LEU B 1 109 ? -13.43 -8.461 -4.855 1 91.88 109 LEU B C 1
ATOM 2733 O O . LEU B 1 109 ? -13.086 -8.703 -6.016 1 91.88 109 LEU B O 1
ATOM 2737 N N . LEU B 1 110 ? -14.555 -8.781 -4.352 1 93.31 110 LEU B N 1
ATOM 2738 C CA . LEU B 1 110 ? -15.492 -9.633 -5.074 1 93.31 110 LEU B CA 1
ATOM 2739 C C . LEU B 1 110 ? -16.891 -9.031 -5.059 1 93.31 110 LEU B C 1
ATOM 2741 O O . LEU B 1 110 ? -17.219 -8.234 -4.184 1 93.31 110 LEU B O 1
ATOM 2745 N N . GLU B 1 111 ? -17.688 -9.461 -6.078 1 90.75 111 GLU B N 1
ATOM 2746 C CA . GLU B 1 111 ? -19.062 -8.992 -6.145 1 90.75 111 GLU B CA 1
ATOM 2747 C C . GLU B 1 111 ? -20.031 -10.141 -6.402 1 90.75 111 GLU B C 1
ATOM 2749 O O . GLU B 1 111 ? -19.625 -11.18 -6.938 1 90.75 111 GLU B O 1
ATOM 2754 N N . ASP B 1 112 ? -21.25 -9.891 -5.977 1 90.06 112 ASP B N 1
ATOM 2755 C CA . ASP B 1 112 ? -22.344 -10.82 -6.242 1 90.06 112 ASP B CA 1
ATOM 2756 C C . ASP B 1 112 ? -22.062 -12.18 -5.621 1 90.06 112 ASP B C 1
ATOM 2758 O O . ASP B 1 112 ? -22.125 -13.203 -6.305 1 90.06 112 ASP B O 1
ATOM 2762 N N . CYS B 1 113 ? -21.891 -12.117 -4.395 1 91.62 113 CYS B N 1
ATOM 2763 C CA . CYS B 1 113 ? -21.609 -13.344 -3.652 1 91.62 113 CYS B CA 1
ATOM 2764 C C . CYS B 1 113 ? -22.891 -13.898 -3.041 1 91.62 113 CYS B C 1
ATOM 2766 O O . CYS B 1 113 ? -23.766 -13.141 -2.621 1 91.62 113 CYS B O 1
ATOM 2768 N N . SER B 1 114 ? -22.984 -15.164 -3.055 1 90.19 114 SER B N 1
ATOM 2769 C CA . SER B 1 114 ? -24.156 -15.836 -2.508 1 90.19 114 SER B CA 1
ATOM 2770 C C . SER B 1 114 ? -24.109 -15.883 -0.984 1 90.19 114 SER B C 1
ATOM 2772 O O . SER B 1 114 ? -25.156 -15.898 -0.325 1 90.19 114 SER B O 1
ATOM 2774 N N . SER B 1 115 ? -22.906 -16 -0.472 1 84.69 115 SER B N 1
ATOM 2775 C CA . SER B 1 115 ? -22.734 -16 0.978 1 84.69 115 SER B CA 1
ATOM 2776 C C . SER B 1 115 ? -21.797 -14.883 1.431 1 84.69 115 SER B C 1
ATOM 2778 O O . SER B 1 115 ? -20.969 -14.406 0.653 1 84.69 115 SER B O 1
ATOM 2780 N N . ASN B 1 116 ? -22.078 -14.422 2.686 1 76.75 116 ASN B N 1
ATOM 2781 C CA . ASN B 1 116 ? -21.266 -13.336 3.219 1 76.75 116 ASN B CA 1
ATOM 2782 C C . ASN B 1 116 ? -19.859 -13.805 3.545 1 76.75 116 ASN B C 1
ATOM 2784 O O . ASN B 1 116 ? -19.672 -14.82 4.219 1 76.75 116 ASN B O 1
ATOM 2788 N N . LEU B 1 117 ? -18.891 -13.234 2.975 1 77.94 117 LEU B N 1
ATOM 2789 C CA . LEU B 1 117 ? -17.484 -13.5 3.275 1 77.94 117 LEU B CA 1
ATOM 2790 C C . LEU B 1 117 ? -17.094 -12.883 4.613 1 77.94 117 LEU B C 1
ATOM 2792 O O . LEU B 1 117 ? -16.094 -13.297 5.227 1 77.94 117 LEU B O 1
ATOM 2796 N N . ASN B 1 118 ? -18.047 -12.125 5.234 1 62.84 118 ASN B N 1
ATOM 2797 C CA . ASN B 1 118 ? -18 -11.547 6.574 1 62.84 118 ASN B CA 1
ATOM 2798 C C . ASN B 1 118 ? -16.688 -10.789 6.812 1 62.84 118 ASN B C 1
ATOM 2800 O O . ASN B 1 118 ? -16.25 -10.641 7.957 1 62.84 118 ASN B O 1
ATOM 2804 N N . ASP B 1 119 ? -15.969 -10.43 5.809 1 74.31 119 ASP B N 1
ATOM 2805 C CA . ASP B 1 119 ? -14.688 -9.758 6.051 1 74.31 119 ASP B CA 1
ATOM 2806 C C . ASP B 1 119 ? -14.805 -8.258 5.824 1 74.31 119 ASP B C 1
ATOM 2808 O O . ASP B 1 119 ? -14.406 -7.461 6.68 1 74.31 119 ASP B O 1
ATOM 2812 N N . CYS B 1 120 ? -15.273 -7.918 4.719 1 80.06 120 CYS B N 1
ATOM 2813 C CA . CYS B 1 120 ? -15.398 -6.492 4.434 1 80.06 120 CYS B CA 1
ATOM 2814 C C . CYS B 1 120 ? -16.391 -6.246 3.301 1 80.06 120 CYS B C 1
ATOM 2816 O O . CYS B 1 120 ? -16.641 -7.141 2.488 1 80.06 120 CYS B O 1
ATOM 2818 N N . VAL B 1 121 ? -17.016 -5.129 3.502 1 81.31 121 VAL B N 1
ATOM 2819 C CA . VAL B 1 121 ? -17.875 -4.633 2.428 1 81.31 121 VAL B CA 1
ATOM 2820 C C . VAL B 1 121 ? -17.5 -3.193 2.088 1 81.31 121 VAL B C 1
ATOM 2822 O O . VAL B 1 121 ? -17.328 -2.359 2.98 1 81.31 121 VAL B O 1
ATOM 2825 N N . ILE B 1 122 ? -17.328 -2.996 0.891 1 83.12 122 ILE B N 1
ATOM 2826 C CA . ILE B 1 122 ? -16.922 -1.669 0.443 1 83.12 122 ILE B CA 1
ATOM 2827 C C . ILE B 1 122 ? -17.875 -1.171 -0.631 1 83.12 122 ILE B C 1
ATOM 2829 O O . ILE B 1 122 ? -18.312 -1.94 -1.491 1 83.12 122 ILE B O 1
ATOM 2833 N N . SER B 1 123 ? -18.156 0.031 -0.54 1 79.19 123 SER B N 1
ATOM 2834 C CA . SER B 1 123 ? -18.953 0.634 -1.604 1 79.19 123 SER B CA 1
ATOM 2835 C C . SER B 1 123 ? -18.125 0.801 -2.881 1 79.19 123 SER B C 1
ATOM 2837 O O . SER B 1 123 ? -17.062 1.406 -2.859 1 79.19 123 SER B O 1
ATOM 2839 N N . ILE B 1 124 ? -18.672 0.389 -3.979 1 72.81 124 ILE B N 1
ATOM 2840 C CA . ILE B 1 124 ? -17.969 0.4 -5.262 1 72.81 124 ILE B CA 1
ATOM 2841 C C . ILE B 1 124 ? -17.812 1.839 -5.746 1 72.81 124 ILE B C 1
ATOM 2843 O O . ILE B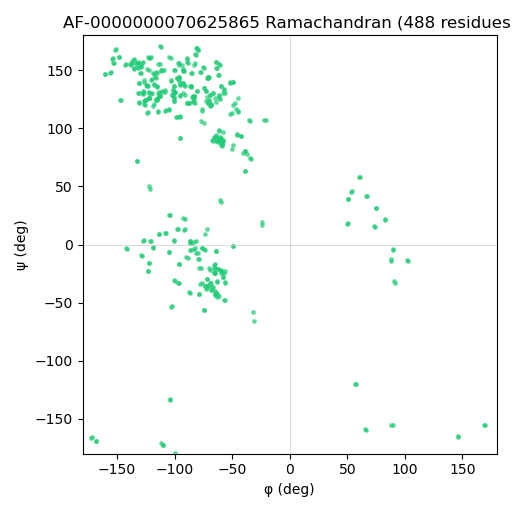 1 124 ? -16.766 2.197 -6.301 1 72.81 124 ILE B O 1
ATOM 2847 N N . THR B 1 125 ? -18.812 2.605 -5.449 1 72.06 125 THR B N 1
ATOM 2848 C CA . THR B 1 125 ? -18.797 3.979 -5.941 1 72.06 125 THR B CA 1
ATOM 2849 C C . THR B 1 125 ? -17.625 4.746 -5.336 1 72.06 125 THR B C 1
ATOM 2851 O O . THR B 1 125 ? -16.953 5.527 -6.027 1 72.06 125 THR B O 1
ATOM 2854 N N . ARG B 1 126 ? -17.281 4.434 -4.207 1 72.62 126 ARG B N 1
ATOM 2855 C CA . ARG B 1 126 ? -16.219 5.172 -3.531 1 72.62 126 ARG B CA 1
ATOM 2856 C C . ARG B 1 126 ? -14.844 4.742 -4.035 1 72.62 126 ARG B C 1
ATOM 2858 O O . ARG B 1 126 ? -13.984 5.582 -4.293 1 72.62 126 ARG B O 1
ATOM 2865 N N . ILE B 1 127 ? -14.703 3.488 -4.18 1 73.94 127 ILE B N 1
ATOM 2866 C CA . ILE B 1 127 ? -13.406 2.977 -4.629 1 73.94 127 ILE B CA 1
ATOM 2867 C C . ILE B 1 127 ? -13.172 3.373 -6.086 1 73.94 127 ILE B C 1
ATOM 2869 O O . ILE B 1 127 ? -12.055 3.727 -6.469 1 73.94 127 ILE B O 1
ATOM 2873 N N . GLU B 1 128 ? -14.289 3.43 -6.828 1 77.19 128 GLU B N 1
ATOM 2874 C CA . GLU B 1 128 ? -14.188 3.809 -8.234 1 77.19 128 GLU B CA 1
ATOM 2875 C C . GLU B 1 128 ? -13.711 5.25 -8.383 1 77.19 128 GLU B C 1
ATOM 2877 O O . GLU B 1 128 ? -12.844 5.543 -9.211 1 77.19 128 GLU B O 1
ATOM 2882 N N . ASN B 1 129 ? -14.242 6.016 -7.613 1 73.5 129 ASN B N 1
ATOM 2883 C CA . ASN B 1 129 ? -13.891 7.434 -7.691 1 73.5 129 ASN B CA 1
ATOM 2884 C C . ASN B 1 129 ? -12.484 7.695 -7.16 1 73.5 129 ASN B C 1
ATOM 2886 O O . ASN B 1 129 ? -11.719 8.445 -7.766 1 73.5 129 ASN B O 1
ATOM 2890 N N . ARG B 1 130 ? -12.164 7.012 -6.188 1 74.81 130 ARG B N 1
ATOM 2891 C CA . ARG B 1 130 ? -10.883 7.273 -5.539 1 74.81 130 ARG B CA 1
ATOM 2892 C C . ARG B 1 130 ? -9.719 6.77 -6.395 1 74.81 130 ARG B C 1
ATOM 2894 O O . ARG B 1 130 ? -8.68 7.418 -6.484 1 74.81 130 ARG B O 1
ATOM 2901 N N . PHE B 1 131 ? -9.945 5.695 -7.039 1 76 131 PHE B N 1
ATOM 2902 C CA . PHE B 1 131 ? -8.836 5.074 -7.766 1 76 131 PHE B CA 1
ATOM 2903 C C . PHE B 1 131 ? -9.016 5.238 -9.266 1 76 131 PHE B C 1
ATOM 2905 O O . PHE B 1 131 ? -8.312 4.605 -10.055 1 76 131 PHE B O 1
ATOM 2912 N N . ASN B 1 132 ? -9.992 6.062 -9.586 1 76.31 132 ASN B N 1
ATOM 2913 C CA . ASN B 1 132 ? -10.266 6.332 -10.992 1 76.31 132 ASN B CA 1
ATOM 2914 C C . ASN B 1 132 ? -10.484 5.043 -11.781 1 76.31 132 ASN B C 1
ATOM 2916 O O . ASN B 1 132 ? -9.875 4.84 -12.828 1 76.31 132 ASN B O 1
ATOM 2920 N N . LEU B 1 133 ? -11.281 4.246 -11.125 1 78.81 133 LEU B N 1
ATOM 2921 C CA . LEU B 1 133 ? -11.586 2.959 -11.742 1 78.81 133 LEU B CA 1
ATOM 2922 C C . LEU B 1 133 ? -12.805 3.066 -12.648 1 78.81 133 LEU B C 1
ATOM 2924 O O . LEU B 1 133 ? -13.602 3.998 -12.508 1 78.81 133 LEU B O 1
ATOM 2928 N N . PRO B 1 134 ? -12.836 2.088 -13.602 1 73.62 134 PRO B N 1
ATOM 2929 C CA . PRO B 1 134 ? -14.055 2.062 -14.414 1 73.62 134 PRO B CA 1
ATOM 2930 C C . PRO B 1 134 ? -15.32 1.91 -13.578 1 73.62 134 PRO B C 1
ATOM 2932 O O . PRO B 1 134 ? -15.312 1.196 -12.57 1 73.62 134 PRO B O 1
ATOM 2935 N N . ARG B 1 135 ? -16.312 2.795 -13.93 1 76.56 135 ARG B N 1
ATOM 2936 C CA . ARG B 1 135 ? -17.594 2.721 -13.219 1 76.56 135 ARG B CA 1
ATOM 2937 C C . ARG B 1 135 ? -18.344 1.445 -13.57 1 76.56 135 ARG B C 1
ATOM 2939 O O . ARG B 1 135 ? -18.578 1.16 -14.75 1 76.56 135 ARG B O 1
ATOM 2946 N N . CYS B 1 136 ? -18.547 0.719 -12.516 1 79.88 136 CYS B N 1
ATOM 2947 C CA . CYS B 1 136 ? -19.312 -0.5 -12.711 1 79.88 136 CYS B CA 1
ATOM 2948 C C . CYS B 1 136 ? -20.812 -0.207 -12.664 1 79.88 136 CYS B C 1
ATOM 2950 O O . CYS B 1 136 ? -21.25 0.756 -12.031 1 79.88 136 CYS B O 1
ATOM 2952 N N . ASN B 1 137 ? -21.656 -0.493 -13.648 1 68.69 137 ASN B N 1
ATOM 2953 C CA . ASN B 1 137 ? -23.078 -0.208 -13.758 1 68.69 137 ASN B CA 1
ATOM 2954 C C . ASN B 1 137 ? -23.828 -0.635 -12.508 1 68.69 137 ASN B C 1
ATOM 2956 O O . ASN B 1 137 ? -25.031 -0.36 -12.375 1 68.69 137 ASN B O 1
ATOM 2960 N N . ARG B 1 138 ? -23.234 -1.158 -11.609 1 62.22 138 ARG B N 1
ATOM 2961 C CA . ARG B 1 138 ? -24.031 -1.719 -10.516 1 62.22 138 ARG B CA 1
ATOM 2962 C C . ARG B 1 138 ? -23.781 -0.962 -9.211 1 62.22 138 ARG B C 1
ATOM 2964 O O . ARG B 1 138 ? -22.641 -0.553 -8.938 1 62.22 138 ARG B O 1
ATOM 2971 N N . SER B 1 139 ? -24.75 -0.279 -8.672 1 60.72 139 SER B N 1
ATOM 2972 C CA . SER B 1 139 ? -24.75 0.373 -7.367 1 60.72 139 SER B CA 1
ATOM 2973 C C . SER B 1 139 ? -24.516 -0.632 -6.242 1 60.72 139 SER B C 1
ATOM 2975 O O . SER B 1 139 ? -25.109 -0.523 -5.172 1 60.72 139 SER B O 1
ATOM 2977 N N . SER B 1 140 ? -23.672 -1.599 -6.504 1 72 140 SER B N 1
ATOM 2978 C CA . SER B 1 140 ? -23.594 -2.676 -5.52 1 72 140 SER B CA 1
ATOM 2979 C C . SER B 1 140 ? -22.344 -2.555 -4.656 1 72 140 SER B C 1
ATOM 2981 O O . SER B 1 140 ? -21.594 -1.593 -4.785 1 72 140 SER B O 1
ATOM 2983 N N . SER B 1 141 ? -22.422 -3.201 -3.564 1 80.25 141 SER B N 1
ATOM 2984 C CA . SER B 1 141 ? -21.297 -3.32 -2.633 1 80.25 141 SER B CA 1
ATOM 2985 C C . SER B 1 141 ? -20.391 -4.477 -3.014 1 80.25 141 SER B C 1
ATOM 2987 O O . SER B 1 141 ? -20.812 -5.414 -3.693 1 80.25 141 SER B O 1
ATOM 2989 N N . MET B 1 142 ? -19.172 -4.27 -2.736 1 87 142 MET B N 1
ATOM 2990 C CA . MET B 1 142 ? -18.188 -5.32 -2.949 1 87 142 MET B CA 1
ATOM 2991 C C . MET B 1 142 ? -17.812 -5.984 -1.63 1 87 142 MET B C 1
ATOM 2993 O O . MET B 1 142 ? -17.719 -5.32 -0.597 1 87 142 MET B O 1
ATOM 2997 N N . SER B 1 143 ? -17.656 -7.258 -1.76 1 88.25 143 SER B N 1
ATOM 2998 C CA . SER B 1 143 ? -17.125 -7.996 -0.619 1 88.25 143 SER B CA 1
ATOM 2999 C C . SER B 1 143 ? -15.609 -8.125 -0.704 1 88.25 143 SER B C 1
ATOM 3001 O O . SER B 1 143 ? -15.031 -8.047 -1.792 1 88.25 143 SER B O 1
ATOM 3003 N N . CYS B 1 144 ? -15.047 -8.18 0.436 1 88.56 144 CYS B N 1
ATOM 3004 C CA . CYS B 1 144 ? -13.609 -8.445 0.482 1 88.56 144 CYS B CA 1
ATOM 3005 C C . CYS B 1 144 ? -13.32 -9.766 1.186 1 88.56 144 CYS B C 1
ATOM 3007 O O . CYS B 1 144 ? -14.094 -10.195 2.043 1 88.56 144 CYS B O 1
ATOM 3009 N N . TYR B 1 145 ? -12.25 -10.344 0.695 1 88.25 145 TYR B N 1
ATOM 3010 C CA . TYR B 1 145 ? -11.805 -11.586 1.316 1 88.25 145 TYR B CA 1
ATOM 3011 C C . TYR B 1 145 ? -10.312 -11.539 1.623 1 88.25 145 TYR B C 1
ATOM 3013 O O . TYR B 1 145 ? -9.5 -11.242 0.744 1 88.25 145 TYR B O 1
ATOM 3021 N N . LEU B 1 146 ? -10.047 -11.719 2.826 1 83.25 146 LEU B N 1
ATOM 3022 C CA . LEU B 1 146 ? -8.672 -11.859 3.303 1 83.25 146 LEU B CA 1
ATOM 3023 C C . LEU B 1 146 ? -8.516 -13.141 4.117 1 83.25 146 LEU B C 1
ATOM 3025 O O . LEU B 1 146 ? -9.273 -13.383 5.062 1 83.25 146 LEU B O 1
ATOM 3029 N N . GLU B 1 147 ? -7.578 -13.891 3.627 1 78.62 147 GLU B N 1
ATOM 3030 C CA . GLU B 1 147 ? -7.367 -15.133 4.359 1 78.62 147 GLU B CA 1
ATOM 3031 C C . GLU B 1 147 ? -6.883 -14.859 5.781 1 78.62 147 GLU B C 1
ATOM 3033 O O . GLU B 1 147 ? -6.023 -14.008 5.996 1 78.62 147 GLU B O 1
ATOM 3038 N N . GLU B 1 148 ? -7.633 -15.367 6.734 1 67.19 148 GLU B N 1
ATOM 3039 C CA . GLU B 1 148 ? -7.211 -15.25 8.125 1 67.19 148 GLU B CA 1
ATOM 3040 C C . GLU B 1 148 ? -5.824 -15.844 8.336 1 67.19 148 GLU B C 1
ATOM 3042 O O . GLU B 1 148 ? -5.426 -16.766 7.633 1 67.19 148 GLU B O 1
ATOM 3047 N N . ASP B 1 149 ? -4.926 -14.953 9.047 1 56.03 149 ASP B N 1
ATOM 3048 C CA . ASP B 1 149 ? -3.549 -15.344 9.336 1 56.03 149 ASP B CA 1
ATOM 3049 C C . ASP B 1 149 ? -3.457 -16.828 9.672 1 56.03 149 ASP B C 1
ATOM 3051 O O . ASP B 1 149 ? -4.09 -17.297 10.617 1 56.03 149 ASP B O 1
ATOM 3055 N N . SER B 1 150 ? -3.502 -17.688 8.656 1 51.16 150 SER B N 1
ATOM 3056 C CA . SER B 1 150 ? -2.969 -18.953 9.133 1 51.16 150 SER B CA 1
ATOM 3057 C C . SER B 1 150 ? -1.451 -18.906 9.273 1 51.16 150 SER B C 1
ATOM 3059 O O . SER B 1 150 ? -0.769 -18.281 8.453 1 51.16 150 SER B O 1
ATOM 3061 N N . ALA B 1 151 ? -0.972 -18.812 10.375 1 45.25 151 ALA B N 1
ATOM 3062 C CA . ALA B 1 151 ? 0.427 -19.062 10.719 1 45.25 151 ALA B CA 1
ATOM 3063 C C . ALA B 1 151 ? 1.101 -19.922 9.656 1 45.25 151 ALA B C 1
ATOM 3065 O O . ALA B 1 151 ? 0.643 -21.031 9.375 1 45.25 151 ALA B O 1
ATOM 3066 N N . GLY B 1 152 ? 1.952 -19.359 8.875 1 49 152 GLY B N 1
ATOM 3067 C CA . GLY B 1 152 ? 2.879 -20.266 8.219 1 49 152 GLY B CA 1
ATOM 3068 C C . GLY B 1 152 ? 2.523 -20.547 6.773 1 49 152 GLY B C 1
ATOM 3069 O O . GLY B 1 152 ? 3.285 -21.188 6.055 1 49 152 GLY B O 1
ATOM 3070 N N . GLU B 1 153 ? 1.09 -20.078 6.406 1 58.09 153 GLU B N 1
ATOM 3071 C CA . GLU B 1 153 ? 0.876 -20.594 5.062 1 58.09 153 GLU B CA 1
ATOM 3072 C C . GLU B 1 153 ? 1.265 -19.578 4 1 58.09 153 GLU B C 1
ATOM 3074 O O . GLU B 1 153 ? 0.884 -18.406 4.09 1 58.09 153 GLU B O 1
ATOM 3079 N N . ASP B 1 154 ? 2.057 -20.047 3.053 1 80.44 154 ASP B N 1
ATOM 3080 C CA . ASP B 1 154 ? 2.607 -19.25 1.962 1 80.44 154 ASP B CA 1
ATOM 3081 C C . ASP B 1 154 ? 1.57 -19.031 0.863 1 80.44 154 ASP B C 1
ATOM 3083 O O . ASP B 1 154 ? 1.587 -18.016 0.182 1 80.44 154 ASP B O 1
ATOM 3087 N N . PHE B 1 155 ? 0.462 -19.984 0.869 1 90.56 155 PHE B N 1
ATOM 3088 C CA . PHE B 1 155 ? -0.441 -19.875 -0.27 1 90.56 155 PHE B CA 1
ATOM 3089 C C . PHE B 1 155 ? -1.891 -19.797 0.195 1 90.56 155 PHE B C 1
ATOM 3091 O O . PHE B 1 155 ? -2.242 -20.328 1.245 1 90.56 155 PHE B O 1
ATOM 3098 N N . LEU B 1 156 ? -2.746 -19.156 -0.611 1 89.75 156 LEU B N 1
ATOM 3099 C CA . LEU B 1 156 ? -4.164 -18.938 -0.341 1 89.75 156 LEU B CA 1
ATOM 3100 C C . LEU B 1 156 ? -4.977 -20.188 -0.672 1 89.75 156 LEU B C 1
ATOM 3102 O O . LEU B 1 156 ? -4.77 -20.797 -1.718 1 89.75 156 LEU B O 1
ATOM 3106 N N . SER B 1 157 ? -5.84 -20.578 0.243 1 86.81 157 SER B N 1
ATOM 3107 C CA . SER B 1 157 ? -6.824 -21.609 -0.067 1 86.81 157 SER B CA 1
ATOM 3108 C C . SER B 1 157 ? -8.047 -21.016 -0.767 1 86.81 157 SER B C 1
ATOM 3110 O O . SER B 1 157 ? -8.695 -20.109 -0.236 1 86.81 157 SER B O 1
ATOM 3112 N N . LEU B 1 158 ? -8.414 -21.578 -1.88 1 88.31 158 LEU B N 1
ATOM 3113 C CA . LEU B 1 158 ? -9.523 -21.031 -2.65 1 88.31 158 LEU B CA 1
ATOM 3114 C C . LEU B 1 158 ? -10.859 -21.594 -2.164 1 88.31 158 LEU B C 1
ATOM 3116 O O . LEU B 1 158 ? -11.922 -21.156 -2.602 1 88.31 158 LEU B O 1
ATOM 3120 N N . LYS B 1 159 ? -10.773 -22.484 -1.256 1 86.56 159 LYS B N 1
ATOM 3121 C CA . LYS B 1 159 ? -11.969 -23.188 -0.823 1 86.56 159 LYS B CA 1
ATOM 3122 C C . LYS B 1 159 ? -13.039 -22.219 -0.328 1 86.56 159 LYS B C 1
ATOM 3124 O O . LYS B 1 159 ? -14.195 -22.312 -0.742 1 86.56 159 LYS B O 1
ATOM 3129 N N . ARG B 1 160 ? -12.703 -21.328 0.471 1 85.88 160 ARG B N 1
ATOM 3130 C CA . ARG B 1 160 ? -13.672 -20.391 1.03 1 85.88 160 ARG B CA 1
ATOM 3131 C C . ARG B 1 160 ? -14.203 -19.453 -0.046 1 85.88 160 ARG B C 1
ATOM 3133 O O . ARG B 1 160 ? -15.391 -19.109 -0.051 1 85.88 160 ARG B O 1
ATOM 3140 N N . LEU B 1 161 ? -13.336 -19.047 -0.911 1 89.5 161 LEU B N 1
ATOM 3141 C CA . LEU B 1 161 ? -13.742 -18.156 -1.997 1 89.5 161 LEU B CA 1
ATOM 3142 C C . LEU B 1 161 ? -14.734 -18.844 -2.92 1 89.5 161 LEU B C 1
ATOM 3144 O O . LEU B 1 161 ? -15.719 -18.25 -3.35 1 89.5 161 LEU B O 1
ATOM 3148 N N . GLU B 1 162 ? -14.414 -20.062 -3.17 1 89.31 162 GLU B N 1
ATOM 3149 C CA . GLU B 1 162 ? -15.289 -20.828 -4.043 1 89.31 162 GLU B CA 1
ATOM 3150 C C . GLU B 1 162 ? -16.641 -21.078 -3.391 1 89.31 162 GLU B C 1
ATOM 3152 O O . GLU B 1 162 ? -17.688 -21.016 -4.059 1 89.31 162 GLU B O 1
ATOM 3157 N N . THR B 1 163 ? -16.656 -21.281 -2.164 1 88.44 163 THR B N 1
ATOM 3158 C CA . THR B 1 163 ? -17.891 -21.562 -1.445 1 88.44 163 THR B CA 1
ATOM 3159 C C . THR B 1 163 ? -18.75 -20.297 -1.343 1 88.44 163 THR B C 1
ATOM 3161 O O . THR B 1 163 ? -19.984 -20.375 -1.32 1 88.44 163 THR B O 1
ATOM 3164 N N . ALA B 1 164 ? -18.125 -19.188 -1.314 1 90.5 164 ALA B N 1
ATOM 3165 C CA . ALA B 1 164 ? -18.859 -17.938 -1.209 1 90.5 164 ALA B CA 1
ATOM 3166 C C . ALA B 1 164 ? -19.719 -17.688 -2.455 1 90.5 164 ALA B C 1
ATOM 3168 O O . ALA B 1 164 ? -20.703 -16.953 -2.402 1 90.5 164 ALA B O 1
ATOM 3169 N N . GLY B 1 165 ? -19.312 -18.312 -3.596 1 93 165 GLY B N 1
ATOM 3170 C CA . GLY B 1 165 ? -20.109 -18.266 -4.812 1 93 165 GLY B CA 1
ATOM 3171 C C . GLY B 1 165 ? -20.188 -16.875 -5.406 1 93 165 GLY B C 1
ATOM 3172 O O . GLY B 1 165 ? -21.266 -16.438 -5.824 1 93 165 GLY B O 1
ATOM 3173 N N . CYS B 1 166 ? -19.094 -16.188 -5.406 1 93.56 166 CYS B N 1
ATOM 3174 C CA . CYS B 1 166 ? -19.094 -14.867 -6.023 1 93.56 166 CYS B CA 1
ATOM 3175 C C . CYS B 1 166 ? -19.031 -14.969 -7.543 1 93.56 166 CYS B C 1
ATOM 3177 O O . CYS B 1 166 ? -18.406 -15.875 -8.078 1 93.56 166 CYS B O 1
ATOM 3179 N N . ARG B 1 167 ? -19.609 -14.062 -8.188 1 94.19 167 ARG B N 1
ATOM 3180 C CA . ARG B 1 167 ? -19.641 -14.109 -9.648 1 94.19 167 ARG B CA 1
ATOM 3181 C C . ARG B 1 167 ? -18.531 -13.258 -10.25 1 94.19 167 ARG B C 1
ATOM 3183 O O . ARG B 1 167 ? -18.016 -13.578 -11.328 1 94.19 167 ARG B O 1
ATOM 3190 N N . VAL B 1 168 ? -18.234 -12.18 -9.523 1 93.62 168 VAL B N 1
ATOM 3191 C CA . VAL B 1 168 ? -17.312 -11.219 -10.109 1 93.62 168 VAL B CA 1
ATOM 3192 C C . VAL B 1 168 ? -16.031 -11.164 -9.273 1 93.62 168 VAL B C 1
ATOM 3194 O O . VAL B 1 168 ? -16.094 -10.984 -8.055 1 93.62 168 VAL B O 1
ATOM 3197 N N . LEU B 1 169 ? -14.922 -11.375 -9.922 1 95.44 169 LEU B N 1
ATOM 3198 C CA . LEU B 1 169 ? -13.586 -11.156 -9.375 1 95.44 169 LEU B CA 1
ATOM 3199 C C . LEU B 1 169 ? -13.055 -9.781 -9.766 1 95.44 169 LEU B C 1
ATOM 3201 O O . LEU B 1 169 ? -12.414 -9.633 -10.805 1 95.44 169 LEU B O 1
ATOM 3205 N N . PHE B 1 170 ? -13.281 -8.844 -8.977 1 93.12 170 PHE B N 1
ATOM 3206 C CA . PHE B 1 170 ? -13.109 -7.441 -9.344 1 93.12 170 PHE B CA 1
ATOM 3207 C C . PHE B 1 170 ? -11.633 -7.078 -9.398 1 93.12 170 PHE B C 1
ATOM 3209 O O . PHE B 1 170 ? -11.148 -6.586 -10.422 1 93.12 170 PHE B O 1
ATOM 3216 N N . SER B 1 171 ? -10.875 -7.293 -8.281 1 94.5 171 SER B N 1
ATOM 3217 C CA . SER B 1 171 ? -9.445 -7.012 -8.234 1 94.5 171 SER B CA 1
ATOM 3218 C C . SER B 1 171 ? -8.812 -7.605 -6.977 1 94.5 171 SER B C 1
ATOM 3220 O O . SER B 1 171 ? -9.414 -8.453 -6.312 1 94.5 171 SER B O 1
ATOM 3222 N N . SER B 1 172 ? -7.598 -7.227 -6.734 1 94.44 172 SER B N 1
ATOM 3223 C CA . SER B 1 172 ? -6.863 -7.754 -5.59 1 94.44 172 SER B CA 1
ATOM 3224 C C . SER B 1 172 ? -6.074 -6.656 -4.883 1 94.44 172 SER B C 1
ATOM 3226 O O . SER B 1 172 ? -5.844 -5.586 -5.449 1 94.44 172 SER B O 1
ATOM 3228 N N . VAL B 1 173 ? -5.84 -6.898 -3.656 1 91.69 173 VAL B N 1
ATOM 3229 C CA . VAL B 1 173 ? -4.922 -6.094 -2.855 1 91.69 173 VAL B CA 1
ATOM 3230 C C . VAL B 1 173 ? -3.82 -6.98 -2.283 1 91.69 173 VAL B C 1
ATOM 3232 O O . VAL B 1 173 ? -4.102 -7.992 -1.634 1 91.69 173 VAL B O 1
ATOM 3235 N N . MET B 1 174 ? -2.625 -6.578 -2.541 1 91.62 174 MET B N 1
ATOM 3236 C CA . MET B 1 174 ? -1.485 -7.316 -2.006 1 91.62 174 MET B CA 1
ATOM 3237 C C . MET B 1 174 ? -0.914 -6.617 -0.776 1 91.62 174 MET B C 1
ATOM 3239 O O . MET B 1 174 ? -0.62 -5.422 -0.816 1 91.62 174 MET B O 1
ATOM 3243 N N . VAL B 1 175 ? -0.785 -7.297 0.268 1 84.44 175 VAL B N 1
ATOM 3244 C CA . VAL B 1 175 ? -0.249 -6.73 1.501 1 84.44 175 VAL B CA 1
ATOM 3245 C C . VAL B 1 175 ? 1.247 -7.02 1.596 1 84.44 175 VAL B C 1
ATOM 3247 O O . VAL B 1 175 ? 1.669 -8.172 1.501 1 84.44 175 VAL B O 1
ATOM 3250 N N . GLY B 1 176 ? 2.029 -5.902 1.438 1 71.81 176 GLY B N 1
ATOM 3251 C CA . GLY B 1 176 ? 3.473 -6.047 1.54 1 71.81 176 GLY B CA 1
ATOM 3252 C C . GLY B 1 176 ? 3.949 -6.301 2.957 1 71.81 176 GLY B C 1
ATOM 3253 O O . GLY B 1 176 ? 3.318 -5.855 3.92 1 71.81 176 GLY B O 1
ATOM 3254 N N . LEU B 1 177 ? 4.762 -7.398 3.18 1 53.22 177 LEU B N 1
ATOM 3255 C CA . LEU B 1 177 ? 5.379 -7.625 4.484 1 53.22 177 LEU B CA 1
ATOM 3256 C C . LEU B 1 177 ? 6.52 -6.641 4.723 1 53.22 177 LEU B C 1
ATOM 3258 O O . LEU B 1 177 ? 7.695 -7.012 4.641 1 53.22 177 LEU B O 1
ATOM 3262 N N . ILE B 1 178 ? 6.598 -5.613 3.752 1 46.03 178 ILE B N 1
ATOM 3263 C CA . ILE B 1 178 ? 7.984 -5.168 3.762 1 46.03 178 ILE B CA 1
ATOM 3264 C C . ILE B 1 178 ? 8.57 -5.332 5.164 1 46.03 178 ILE B C 1
ATOM 3266 O O . ILE B 1 178 ? 9.75 -5.652 5.316 1 46.03 178 ILE B O 1
ATOM 3270 N N . GLY B 1 179 ? 8.031 -4.5 6.328 1 43.16 179 GLY B N 1
ATOM 3271 C CA . GLY B 1 179 ? 8.906 -4.352 7.48 1 43.16 179 GLY B CA 1
ATOM 3272 C C . GLY B 1 179 ? 8.562 -5.293 8.617 1 43.16 179 GLY B C 1
ATOM 3273 O O . GLY B 1 179 ? 7.574 -6.023 8.547 1 43.16 179 GLY B O 1
ATOM 3274 N N . ASN B 1 180 ? 9.484 -5.043 9.719 1 47.88 180 ASN B N 1
ATOM 3275 C CA . ASN B 1 180 ? 9.531 -5.652 11.047 1 47.88 180 ASN B CA 1
ATOM 3276 C C . ASN B 1 180 ? 8.141 -5.742 11.672 1 47.88 180 ASN B C 1
ATOM 3278 O O . ASN B 1 180 ? 7.273 -4.906 11.398 1 47.88 180 ASN B O 1
ATOM 3282 N N . ASN B 1 181 ? 7.73 -7.004 12.117 1 54.62 181 ASN B N 1
ATOM 3283 C CA . ASN B 1 181 ? 6.66 -7.492 12.977 1 54.62 181 ASN B CA 1
ATOM 3284 C C . ASN B 1 181 ? 6.184 -6.414 13.945 1 54.62 181 ASN B C 1
ATOM 3286 O O . ASN B 1 181 ? 5.57 -6.719 14.969 1 54.62 181 ASN B O 1
ATOM 3290 N N . SER B 1 182 ? 6.59 -5.129 13.539 1 66.44 182 SER B N 1
ATOM 3291 C CA . SER B 1 182 ? 6.125 -4.223 14.578 1 66.44 182 SER B CA 1
ATOM 3292 C C . SER B 1 182 ? 4.68 -3.799 14.344 1 66.44 182 SER B C 1
ATOM 3294 O O . SER B 1 182 ? 4.324 -3.363 13.25 1 66.44 182 SER B O 1
ATOM 3296 N N . ARG B 1 183 ? 3.951 -3.951 15.203 1 76.81 183 ARG B N 1
ATOM 3297 C CA . ARG B 1 183 ? 2.521 -3.658 15.25 1 76.81 183 ARG B CA 1
ATOM 3298 C C . ARG B 1 183 ? 2.264 -2.162 15.102 1 76.81 183 ARG B C 1
ATOM 3300 O O . ARG B 1 183 ? 1.137 -1.745 14.828 1 76.81 183 ARG B O 1
ATOM 3307 N N . THR B 1 184 ? 3.365 -1.392 15.078 1 82.81 184 THR B N 1
ATOM 3308 C CA . THR B 1 184 ? 3.129 0.046 15.148 1 82.81 184 THR B CA 1
ATOM 3309 C C . THR B 1 184 ? 3.646 0.743 13.898 1 82.81 184 THR B C 1
ATOM 3311 O O . THR B 1 184 ? 3.453 1.948 13.727 1 82.81 184 THR B O 1
ATOM 3314 N N . LEU B 1 185 ? 4.238 -0.023 13.055 1 86.44 185 LEU B N 1
ATOM 3315 C CA . LEU B 1 185 ? 4.824 0.588 11.867 1 86.44 185 LEU B CA 1
ATOM 3316 C C . LEU B 1 185 ? 3.867 0.499 10.68 1 86.44 185 LEU B C 1
ATOM 3318 O O . LEU B 1 185 ? 3.01 -0.386 10.641 1 86.44 185 LEU B O 1
ATOM 3322 N N . PRO B 1 186 ? 4.035 1.39 9.719 1 89.38 186 PRO B N 1
ATOM 3323 C CA . PRO B 1 186 ? 3.184 1.341 8.531 1 89.38 186 PRO B CA 1
ATOM 3324 C C . PRO B 1 186 ? 3.346 0.043 7.742 1 89.38 186 PRO B C 1
ATOM 3326 O O . PRO B 1 186 ? 4.445 -0.516 7.688 1 89.38 186 PRO B O 1
ATOM 3329 N N . VAL B 1 187 ? 2.248 -0.343 7.195 1 88.31 187 VAL B N 1
ATOM 3330 C CA . VAL B 1 187 ? 2.232 -1.524 6.34 1 88.31 187 VAL B CA 1
ATOM 3331 C C . VAL B 1 187 ? 1.941 -1.115 4.898 1 88.31 187 VAL B C 1
ATOM 3333 O O . VAL B 1 187 ? 0.942 -0.446 4.625 1 88.31 187 VAL B O 1
ATOM 3336 N N . THR B 1 188 ? 2.783 -1.541 3.971 1 89.62 188 THR B N 1
ATOM 3337 C CA . THR B 1 188 ? 2.582 -1.216 2.562 1 89.62 188 THR B CA 1
ATOM 3338 C C . THR B 1 188 ? 1.647 -2.227 1.903 1 89.62 188 THR B C 1
ATOM 3340 O O . THR B 1 188 ? 1.76 -3.432 2.141 1 89.62 188 THR B O 1
ATOM 3343 N N . MET B 1 189 ? 0.729 -1.678 1.132 1 90.06 189 MET B N 1
ATOM 3344 C CA . MET B 1 189 ? -0.203 -2.486 0.351 1 90.06 189 MET B CA 1
ATOM 3345 C C . MET B 1 189 ? -0.268 -1.999 -1.093 1 90.06 189 MET B C 1
ATOM 3347 O O . MET B 1 189 ? 0.038 -0.839 -1.376 1 90.06 189 MET B O 1
ATOM 3351 N N . GLU B 1 190 ? -0.582 -2.941 -1.944 1 91.44 190 GLU B N 1
ATOM 3352 C CA . GLU B 1 190 ? -0.708 -2.6 -3.359 1 91.44 190 GLU B CA 1
ATOM 3353 C C . GLU B 1 190 ? -2.062 -3.029 -3.912 1 91.44 190 GLU B C 1
ATOM 3355 O O . GLU B 1 190 ? -2.416 -4.211 -3.857 1 91.44 190 GLU B O 1
ATOM 3360 N N . PHE B 1 191 ? -2.85 -2.092 -4.414 1 91 191 PHE B N 1
ATOM 3361 C CA . PHE B 1 191 ? -4.121 -2.35 -5.074 1 91 191 PHE B CA 1
ATOM 3362 C C . PHE B 1 191 ? -3.914 -2.648 -6.555 1 91 191 PHE B C 1
ATOM 3364 O O . PHE B 1 191 ? -3.061 -2.037 -7.203 1 91 191 PHE B O 1
ATOM 3371 N N . GLN B 1 192 ? -4.555 -3.604 -7.102 1 94.31 192 GLN B N 1
ATOM 3372 C CA . GLN B 1 192 ? -4.52 -4.051 -8.492 1 94.31 192 GLN B CA 1
ATOM 3373 C C . GLN B 1 192 ? -3.234 -4.82 -8.789 1 94.31 192 GLN B C 1
ATOM 3375 O O . GLN B 1 192 ? -2.697 -4.734 -9.891 1 94.31 192 GLN B O 1
ATOM 3380 N N . LEU B 1 193 ? -2.768 -5.469 -7.777 1 95.56 193 LEU B N 1
ATOM 3381 C CA . LEU B 1 193 ? -1.594 -6.328 -7.891 1 95.56 193 LEU B CA 1
ATOM 3382 C C . LEU B 1 193 ? -1.859 -7.695 -7.273 1 95.56 193 LEU B C 1
ATOM 3384 O O . LEU B 1 193 ? -2.475 -7.793 -6.211 1 95.56 193 LEU B O 1
ATOM 3388 N N . LEU B 1 194 ? -1.412 -8.688 -7.887 1 96.25 194 LEU B N 1
ATOM 3389 C CA . LEU B 1 194 ? -1.565 -10.07 -7.457 1 96.25 194 LEU B CA 1
ATOM 3390 C C . LEU B 1 194 ? -0.206 -10.742 -7.281 1 96.25 194 LEU B C 1
ATOM 3392 O O . LEU B 1 194 ? 0.63 -10.703 -8.188 1 96.25 194 LEU B O 1
ATOM 3396 N N . GLU B 1 195 ? -0.038 -11.273 -6.137 1 95 195 GLU B N 1
ATOM 3397 C CA . GLU B 1 195 ? 1.216 -11.984 -5.895 1 95 195 GLU B CA 1
ATOM 3398 C C . GLU B 1 195 ? 1.04 -13.492 -6.055 1 95 195 GLU B C 1
ATOM 3400 O O . GLU B 1 195 ? 0.134 -14.078 -5.461 1 95 195 GLU B O 1
ATOM 3405 N N . LEU B 1 196 ? 1.952 -14.047 -6.82 1 95.5 196 LEU B N 1
ATOM 3406 C CA . LEU B 1 196 ? 2.021 -15.492 -6.988 1 95.5 196 LEU B CA 1
ATOM 3407 C C . LEU B 1 196 ? 3.322 -16.047 -6.414 1 95.5 196 LEU B C 1
ATOM 3409 O O . LEU B 1 196 ? 4.383 -15.43 -6.562 1 95.5 196 LEU B O 1
ATOM 3413 N N . GLY B 1 197 ? 3.201 -17.125 -5.703 1 95.06 197 GLY B N 1
ATOM 3414 C CA . GLY B 1 197 ? 4.379 -17.922 -5.395 1 95.06 197 GLY B CA 1
ATOM 3415 C C . GLY B 1 197 ? 4.652 -19 -6.418 1 95.06 197 GLY B C 1
ATOM 3416 O O . GLY B 1 197 ? 3.725 -19.656 -6.906 1 95.06 197 GLY B O 1
ATOM 3417 N N . TRP B 1 198 ? 5.938 -19.125 -6.77 1 96.12 198 TRP B N 1
ATOM 3418 C CA . TRP B 1 198 ? 6.242 -20.094 -7.828 1 96.12 198 TRP B CA 1
ATOM 3419 C C . TRP B 1 198 ? 7.199 -21.172 -7.328 1 96.12 198 TRP B C 1
ATOM 3421 O O . TRP B 1 198 ? 7.805 -21.031 -6.266 1 96.12 198 TRP B O 1
ATOM 3431 N N . TRP B 1 199 ? 7.246 -22.312 -8.062 1 96.31 199 TRP B N 1
ATOM 3432 C CA . TRP B 1 199 ? 8.156 -23.422 -7.77 1 96.31 199 TRP B CA 1
ATOM 3433 C C . TRP B 1 199 ? 8.477 -24.219 -9.031 1 96.31 199 TRP B C 1
ATOM 3435 O O . TRP B 1 199 ? 7.758 -24.125 -10.031 1 96.31 199 TRP B O 1
ATOM 3445 N N . VAL B 1 200 ? 9.578 -24.859 -8.992 1 96.94 200 VAL B N 1
ATOM 3446 C CA . VAL B 1 200 ? 9.906 -25.844 -10.016 1 96.94 200 VAL B CA 1
ATOM 3447 C C . VAL B 1 200 ? 9.453 -27.234 -9.555 1 96.94 200 VAL B C 1
ATOM 3449 O O . VAL B 1 200 ? 9.633 -27.609 -8.391 1 96.94 200 VAL B O 1
ATOM 3452 N N . ARG B 1 201 ? 8.898 -27.984 -10.492 1 95.94 201 ARG B N 1
ATOM 3453 C CA . ARG B 1 201 ? 8.383 -29.297 -10.156 1 95.94 201 ARG B CA 1
ATOM 3454 C C . ARG B 1 201 ? 9.508 -30.344 -10.148 1 95.94 201 ARG B C 1
ATOM 3456 O O . ARG B 1 201 ? 10.578 -30.094 -10.711 1 95.94 201 ARG B O 1
ATOM 3463 N N . GLY B 1 202 ? 9.188 -31.531 -9.516 1 95.44 202 GLY B N 1
ATOM 3464 C CA . GLY B 1 202 ? 10.109 -32.656 -9.547 1 95.44 202 GLY B CA 1
ATOM 3465 C C . GLY B 1 202 ? 11.117 -32.625 -8.414 1 95.44 202 GLY B C 1
ATOM 3466 O O . GLY B 1 202 ? 10.828 -32.094 -7.332 1 95.44 202 GLY B O 1
ATOM 3467 N N . ASP B 1 203 ? 12.234 -33.25 -8.625 1 95.25 203 ASP B N 1
ATOM 3468 C CA . ASP B 1 203 ? 13.266 -33.375 -7.594 1 95.25 203 ASP B CA 1
ATOM 3469 C C . ASP B 1 203 ? 14.234 -32.188 -7.652 1 95.25 203 ASP B C 1
ATOM 3471 O O . ASP B 1 203 ? 14.414 -31.594 -8.703 1 95.25 203 ASP B O 1
ATOM 3475 N N . CYS B 1 204 ? 14.867 -32.031 -6.562 1 96.19 204 CYS B N 1
ATOM 3476 C CA . CYS B 1 204 ? 15.727 -30.891 -6.387 1 96.19 204 CYS B CA 1
ATOM 3477 C C . CYS B 1 204 ? 16.844 -30.875 -7.426 1 96.19 204 CYS B C 1
ATOM 3479 O O . CYS B 1 204 ? 17.562 -31.859 -7.582 1 96.19 204 CYS B O 1
ATOM 3481 N N . GLY B 1 205 ? 17.016 -29.859 -8.164 1 97 205 GLY B N 1
ATOM 3482 C CA . GLY B 1 205 ? 18.062 -29.609 -9.141 1 97 205 GLY B CA 1
ATOM 3483 C C . GLY B 1 205 ? 18.859 -28.359 -8.859 1 97 205 GLY B C 1
ATOM 3484 O O . GLY B 1 205 ? 19.062 -27.531 -9.758 1 97 205 GLY B O 1
ATOM 3485 N N . CYS B 1 206 ? 19.359 -28.188 -7.605 1 98.19 206 CYS B N 1
ATOM 3486 C CA . CYS B 1 206 ? 20.047 -26.969 -7.203 1 98.19 206 CYS B CA 1
ATOM 3487 C C . CYS B 1 206 ? 21.562 -27.141 -7.32 1 98.19 206 CYS B C 1
ATOM 3489 O O . CYS B 1 206 ? 22.062 -28.266 -7.273 1 98.19 206 CYS B O 1
ATOM 3491 N N . ASP B 1 207 ? 22.188 -26.047 -7.5 1 97.69 207 ASP B N 1
ATOM 3492 C CA . ASP B 1 207 ? 23.656 -25.969 -7.512 1 97.69 207 ASP B CA 1
ATOM 3493 C C . ASP B 1 207 ? 24.234 -26.422 -6.176 1 97.69 207 ASP B C 1
ATOM 3495 O O . ASP B 1 207 ? 23.578 -26.312 -5.137 1 97.69 207 ASP B O 1
ATOM 3499 N N . GLY B 1 208 ? 25.516 -26.922 -6.145 1 97 208 GLY B N 1
ATOM 3500 C CA . GLY B 1 208 ? 26.188 -27.391 -4.938 1 97 208 GLY B CA 1
ATOM 3501 C C . GLY B 1 208 ? 26.297 -26.328 -3.863 1 97 208 GLY B C 1
ATOM 3502 O O . GLY B 1 208 ? 26.375 -26.641 -2.676 1 97 208 GLY B O 1
ATOM 3503 N N . ASN B 1 209 ? 26.25 -25.094 -4.301 1 97.44 209 ASN B N 1
ATOM 3504 C CA . ASN B 1 209 ? 26.375 -23.984 -3.365 1 97.44 209 ASN B CA 1
ATOM 3505 C C . ASN B 1 209 ? 25.016 -23.312 -3.107 1 97.44 209 ASN B C 1
ATOM 3507 O O . ASN B 1 209 ? 24.953 -22.125 -2.842 1 97.44 209 ASN B O 1
ATOM 3511 N N . ALA B 1 210 ? 23.922 -24.047 -3.275 1 97.94 210 ALA B N 1
ATOM 3512 C CA . ALA B 1 210 ? 22.578 -23.562 -3.029 1 97.94 210 ALA B CA 1
ATOM 3513 C C . ALA B 1 210 ? 21.812 -24.5 -2.096 1 97.94 210 ALA B C 1
ATOM 3515 O O . ALA B 1 210 ? 22.156 -25.688 -1.978 1 97.94 210 ALA B O 1
ATOM 3516 N N . VAL B 1 211 ? 20.844 -24 -1.45 1 97.81 211 VAL B N 1
ATOM 3517 C CA . VAL B 1 211 ? 19.938 -24.781 -0.621 1 97.81 211 VAL B CA 1
ATOM 3518 C C . VAL B 1 211 ? 18.625 -25.016 -1.373 1 97.81 211 VAL B C 1
ATOM 3520 O O . VAL B 1 211 ? 18.078 -24.094 -1.978 1 97.81 211 VAL B O 1
ATOM 3523 N N . CYS B 1 212 ? 18.25 -26.281 -1.312 1 97.94 212 CYS B N 1
ATOM 3524 C CA . CYS B 1 212 ? 16.969 -26.656 -1.882 1 97.94 212 CYS B CA 1
ATOM 3525 C C . CYS B 1 212 ? 15.859 -26.531 -0.847 1 97.94 212 CYS B C 1
ATOM 3527 O O . CYS B 1 212 ? 15.922 -27.141 0.221 1 97.94 212 CYS B O 1
ATOM 3529 N N . ARG B 1 213 ? 14.883 -25.688 -1.22 1 96.62 213 ARG B N 1
ATOM 3530 C CA . ARG B 1 213 ? 13.742 -25.547 -0.324 1 96.62 213 ARG B CA 1
ATOM 3531 C C . ARG B 1 213 ? 12.461 -26.062 -0.974 1 96.62 213 ARG B C 1
ATOM 3533 O O . ARG B 1 213 ? 12.086 -25.625 -2.061 1 96.62 213 ARG B O 1
ATOM 3540 N N . ASN B 1 214 ? 11.828 -26.969 -0.281 1 96.12 214 ASN B N 1
ATOM 3541 C CA . ASN B 1 214 ? 10.562 -27.516 -0.767 1 96.12 214 ASN B CA 1
ATOM 3542 C C . ASN B 1 214 ? 9.445 -26.484 -0.664 1 96.12 214 ASN B C 1
ATOM 3544 O O . ASN B 1 214 ? 9.414 -25.672 0.274 1 96.12 214 ASN B O 1
ATOM 3548 N N . VAL B 1 215 ? 8.586 -26.531 -1.65 1 94.38 215 VAL B N 1
ATOM 3549 C CA . VAL B 1 215 ? 7.375 -25.719 -1.619 1 94.38 215 VAL B CA 1
ATOM 3550 C C . VAL B 1 215 ? 6.156 -26.625 -1.441 1 94.38 215 VAL B C 1
ATOM 3552 O O . VAL B 1 215 ? 6.035 -27.656 -2.111 1 94.38 215 VAL B O 1
ATOM 3555 N N . SER B 1 216 ? 5.312 -26.234 -0.487 1 92.69 216 SER B N 1
ATOM 3556 C CA . SER B 1 216 ? 4.102 -27 -0.232 1 92.69 216 SER B CA 1
ATOM 3557 C C . SER B 1 216 ? 2.855 -26.125 -0.358 1 92.69 216 SER B C 1
ATOM 3559 O O . SER B 1 216 ? 2.852 -24.969 0.066 1 92.69 216 SER B O 1
ATOM 3561 N N . VAL B 1 217 ? 1.873 -26.656 -0.993 1 89.12 217 VAL B N 1
ATOM 3562 C CA . VAL B 1 217 ? 0.539 -26.062 -1.075 1 89.12 217 VAL B CA 1
ATOM 3563 C C . VAL B 1 217 ? -0.471 -26.984 -0.387 1 89.12 217 VAL B C 1
ATOM 3565 O O . VAL B 1 217 ? -0.55 -28.172 -0.698 1 89.12 217 VAL B O 1
ATOM 3568 N N . GLU B 1 218 ? -1.183 -26.391 0.578 1 84.44 218 GLU B N 1
ATOM 3569 C CA . GLU B 1 218 ? -2.129 -27.188 1.356 1 84.44 218 GLU B CA 1
ATOM 3570 C C . GLU B 1 218 ? -1.469 -28.453 1.91 1 84.44 218 GLU B C 1
ATOM 3572 O O . GLU B 1 218 ? -1.998 -29.547 1.759 1 84.44 218 GLU B O 1
ATOM 3577 N N . ASN B 1 219 ? -0.305 -28.328 2.322 1 85.56 219 ASN B N 1
ATOM 3578 C CA . ASN B 1 219 ? 0.461 -29.359 3.02 1 85.56 219 ASN B CA 1
ATOM 3579 C C . ASN B 1 219 ? 0.919 -30.469 2.068 1 85.56 219 ASN B C 1
ATOM 3581 O O . ASN B 1 219 ? 1.246 -31.562 2.502 1 85.56 219 ASN B O 1
ATOM 3585 N N . GLN B 1 220 ? 0.889 -30.297 0.874 1 91.06 220 GLN B N 1
ATOM 3586 C CA . GLN B 1 220 ? 1.423 -31.219 -0.121 1 91.06 220 GLN B CA 1
ATOM 3587 C C . GLN B 1 220 ? 2.611 -30.609 -0.858 1 91.06 220 GLN B C 1
ATOM 3589 O O . GLN B 1 220 ? 2.52 -29.5 -1.382 1 91.06 220 GLN B O 1
ATOM 3594 N N . ARG B 1 221 ? 3.59 -31.391 -0.895 1 94.06 221 ARG B N 1
ATOM 3595 C CA . ARG B 1 221 ? 4.754 -30.906 -1.637 1 94.06 221 ARG B CA 1
ATOM 3596 C C . ARG B 1 221 ? 4.441 -30.797 -3.125 1 94.06 221 ARG B C 1
ATOM 3598 O O . ARG B 1 221 ? 3.998 -31.75 -3.75 1 94.06 221 ARG B O 1
ATOM 3605 N N . VAL B 1 222 ? 4.766 -29.656 -3.686 1 94.12 222 VAL B N 1
ATOM 3606 C CA . VAL B 1 222 ? 4.41 -29.453 -5.086 1 94.12 222 VAL B CA 1
ATOM 3607 C C . VAL B 1 222 ? 5.668 -29.156 -5.902 1 94.12 222 VAL B C 1
ATOM 3609 O O . VAL B 1 222 ? 5.652 -29.234 -7.133 1 94.12 222 VAL B O 1
ATOM 3612 N N . GLY B 1 223 ? 6.762 -28.812 -5.207 1 96.31 223 GLY B N 1
ATOM 3613 C CA . GLY B 1 223 ? 8 -28.531 -5.91 1 96.31 223 GLY B CA 1
ATOM 3614 C C . GLY B 1 223 ? 9.062 -27.906 -5.016 1 96.31 223 GLY B C 1
ATOM 3615 O O . GLY B 1 223 ? 9.109 -28.188 -3.814 1 96.31 223 GLY B O 1
ATOM 3616 N N . TYR B 1 224 ? 9.977 -27.172 -5.672 1 97.19 224 TYR B N 1
ATOM 3617 C CA . TYR B 1 224 ? 11.109 -26.656 -4.91 1 97.19 224 TYR B CA 1
ATOM 3618 C C . TYR B 1 224 ? 11.625 -25.344 -5.504 1 97.19 224 TYR B C 1
ATOM 3620 O O . TYR B 1 224 ? 11.219 -24.953 -6.602 1 97.19 224 TYR B O 1
ATOM 3628 N N . ARG B 1 225 ? 12.453 -24.719 -4.75 1 97.19 225 ARG B N 1
ATOM 3629 C CA . ARG B 1 225 ? 13.211 -23.531 -5.148 1 97.19 225 ARG B CA 1
ATOM 3630 C C . ARG B 1 225 ? 14.672 -23.641 -4.711 1 97.19 225 ARG B C 1
ATOM 3632 O O . ARG B 1 225 ? 14.992 -24.422 -3.812 1 97.19 225 ARG B O 1
ATOM 3639 N N . CYS B 1 226 ? 15.516 -22.891 -5.344 1 97.81 226 CYS B N 1
ATOM 3640 C CA . CYS B 1 226 ? 16.938 -22.906 -5.004 1 97.81 226 CYS B CA 1
ATOM 3641 C C . CYS B 1 226 ? 17.375 -21.531 -4.512 1 97.81 226 CYS B C 1
ATOM 3643 O O . CYS B 1 226 ? 17 -20.5 -5.086 1 97.81 226 CYS B O 1
ATOM 3645 N N . TYR B 1 227 ? 18.172 -21.5 -3.475 1 97.31 227 TYR B N 1
ATOM 3646 C CA . TYR B 1 227 ? 18.719 -20.266 -2.916 1 97.31 227 TYR B CA 1
ATOM 3647 C C . TYR B 1 227 ? 20.234 -20.406 -2.697 1 97.31 227 TYR B C 1
ATOM 3649 O O . TYR B 1 227 ? 20.688 -21.312 -2 1 97.31 227 TYR B O 1
ATOM 3657 N N . CYS B 1 228 ? 20.922 -19.438 -3.184 1 97.75 228 CYS B N 1
ATOM 3658 C CA . CYS B 1 228 ? 22.375 -19.5 -3.021 1 97.75 228 CYS B CA 1
ATOM 3659 C C . CYS B 1 228 ? 22.766 -19.266 -1.568 1 97.75 228 CYS B C 1
ATOM 3661 O O . CYS B 1 228 ? 22.156 -18.453 -0.874 1 97.75 228 CYS B O 1
ATOM 3663 N N . ASN B 1 229 ? 23.812 -20 -1.183 1 97.06 229 ASN B N 1
ATOM 3664 C CA . ASN B 1 229 ? 24.375 -19.797 0.147 1 97.06 229 ASN B CA 1
ATOM 3665 C C . ASN B 1 229 ? 24.953 -18.391 0.305 1 97.06 229 ASN B C 1
ATOM 3667 O O . ASN B 1 229 ? 25.203 -17.703 -0.686 1 97.06 229 ASN B O 1
ATOM 3671 N N . GLU B 1 230 ? 25.031 -18 1.588 1 95.75 230 GLU B N 1
ATOM 3672 C CA . GLU B 1 230 ? 25.625 -16.688 1.862 1 95.75 230 GLU B CA 1
ATOM 3673 C C . GLU B 1 230 ? 26.953 -16.531 1.147 1 95.75 230 GLU B C 1
ATOM 3675 O O . GLU B 1 230 ? 27.781 -17.453 1.133 1 95.75 230 GLU B O 1
ATOM 3680 N N . GLY B 1 231 ? 27.203 -15.312 0.586 1 95.44 231 GLY B N 1
ATOM 3681 C CA . GLY B 1 231 ? 28.453 -15.039 -0.119 1 95.44 231 GLY B CA 1
ATOM 3682 C C . GLY B 1 231 ? 28.391 -15.398 -1.592 1 95.44 231 GLY B C 1
ATOM 3683 O O . GLY B 1 231 ? 29.312 -15.102 -2.346 1 95.44 231 GLY B O 1
ATOM 3684 N N . TYR B 1 232 ? 27.344 -16.141 -2.041 1 96.56 232 TYR B N 1
ATOM 3685 C CA . TYR B 1 232 ? 27.172 -16.531 -3.436 1 96.56 232 TYR B CA 1
ATOM 3686 C C . TYR B 1 232 ? 25.984 -15.812 -4.059 1 96.56 232 TYR B C 1
ATOM 3688 O O . TYR B 1 232 ? 25.047 -15.422 -3.357 1 96.56 232 TYR B O 1
ATOM 3696 N N . ALA B 1 233 ? 26.062 -15.57 -5.383 1 95.69 233 ALA B N 1
ATOM 3697 C CA . ALA B 1 233 ? 24.969 -14.938 -6.121 1 95.69 233 ALA B CA 1
ATOM 3698 C C . ALA B 1 233 ? 24.625 -15.742 -7.367 1 95.69 233 ALA B C 1
ATOM 3700 O O . ALA B 1 233 ? 25.484 -16.391 -7.961 1 95.69 233 ALA B O 1
ATOM 3701 N N . GLY B 1 234 ? 23.281 -15.68 -7.703 1 94.75 234 GLY B N 1
ATOM 3702 C CA . GLY B 1 234 ? 22.766 -16.406 -8.852 1 94.75 234 GLY B CA 1
ATOM 3703 C C . GLY B 1 234 ? 21.344 -16.922 -8.641 1 94.75 234 GLY B C 1
ATOM 3704 O O . GLY B 1 234 ? 20.703 -16.562 -7.656 1 94.75 234 GLY B O 1
ATOM 3705 N N . ASP B 1 235 ? 20.953 -17.844 -9.531 1 94.5 235 ASP B N 1
ATOM 3706 C CA . ASP B 1 235 ? 19.578 -18.344 -9.438 1 94.5 235 ASP B CA 1
ATOM 3707 C C . ASP B 1 235 ? 19.531 -19.656 -8.641 1 94.5 235 ASP B C 1
ATOM 3709 O O . ASP B 1 235 ? 18.438 -20.109 -8.25 1 94.5 235 ASP B O 1
ATOM 3713 N N . GLY B 1 236 ? 20.719 -20.281 -8.492 1 97.38 236 GLY B N 1
ATOM 3714 C CA . GLY B 1 236 ? 20.828 -21.438 -7.613 1 97.38 236 GLY B CA 1
ATOM 3715 C C . GLY B 1 236 ? 20.562 -22.75 -8.312 1 97.38 236 GLY B C 1
ATOM 3716 O O . GLY B 1 236 ? 20.75 -23.828 -7.734 1 97.38 236 GLY B O 1
ATOM 3717 N N . PHE B 1 237 ? 20.188 -22.734 -9.547 1 97.5 237 PHE B N 1
ATOM 3718 C CA . PHE B 1 237 ? 19.797 -23.953 -10.25 1 97.5 237 PHE B CA 1
ATOM 3719 C C . PHE B 1 237 ? 20.984 -24.516 -11.055 1 97.5 237 PHE B C 1
ATOM 3721 O O . PHE B 1 237 ? 21.703 -23.75 -11.695 1 97.5 237 PHE B O 1
ATOM 3728 N N . ILE B 1 238 ? 21.062 -25.812 -11.102 1 96.56 238 ILE B N 1
ATOM 3729 C CA . ILE B 1 238 ? 22.109 -26.453 -11.875 1 96.56 238 ILE B CA 1
ATOM 3730 C C . ILE B 1 238 ? 21.938 -26.141 -13.359 1 96.56 238 ILE B 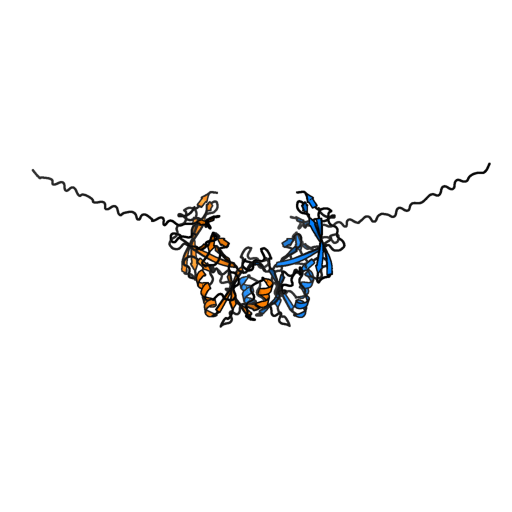C 1
ATOM 3732 O O . ILE B 1 238 ? 22.906 -25.875 -14.07 1 96.56 238 ILE B O 1
ATOM 3736 N N . ALA B 1 239 ? 20.703 -26.172 -13.828 1 93.69 239 ALA B N 1
ATOM 3737 C CA . ALA B 1 239 ? 20.391 -25.969 -15.234 1 93.69 239 ALA B CA 1
ATOM 3738 C C . ALA B 1 239 ? 20.391 -24.484 -15.586 1 93.69 239 ALA B C 1
ATOM 3740 O O . ALA B 1 239 ? 20.25 -24.109 -16.75 1 93.69 239 ALA B O 1
ATOM 3741 N N . GLY B 1 240 ? 20.516 -23.578 -14.602 1 94.38 240 GLY B N 1
ATOM 3742 C CA . GLY B 1 240 ? 20.578 -22.141 -14.805 1 94.38 240 GLY B CA 1
ATOM 3743 C C . GLY B 1 240 ? 21.984 -21.594 -14.648 1 94.38 240 GLY B C 1
ATOM 3744 O O . GLY B 1 240 ? 22.938 -22.125 -15.227 1 94.38 240 GLY B O 1
ATOM 3745 N N . ASP B 1 241 ? 22.031 -20.484 -13.859 1 92.81 241 ASP B N 1
ATOM 3746 C CA . ASP B 1 241 ? 23.312 -19.812 -13.688 1 92.81 241 ASP B CA 1
ATOM 3747 C C . ASP B 1 241 ? 24.062 -20.375 -12.477 1 92.81 241 ASP B C 1
ATOM 3749 O O . ASP B 1 241 ? 25.219 -20.031 -12.242 1 92.81 241 ASP B O 1
ATOM 3753 N N . GLY B 1 242 ? 23.391 -21.125 -11.734 1 96.19 242 GLY B N 1
ATOM 3754 C CA . GLY B 1 242 ? 24.016 -21.656 -10.531 1 96.19 242 GLY B CA 1
ATOM 3755 C C . GLY B 1 242 ? 24.344 -20.578 -9.508 1 96.19 242 GLY B C 1
ATOM 3756 O O . GLY B 1 242 ? 23.594 -19.594 -9.367 1 96.19 242 GLY B O 1
ATOM 3757 N N . CYS B 1 243 ? 25.266 -20.906 -8.602 1 97.69 243 CYS B N 1
ATOM 3758 C CA . CYS B 1 243 ? 25.734 -19.984 -7.57 1 97.69 243 CYS B CA 1
ATOM 3759 C C . CYS B 1 243 ? 27.219 -19.703 -7.73 1 97.69 243 CYS B C 1
ATOM 3761 O O . CYS B 1 243 ? 28.047 -20.625 -7.734 1 97.69 243 CYS B O 1
ATOM 3763 N N . ARG B 1 244 ? 27.469 -18.469 -7.91 1 95.62 244 ARG B N 1
ATOM 3764 C CA . ARG B 1 244 ? 28.859 -18.078 -8.062 1 95.62 244 ARG B CA 1
ATOM 3765 C C . ARG B 1 244 ? 29.297 -17.156 -6.934 1 95.62 244 ARG B C 1
ATOM 3767 O O . ARG B 1 244 ? 28.5 -16.344 -6.441 1 95.62 244 ARG B O 1
ATOM 3774 N N . ARG B 1 245 ? 30.516 -17.25 -6.469 1 90.94 245 ARG B N 1
ATOM 3775 C CA . ARG B 1 245 ? 31.031 -16.406 -5.395 1 90.94 245 ARG B CA 1
ATOM 3776 C C . ARG B 1 245 ? 31.172 -14.961 -5.855 1 90.94 245 ARG B C 1
ATOM 3778 O O . ARG B 1 245 ? 31.578 -14.703 -6.988 1 90.94 245 ARG B O 1
ATOM 3785 N N . GLY B 1 246 ? 30.562 -13.984 -5.285 1 70.38 246 GLY B N 1
ATOM 3786 C CA . GLY B 1 246 ? 30.734 -12.562 -5.57 1 70.38 246 GLY B CA 1
ATOM 3787 C C . GLY B 1 246 ? 32.125 -12.039 -5.211 1 70.38 246 GLY B C 1
ATOM 3788 O O . GLY B 1 246 ? 32.844 -12.664 -4.426 1 70.38 246 GLY B O 1
#